Protein AF-A0AA42BNM0-F1 (afdb_monomer)

Radius of gyration: 26.38 Å; Cα contacts (8 Å, |Δi|>4): 377; chains: 1; bounding box: 61×40×76 Å

Nearest PDB structures (foldseek):
  3sf4-assembly2_B  TM=3.085E-01  e=8.370E-02  Homo sapiens
  7rdr-assembly1_A  TM=2.897E-01  e=4.959E-02  unidentified
  5a6c-assembly2_A  TM=2.878E-01  e=1.873E-01  Homo sapiens
  6xns-assembly2_F  TM=2.029E-01  e=8.592E+00  synthetic construct

Solvent-accessible surface area (backbone atoms only — not comparable to full-atom values): 21815 Å² total; per-residue (Å²): 132,88,70,80,86,58,80,53,69,55,82,50,75,44,99,72,77,71,84,63,77,43,44,60,48,45,31,52,67,75,49,71,75,78,87,85,77,96,64,94,81,77,73,78,58,83,70,23,55,68,49,40,70,32,58,88,43,37,55,28,46,51,54,50,49,69,55,49,62,78,77,39,74,81,92,43,92,39,42,65,57,32,51,34,30,52,38,34,52,22,56,76,67,69,34,36,68,59,30,42,51,51,38,58,76,71,42,43,67,58,51,49,60,57,49,70,79,47,94,73,80,52,73,66,55,48,46,51,41,51,52,50,52,48,32,26,53,78,63,72,61,69,52,80,74,50,50,62,56,45,72,71,48,65,85,70,53,93,56,53,79,80,37,54,73,42,34,55,65,68,54,50,54,50,47,52,56,56,52,47,59,69,46,47,84,75,45,57,63,71,57,38,44,53,50,48,46,48,47,34,55,46,48,55,75,38,38,67,54,34,59,76,73,61,42,56,64,61,51,52,51,43,55,61,58,50,57,78,66,74,56,58,62,28,51,55,24,44,44,43,26,44,53,19,48,43,32,31,76,71,60,63,80,74,82,69,88,58,36,43,56,48,25,49,28,44,22,60,58,61,41,52,72,67,55,45,66,77,40,37,68,62,55,32,56,57,46,36,53,62,54,46,47,89,52,52,78,51,100,51,65,59,62,35,48,51,51,33,51,58,68,27,60,92,40,66,73,54,43,50,48,45,46,67,32,34,50,71,54,38,73,85,33,41,70,72,48,47,48,58,32,59,75,68,67,40,39,61,58,52,50,46,44,51,70,71,58,36,50,72,68,59,38,52,52,40,55,75,76,41,88,54,64,68,52,54,50,48,41,76,74,105

Structure (mmCIF, N/CA/C/O backbone):
data_AF-A0AA42BNM0-F1
#
_entry.id   AF-A0AA42BNM0-F1
#
loop_
_atom_site.group_PDB
_atom_site.id
_atom_site.type_symbol
_atom_site.label_atom_id
_atom_site.label_alt_id
_atom_site.label_comp_id
_atom_site.label_asym_id
_atom_site.label_entity_id
_atom_site.label_seq_id
_atom_site.pdbx_PDB_ins_code
_atom_site.Cartn_x
_atom_site.Cartn_y
_atom_site.Cartn_z
_atom_site.occupancy
_atom_site.B_iso_or_equiv
_atom_site.auth_seq_id
_atom_site.auth_comp_id
_atom_site.auth_asym_id
_atom_site.auth_atom_id
_atom_site.pdbx_PDB_model_num
ATOM 1 N N . MET A 1 1 ? -21.802 -18.627 27.853 1.00 31.39 1 MET A N 1
ATOM 2 C CA . MET A 1 1 ? -21.477 -18.937 29.262 1.00 31.39 1 MET A CA 1
ATOM 3 C C . MET A 1 1 ? -20.473 -17.900 29.725 1.00 31.39 1 MET A C 1
ATOM 5 O O . MET A 1 1 ? -19.401 -17.835 29.142 1.00 31.39 1 MET A O 1
ATOM 9 N N . LEU A 1 2 ? -20.858 -17.044 30.674 1.00 35.03 2 LEU A N 1
ATOM 10 C CA . LEU A 1 2 ? -19.985 -16.030 31.271 1.00 35.03 2 LEU A CA 1
ATOM 11 C C . LEU A 1 2 ? -18.896 -16.756 32.067 1.00 35.03 2 LEU A C 1
ATOM 13 O O . LEU A 1 2 ? -19.174 -17.335 33.116 1.00 35.03 2 LEU A O 1
ATOM 17 N N . SER A 1 3 ? -17.683 -16.810 31.520 1.00 43.38 3 SER A N 1
ATOM 18 C CA . SER A 1 3 ? -16.513 -17.293 32.243 1.00 43.38 3 SER A CA 1
ATOM 19 C C . SER A 1 3 ? -16.328 -16.432 33.486 1.00 43.38 3 SER A C 1
ATOM 21 O O . SER A 1 3 ? -16.329 -15.208 33.376 1.00 43.38 3 SER A O 1
ATOM 23 N N . VAL A 1 4 ? -16.166 -17.070 34.645 1.00 46.72 4 VAL A N 1
ATOM 24 C CA . VAL A 1 4 ? -15.766 -16.432 35.906 1.00 46.72 4 VAL A CA 1
ATOM 25 C C . VAL A 1 4 ? -14.684 -15.390 35.609 1.00 46.72 4 VAL A C 1
ATOM 27 O O . VAL A 1 4 ? -13.621 -15.751 35.100 1.00 46.72 4 VAL A O 1
ATOM 30 N N . HIS A 1 5 ? -14.981 -14.110 35.853 1.00 55.94 5 HIS A N 1
ATOM 31 C CA . HIS A 1 5 ? -14.028 -13.022 35.650 1.00 55.94 5 HIS A CA 1
ATOM 32 C C . HIS A 1 5 ? -12.832 -13.263 36.573 1.00 55.94 5 HIS A C 1
ATOM 34 O O . HIS A 1 5 ? -12.937 -13.095 37.785 1.00 55.94 5 HIS A O 1
ATOM 40 N N . LYS A 1 6 ? -11.716 -13.731 36.009 1.00 65.62 6 LYS A N 1
ATOM 41 C CA . LYS A 1 6 ? -10.444 -13.795 36.729 1.00 65.62 6 LYS A CA 1
ATOM 42 C C . LYS A 1 6 ? -9.764 -12.437 36.632 1.00 65.62 6 LYS A C 1
ATOM 44 O O . LYS A 1 6 ? -9.874 -11.766 35.603 1.00 65.62 6 LYS A O 1
ATOM 49 N N . GLU A 1 7 ? -9.086 -12.058 37.704 1.00 79.31 7 GLU A N 1
ATOM 50 C CA . GLU A 1 7 ? -8.266 -10.852 37.738 1.00 79.31 7 GLU A CA 1
ATOM 51 C C . GLU A 1 7 ? -7.120 -10.935 36.715 1.00 79.31 7 GLU A C 1
ATOM 53 O O . GLU A 1 7 ? -6.641 -12.040 36.420 1.00 79.31 7 GLU A O 1
ATOM 58 N N . PRO A 1 8 ? -6.666 -9.792 36.168 1.00 82.31 8 PRO A N 1
ATOM 59 C CA . PRO A 1 8 ? -5.492 -9.756 35.310 1.00 82.31 8 PRO A CA 1
ATOM 60 C C . PRO A 1 8 ? -4.258 -10.323 36.013 1.00 82.31 8 PRO A C 1
ATOM 62 O O . PRO A 1 8 ? -4.039 -10.116 37.206 1.00 82.31 8 PRO A O 1
ATOM 65 N N . ASN A 1 9 ? -3.404 -11.020 35.262 1.00 79.94 9 ASN A N 1
ATOM 66 C CA . ASN A 1 9 ? -2.131 -11.484 35.797 1.00 79.94 9 ASN A CA 1
ATOM 67 C C . ASN A 1 9 ? -1.139 -10.316 35.868 1.00 79.94 9 ASN A C 1
ATOM 69 O O . ASN A 1 9 ? -0.318 -10.126 34.970 1.00 79.94 9 ASN A O 1
ATOM 73 N N . TRP A 1 10 ? -1.196 -9.553 36.959 1.00 77.69 10 TRP A N 1
ATOM 74 C CA . TRP A 1 10 ? -0.382 -8.354 37.181 1.00 77.69 10 TRP A CA 1
ATOM 75 C C . TRP A 1 10 ? 1.128 -8.586 37.083 1.00 77.69 10 TRP A C 1
ATOM 77 O O . TRP A 1 10 ? 1.874 -7.663 36.763 1.00 77.69 10 TRP A O 1
ATOM 87 N N . SER A 1 11 ? 1.588 -9.830 37.265 1.00 74.06 11 SER A N 1
ATOM 88 C CA . SER A 1 11 ? 2.999 -10.176 37.068 1.00 74.06 11 SER A CA 1
ATOM 89 C C . SER A 1 11 ? 3.481 -9.986 35.623 1.00 74.06 11 SER A C 1
ATOM 91 O O . SER A 1 11 ? 4.688 -9.973 35.394 1.00 74.06 11 SER A O 1
ATOM 93 N N . LEU A 1 12 ? 2.583 -9.816 34.648 1.00 71.88 12 LEU A N 1
ATOM 94 C CA . LEU A 1 12 ? 2.928 -9.618 33.238 1.00 71.88 12 LEU A CA 1
ATOM 95 C C . LEU A 1 12 ? 3.247 -8.164 32.862 1.00 71.88 12 LEU A C 1
ATOM 97 O O . LEU A 1 12 ? 3.813 -7.958 31.796 1.00 71.88 12 LEU A O 1
ATOM 101 N N . VAL A 1 13 ? 2.935 -7.182 33.716 1.00 65.56 13 VAL A N 1
ATOM 102 C CA . VAL A 1 13 ? 3.015 -5.751 33.360 1.00 65.56 13 VAL A CA 1
ATOM 103 C C . VAL A 1 13 ? 4.231 -5.080 34.003 1.00 65.56 13 VAL A C 1
ATOM 105 O O . VAL A 1 13 ? 5.101 -4.583 33.299 1.00 65.56 13 VAL A O 1
ATOM 108 N N . THR A 1 14 ? 4.365 -5.117 35.333 1.00 58.22 14 THR A N 1
ATOM 109 C CA . THR A 1 14 ? 5.528 -4.562 36.059 1.00 58.22 14 THR A CA 1
ATOM 110 C C . THR A 1 14 ? 5.802 -5.344 37.355 1.00 58.22 14 THR A C 1
ATOM 112 O O . THR A 1 14 ? 5.062 -6.255 37.727 1.00 58.22 14 THR A O 1
ATOM 115 N N . LYS A 1 15 ? 6.892 -5.016 38.073 1.00 54.84 15 LYS A N 1
ATOM 116 C CA . LYS A 1 15 ? 7.146 -5.525 39.441 1.00 54.84 15 LYS A CA 1
ATOM 117 C C . LYS A 1 15 ? 6.309 -4.815 40.520 1.00 54.84 15 LYS A C 1
ATOM 119 O O . LYS A 1 15 ? 6.260 -5.305 41.644 1.00 54.84 15 LYS A O 1
ATOM 124 N N . GLN A 1 16 ? 5.690 -3.678 40.199 1.00 58.34 16 GLN A N 1
ATOM 125 C CA . GLN A 1 16 ? 4.879 -2.857 41.101 1.00 58.34 16 GLN A CA 1
ATOM 126 C C . GLN A 1 16 ? 3.659 -2.368 40.320 1.00 58.34 16 GLN A C 1
ATOM 128 O O . GLN A 1 16 ? 3.673 -1.287 39.737 1.00 58.34 16 GLN A O 1
ATOM 133 N N . PHE A 1 17 ? 2.635 -3.213 40.233 1.00 62.16 17 PHE A N 1
ATOM 134 C CA . PHE A 1 17 ? 1.362 -2.796 39.665 1.00 62.16 17 PHE A CA 1
ATOM 135 C C . PHE A 1 17 ? 0.708 -1.763 40.593 1.00 62.16 17 PHE A C 1
ATOM 137 O O . PHE A 1 17 ? 0.617 -1.992 41.801 1.00 62.16 17 PHE A O 1
ATOM 144 N N . GLN A 1 18 ? 0.271 -0.645 40.020 1.00 67.94 18 GLN A N 1
ATOM 145 C CA . GLN A 1 18 ? -0.618 0.325 40.654 1.00 67.94 18 GLN A CA 1
ATOM 146 C C . GLN A 1 18 ? -1.892 0.394 39.811 1.00 67.94 18 GLN A C 1
ATOM 148 O O . GLN A 1 18 ? -1.816 0.340 38.581 1.00 67.94 18 GLN A O 1
ATOM 153 N N . GLU A 1 19 ? -3.053 0.458 40.466 1.00 79.44 19 GLU A N 1
ATOM 154 C CA . GLU A 1 19 ? -4.325 0.601 39.757 1.00 79.44 19 GLU A CA 1
ATOM 155 C C . GLU A 1 19 ? -4.336 1.915 38.958 1.00 79.44 19 GLU A C 1
ATOM 157 O O . GLU A 1 19 ? -3.902 2.937 39.491 1.00 79.44 19 GLU A O 1
ATOM 162 N N . PRO A 1 20 ? -4.804 1.919 37.695 1.00 84.25 20 PRO A N 1
ATOM 163 C CA . PRO A 1 20 ? -4.857 3.138 36.901 1.00 84.25 20 PRO A CA 1
ATOM 164 C C . PRO A 1 20 ? -5.767 4.198 37.527 1.00 84.25 20 PRO A C 1
ATOM 166 O O . PRO A 1 20 ? -6.970 3.977 37.667 1.00 84.25 20 PRO A O 1
ATOM 169 N N . GLU A 1 21 ? -5.212 5.369 37.837 1.00 87.19 21 GLU A N 1
ATOM 170 C CA . GLU A 1 21 ? -5.975 6.535 38.309 1.00 87.19 21 GLU A CA 1
ATOM 171 C C . GLU A 1 21 ? -6.270 7.524 37.169 1.00 87.19 21 GLU A C 1
ATOM 173 O O . GLU A 1 21 ? -7.194 8.338 37.252 1.00 87.19 21 GLU A O 1
ATOM 178 N N . THR A 1 22 ? -5.514 7.436 36.070 1.00 87.62 22 THR A N 1
ATOM 179 C CA . THR A 1 22 ? -5.672 8.259 34.869 1.00 87.62 22 THR A CA 1
ATOM 180 C C . THR A 1 22 ? -5.727 7.416 33.594 1.00 87.62 22 THR A C 1
ATOM 182 O O . THR A 1 22 ? -5.334 6.248 33.558 1.00 87.62 22 THR A O 1
ATOM 185 N N . PHE A 1 23 ? -6.169 8.028 32.490 1.00 88.19 23 PHE A N 1
ATOM 186 C CA . PHE A 1 23 ? -6.078 7.390 31.173 1.00 88.19 23 PHE A CA 1
ATOM 187 C C . PHE A 1 23 ? -4.626 7.189 30.711 1.00 88.19 23 PHE A C 1
ATOM 189 O O . PHE A 1 23 ? -4.386 6.282 29.921 1.00 88.19 23 PHE A O 1
ATOM 196 N N . THR A 1 24 ? -3.661 7.969 31.219 1.00 86.94 24 THR A N 1
ATOM 197 C CA . THR A 1 24 ? -2.227 7.723 30.972 1.00 86.94 24 THR A CA 1
ATOM 198 C C . THR A 1 24 ? -1.811 6.377 31.555 1.00 86.94 24 THR A C 1
ATOM 200 O O . THR A 1 24 ? -1.204 5.564 30.863 1.00 86.94 24 THR A O 1
ATOM 203 N N . ASP A 1 25 ? -2.190 6.121 32.809 1.00 83.75 25 ASP A N 1
ATOM 204 C CA . ASP A 1 25 ? -1.841 4.886 33.518 1.00 83.75 25 ASP A CA 1
ATOM 205 C C . ASP A 1 25 ? -2.507 3.680 32.855 1.00 83.75 25 ASP A C 1
ATOM 207 O O . ASP A 1 25 ? -1.899 2.624 32.684 1.00 83.75 25 ASP A O 1
ATOM 211 N N . LEU A 1 26 ? -3.758 3.856 32.417 1.00 87.25 26 LEU A N 1
ATOM 212 C CA . LEU A 1 26 ? -4.479 2.821 31.694 1.00 87.25 26 LEU A CA 1
ATOM 213 C C . LEU A 1 26 ? -3.849 2.541 30.325 1.00 87.25 26 LEU A C 1
ATOM 215 O O . LEU A 1 26 ? -3.725 1.383 29.934 1.00 87.25 26 LEU A O 1
ATOM 219 N N . LEU A 1 27 ? -3.439 3.575 29.592 1.00 86.06 27 LEU A N 1
ATOM 220 C CA . LEU A 1 27 ? -2.769 3.402 28.307 1.00 86.06 27 LEU A CA 1
ATOM 221 C C . LEU A 1 27 ? -1.425 2.681 28.475 1.00 86.06 27 LEU A C 1
ATOM 223 O O . LEU A 1 27 ? -1.156 1.738 27.734 1.00 86.06 27 LEU A O 1
ATOM 227 N N . ALA A 1 28 ? -0.633 3.060 29.482 1.00 81.44 28 ALA A N 1
ATOM 228 C CA . ALA A 1 28 ? 0.627 2.396 29.822 1.00 81.44 28 ALA A CA 1
ATOM 229 C C . ALA A 1 28 ? 0.422 0.921 30.215 1.00 81.44 28 ALA A C 1
ATOM 231 O O . ALA A 1 28 ? 1.232 0.063 29.875 1.00 81.44 28 ALA A O 1
ATOM 232 N N . LEU A 1 29 ? -0.694 0.593 30.875 1.00 81.19 29 LEU A N 1
ATOM 233 C CA . LEU A 1 29 ? -1.078 -0.792 31.163 1.00 81.19 29 LEU A CA 1
ATOM 234 C C . LEU A 1 29 ? -1.388 -1.597 29.885 1.00 81.19 29 LEU A C 1
ATOM 236 O O . LEU A 1 29 ? -1.096 -2.791 29.818 1.00 81.19 29 LEU A O 1
ATOM 240 N N . LEU A 1 30 ? -2.008 -0.965 28.887 1.00 84.75 30 LEU A N 1
ATOM 241 C CA . LEU A 1 30 ? -2.459 -1.604 27.643 1.00 84.75 30 LEU A CA 1
ATOM 242 C C . LEU A 1 30 ? -1.390 -1.647 26.539 1.00 84.75 30 LEU A C 1
ATOM 244 O O . LEU A 1 30 ? -1.580 -2.316 25.514 1.00 84.75 30 LEU A O 1
ATOM 248 N N . ILE A 1 31 ? -0.282 -0.934 26.729 1.00 80.88 31 ILE A N 1
ATOM 249 C CA . ILE A 1 31 ? 0.888 -0.924 25.851 1.00 80.88 31 ILE A CA 1
ATOM 250 C C . ILE A 1 31 ? 2.100 -1.254 26.726 1.00 80.88 31 ILE A C 1
ATOM 252 O O . ILE A 1 31 ? 2.761 -0.343 27.223 1.00 80.88 31 ILE A O 1
ATOM 256 N N . PRO A 1 32 ? 2.394 -2.547 26.955 1.00 67.12 32 PRO A N 1
ATOM 257 C CA . PRO A 1 32 ? 3.564 -2.928 27.730 1.00 67.12 32 PRO A CA 1
ATOM 258 C C . PRO A 1 32 ? 4.822 -2.390 27.035 1.00 67.12 32 PRO A C 1
ATOM 260 O O . PRO A 1 32 ? 5.090 -2.749 25.890 1.00 67.12 32 PRO A O 1
ATOM 263 N N . GLU A 1 33 ? 5.584 -1.514 27.693 1.00 59.72 33 GLU A N 1
ATOM 264 C CA . GLU A 1 33 ? 6.825 -0.988 27.117 1.00 59.72 33 GLU A CA 1
ATOM 265 C C . GLU A 1 33 ? 7.904 -2.079 27.023 1.00 59.72 33 GLU A C 1
ATOM 267 O O . GLU A 1 33 ? 8.096 -2.883 27.944 1.00 59.72 33 GLU A O 1
ATOM 272 N N . GLN A 1 34 ? 8.689 -2.052 25.941 1.00 49.81 34 GLN A N 1
ATOM 273 C CA . GLN A 1 34 ? 10.003 -2.690 25.953 1.00 49.81 34 GLN A CA 1
ATOM 274 C C . GLN A 1 34 ? 10.893 -1.941 26.953 1.00 49.81 34 GLN A C 1
ATOM 276 O O . GLN A 1 34 ? 10.956 -0.711 26.899 1.00 49.81 34 GLN A O 1
ATOM 281 N N . PRO A 1 35 ? 11.616 -2.625 27.856 1.00 44.78 35 PRO A N 1
ATOM 282 C CA . PRO A 1 35 ? 12.485 -1.932 28.796 1.00 44.78 35 PRO A CA 1
ATOM 283 C C . PRO A 1 35 ? 13.626 -1.223 28.043 1.00 44.78 35 PRO A C 1
ATOM 285 O O . PRO A 1 35 ? 14.567 -1.867 27.578 1.00 44.78 35 PRO A O 1
ATOM 288 N N . TYR A 1 36 ? 13.575 0.108 27.949 1.00 35.78 36 TYR A N 1
ATOM 289 C CA . TYR A 1 36 ? 14.690 0.931 27.473 1.00 35.78 36 TYR A CA 1
ATOM 290 C C . TYR A 1 36 ? 15.721 1.125 28.597 1.00 35.78 36 TYR A C 1
ATOM 292 O O . TYR A 1 36 ? 15.431 1.756 29.610 1.00 35.78 36 TYR A O 1
ATOM 300 N N . GLY A 1 37 ? 16.954 0.629 28.419 1.00 41.22 37 GLY A N 1
ATOM 301 C CA . GLY A 1 37 ? 18.087 0.997 29.282 1.00 41.22 37 GLY A CA 1
ATOM 302 C C . GLY A 1 37 ? 19.201 -0.049 29.413 1.00 41.22 37 GLY A C 1
ATOM 303 O O . GLY A 1 37 ? 18.965 -1.253 29.501 1.00 41.22 37 GLY A O 1
ATOM 304 N N . SER A 1 38 ? 20.452 0.416 29.464 1.00 37.50 38 SER A N 1
ATOM 305 C CA . SER A 1 38 ? 21.637 -0.395 29.768 1.00 37.50 38 SER A CA 1
ATOM 306 C C . SER A 1 38 ? 21.885 -0.435 31.282 1.00 37.50 38 SER A C 1
ATOM 308 O O . SER A 1 38 ? 22.465 0.497 31.836 1.00 37.50 38 SER A O 1
ATOM 310 N N . GLY A 1 39 ? 21.467 -1.506 31.964 1.00 41.47 39 GLY A N 1
ATOM 311 C CA . GLY A 1 39 ? 21.700 -1.658 33.403 1.00 41.47 39 GLY A CA 1
ATOM 312 C C . GLY A 1 39 ? 21.239 -2.992 33.996 1.00 41.47 39 GLY A C 1
ATOM 313 O O . GLY A 1 39 ? 20.460 -3.732 33.399 1.00 41.47 39 GLY A O 1
ATOM 314 N N . ALA A 1 40 ? 21.744 -3.301 35.194 1.00 39.34 40 ALA A N 1
ATOM 315 C CA . ALA A 1 40 ? 21.555 -4.557 35.927 1.00 39.34 40 ALA A CA 1
ATOM 316 C C . ALA A 1 40 ? 20.174 -4.715 36.612 1.00 39.34 40 ALA A C 1
ATOM 318 O O . ALA A 1 40 ? 20.031 -5.515 37.530 1.00 39.34 40 ALA A O 1
ATOM 319 N N . GLU A 1 41 ? 19.139 -4.018 36.136 1.00 41.41 41 GLU A N 1
ATOM 320 C CA . GLU A 1 41 ? 17.733 -4.245 36.526 1.00 41.41 41 GLU A CA 1
ATOM 321 C C . GLU A 1 41 ? 17.026 -5.266 35.614 1.00 41.41 41 GLU A C 1
ATOM 323 O O . GLU A 1 41 ? 15.804 -5.419 35.623 1.00 41.41 41 GLU A O 1
ATOM 328 N N . ARG A 1 42 ? 17.816 -6.029 34.848 1.00 41.78 42 ARG A N 1
ATOM 329 C CA . ARG A 1 42 ? 17.369 -7.167 34.042 1.00 41.78 42 ARG A CA 1
ATOM 330 C C . ARG A 1 42 ? 16.791 -8.276 34.923 1.00 41.78 42 ARG A C 1
ATOM 332 O O . ARG A 1 42 ? 17.491 -9.190 35.346 1.00 41.78 42 ARG A O 1
ATOM 339 N N . ALA A 1 43 ? 15.479 -8.250 35.109 1.00 38.91 43 ALA A N 1
ATOM 340 C CA . ALA A 1 43 ? 14.690 -9.453 35.331 1.00 38.91 43 ALA A CA 1
ATOM 341 C C . ALA A 1 43 ? 13.597 -9.523 34.255 1.00 38.91 43 ALA A C 1
ATOM 343 O O . ALA A 1 43 ? 12.460 -9.145 34.499 1.00 38.91 43 ALA A O 1
ATOM 344 N N . ILE A 1 44 ? 14.006 -9.964 33.059 1.00 43.62 44 ILE A N 1
ATOM 345 C CA . ILE A 1 44 ? 13.203 -10.639 32.024 1.00 43.62 44 ILE A CA 1
ATOM 346 C C . ILE A 1 44 ? 11.774 -10.071 31.841 1.00 43.62 44 ILE A C 1
ATOM 348 O O . ILE A 1 44 ? 10.804 -10.625 32.359 1.00 43.62 44 ILE A O 1
ATOM 352 N N . LEU A 1 45 ? 11.645 -8.998 31.053 1.00 48.06 45 LEU A N 1
ATOM 353 C CA . LEU A 1 45 ? 10.360 -8.515 30.508 1.00 48.06 45 LEU A CA 1
ATOM 354 C C . LEU A 1 45 ? 10.176 -8.855 29.017 1.00 48.06 45 LEU A C 1
ATOM 356 O O . LEU A 1 45 ? 9.042 -8.935 28.564 1.00 48.06 45 LEU A O 1
ATOM 360 N N . GLU A 1 46 ? 11.247 -9.184 28.282 1.00 44.78 46 GLU A N 1
ATOM 361 C CA . GLU A 1 46 ? 11.171 -9.637 26.875 1.00 44.78 46 GLU A CA 1
ATOM 362 C C . GLU A 1 46 ? 10.284 -10.887 26.697 1.00 44.78 46 GLU A C 1
ATOM 364 O O . GLU A 1 46 ? 9.612 -11.054 25.685 1.00 44.78 46 GLU A O 1
ATOM 369 N N . TRP A 1 47 ? 10.218 -11.757 27.713 1.00 48.44 47 TRP A N 1
ATOM 370 C CA . TRP A 1 47 ? 9.302 -12.903 27.716 1.00 48.44 47 TRP A CA 1
ATOM 371 C C . TRP A 1 47 ? 7.869 -12.549 28.132 1.00 48.44 47 TRP A C 1
ATOM 373 O O . TRP A 1 47 ? 7.002 -13.393 27.972 1.00 48.44 47 TRP A O 1
ATOM 383 N N . ARG A 1 48 ? 7.584 -11.368 28.696 1.00 60.47 48 ARG A N 1
ATOM 384 C CA . ARG A 1 48 ? 6.259 -11.030 29.253 1.00 60.47 48 ARG A CA 1
ATOM 385 C C . ARG A 1 48 ? 5.350 -10.309 28.266 1.00 60.47 48 ARG A C 1
ATOM 387 O O . ARG A 1 48 ? 4.156 -10.557 28.324 1.00 60.47 48 ARG A O 1
ATOM 394 N N . GLU A 1 49 ? 5.877 -9.538 27.318 1.00 67.38 49 GLU A N 1
ATOM 395 C CA . GLU A 1 49 ? 5.065 -8.910 26.260 1.00 67.38 49 GLU A CA 1
ATOM 396 C C . GLU A 1 49 ? 4.370 -9.970 25.384 1.00 67.38 49 GLU A C 1
ATOM 398 O O . GLU A 1 49 ? 3.149 -9.978 25.233 1.00 67.38 49 GLU A O 1
ATOM 403 N N . THR A 1 50 ? 5.123 -10.966 24.906 1.00 71.94 50 THR A N 1
ATOM 404 C CA . THR A 1 50 ? 4.554 -12.095 24.145 1.00 71.94 50 THR A CA 1
ATOM 405 C C . THR A 1 50 ? 3.545 -12.910 24.957 1.00 71.94 50 THR A C 1
ATOM 407 O O . THR A 1 50 ? 2.609 -13.471 24.395 1.00 71.94 50 THR A O 1
ATOM 410 N N . GLN A 1 51 ? 3.705 -12.972 26.283 1.00 74.44 51 GLN A N 1
ATOM 411 C CA . GLN A 1 51 ? 2.754 -13.637 27.179 1.00 74.44 51 GLN A CA 1
ATOM 412 C C . GLN A 1 51 ? 1.527 -12.768 27.449 1.00 74.44 51 GLN A C 1
ATOM 414 O O . GLN A 1 51 ? 0.431 -13.313 27.531 1.00 74.44 51 GLN A O 1
ATOM 419 N N . PHE A 1 52 ? 1.681 -11.447 27.552 1.00 77.12 52 PHE A N 1
ATOM 420 C CA . PHE A 1 52 ? 0.584 -10.491 27.686 1.00 77.12 52 PHE A CA 1
ATOM 421 C C . PHE A 1 52 ? -0.366 -10.600 26.492 1.00 77.12 52 PHE A C 1
ATOM 423 O O . PHE A 1 52 ? -1.572 -10.735 26.681 1.00 77.12 52 PHE A O 1
ATOM 430 N N . TYR A 1 53 ? 0.189 -10.672 25.277 1.00 78.44 53 TYR A N 1
ATOM 431 C CA . TYR A 1 53 ? -0.578 -10.836 24.040 1.00 78.44 53 TYR A CA 1
ATOM 432 C C . TYR A 1 53 ? -1.123 -12.246 23.802 1.00 78.44 53 TYR A C 1
ATOM 434 O O . TYR A 1 53 ? -1.846 -12.472 22.829 1.00 78.44 53 TYR A O 1
ATOM 442 N N . LYS A 1 54 ? -0.854 -13.213 24.690 1.00 84.44 54 LYS A N 1
ATOM 443 C CA . LYS A 1 54 ? -1.610 -14.466 24.653 1.00 84.44 54 LYS A CA 1
ATOM 444 C C . LYS A 1 54 ? -3.057 -14.173 24.990 1.00 84.44 54 LYS A C 1
ATOM 446 O O . LYS A 1 54 ? -3.345 -13.543 26.006 1.00 84.44 54 LYS A O 1
ATOM 451 N N . LEU A 1 55 ? -3.952 -14.724 24.174 1.00 83.00 55 LEU A N 1
ATOM 452 C CA . LEU A 1 55 ? -5.390 -14.541 24.309 1.00 83.00 55 LEU A CA 1
ATOM 453 C C . LEU A 1 55 ? -5.847 -14.728 25.765 1.00 83.00 55 LEU A C 1
ATOM 455 O O . LEU A 1 55 ? -6.443 -13.827 26.328 1.00 83.00 55 LEU A O 1
ATOM 459 N N . GLU A 1 56 ? -5.469 -15.825 26.421 1.00 83.50 56 GLU A N 1
ATOM 460 C CA . GLU A 1 56 ? -5.835 -16.112 27.819 1.00 83.50 56 GLU A CA 1
ATOM 461 C C . GLU A 1 56 ? -5.503 -14.998 28.830 1.00 83.50 56 GLU A C 1
ATOM 463 O O . GLU A 1 56 ? -6.232 -14.840 29.802 1.00 83.50 56 GLU A O 1
ATOM 468 N N . ASN A 1 57 ? -4.454 -14.203 28.601 1.00 83.56 57 ASN A N 1
ATOM 469 C CA . ASN A 1 57 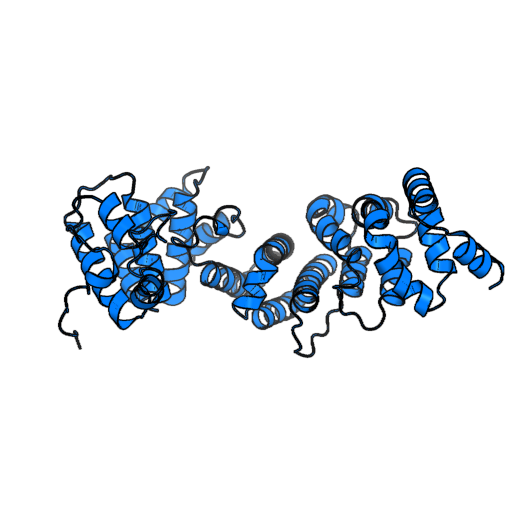? -4.080 -13.089 29.473 1.00 83.56 57 ASN A CA 1
ATOM 470 C C . ASN A 1 57 ? -4.738 -11.786 29.017 1.00 83.56 57 ASN A C 1
ATOM 472 O O . ASN A 1 57 ? -5.334 -11.078 29.833 1.00 83.56 57 ASN A O 1
ATOM 476 N N . LEU A 1 58 ? -4.680 -11.504 27.712 1.00 85.38 58 LEU A N 1
ATOM 477 C CA . LEU A 1 58 ? -5.217 -10.288 27.110 1.00 85.38 58 LEU A CA 1
ATOM 478 C C . LEU A 1 58 ? -6.697 -10.078 27.451 1.00 85.38 58 LEU A C 1
ATOM 480 O O . LEU A 1 58 ? -7.119 -8.964 27.757 1.00 85.38 58 LEU A O 1
ATOM 484 N N . GLN A 1 59 ? -7.477 -11.159 27.455 1.00 85.69 59 GLN A N 1
ATOM 485 C CA . GLN A 1 59 ? -8.897 -11.134 27.799 1.00 85.69 59 GLN A CA 1
ATOM 486 C C . GLN A 1 59 ? -9.158 -10.493 29.168 1.00 85.69 59 GLN A C 1
ATOM 488 O O . GLN A 1 59 ? -10.043 -9.648 29.298 1.00 85.69 59 GLN A O 1
ATOM 493 N N . HIS A 1 60 ? -8.380 -10.866 30.187 1.00 85.25 60 HIS A N 1
ATOM 494 C CA . HIS A 1 60 ? -8.550 -10.351 31.546 1.00 85.25 60 HIS A CA 1
ATOM 495 C C . HIS A 1 60 ? -8.183 -8.868 31.642 1.00 85.25 60 HIS A C 1
ATOM 497 O O . HIS A 1 60 ? -8.932 -8.097 32.243 1.00 85.25 60 HIS A O 1
ATOM 503 N N . PHE A 1 61 ? -7.091 -8.454 30.991 1.00 86.44 61 PHE A N 1
ATOM 504 C CA . PHE A 1 61 ? -6.699 -7.045 30.921 1.00 86.44 61 PHE A CA 1
ATOM 505 C C . PHE A 1 61 ? -7.730 -6.188 30.182 1.00 86.44 61 PHE A C 1
ATOM 507 O O . PHE A 1 61 ? -8.060 -5.104 30.655 1.00 86.44 61 PHE A O 1
ATOM 514 N N . LEU A 1 62 ? -8.292 -6.681 29.074 1.00 88.56 62 LEU A N 1
ATOM 515 C CA . LEU A 1 62 ? -9.339 -5.977 28.331 1.00 88.56 62 LEU A CA 1
ATOM 516 C C . LEU A 1 62 ? -10.610 -5.797 29.160 1.00 88.56 62 LEU A C 1
ATOM 518 O O . LEU A 1 62 ? -11.144 -4.692 29.213 1.00 88.56 62 LEU A O 1
ATOM 522 N N . TYR A 1 63 ? -11.084 -6.851 29.833 1.00 88.69 63 TYR A N 1
ATOM 523 C CA . TYR A 1 63 ? -12.250 -6.733 30.711 1.00 88.69 63 TYR A CA 1
ATOM 524 C C . TYR A 1 63 ? -12.009 -5.720 31.826 1.00 88.69 63 TYR A C 1
ATOM 526 O O . TYR A 1 63 ? -12.860 -4.863 32.056 1.00 88.69 63 TYR A O 1
ATOM 534 N N . TYR A 1 64 ? -10.852 -5.795 32.489 1.00 89.25 64 TYR A N 1
ATOM 535 C CA . TYR A 1 64 ? -10.478 -4.826 33.514 1.00 89.25 64 TYR A CA 1
ATOM 536 C C . TYR A 1 64 ? -10.506 -3.400 32.953 1.00 89.25 64 TYR A C 1
ATOM 538 O O . TYR A 1 64 ? -11.224 -2.555 33.476 1.00 89.25 64 TYR A O 1
ATOM 546 N N . ALA A 1 65 ? -9.828 -3.155 31.831 1.00 89.56 65 ALA A N 1
ATOM 547 C CA . ALA A 1 65 ? -9.756 -1.838 31.210 1.00 89.56 65 ALA A CA 1
ATOM 548 C C . ALA A 1 65 ? -11.136 -1.270 30.834 1.00 89.56 65 ALA A C 1
ATOM 550 O O . ALA A 1 65 ? -11.435 -0.124 31.166 1.00 89.56 65 ALA A O 1
ATOM 551 N N . MET A 1 66 ? -12.012 -2.079 30.226 1.00 90.75 66 MET A N 1
ATOM 552 C CA . MET A 1 66 ? -13.381 -1.670 29.873 1.00 90.75 66 MET A CA 1
ATOM 553 C C . MET A 1 66 ? -14.247 -1.322 31.094 1.00 90.75 66 MET A C 1
ATOM 555 O O . MET A 1 66 ? -15.188 -0.535 30.981 1.00 90.75 66 MET A O 1
ATOM 559 N N . HIS A 1 67 ? -13.962 -1.903 32.261 1.00 89.69 67 HIS A N 1
ATOM 560 C CA . HIS A 1 67 ? -14.597 -1.495 33.512 1.00 89.69 67 HIS A CA 1
ATOM 561 C C . HIS A 1 67 ? -13.976 -0.208 34.062 1.00 89.69 67 HIS A C 1
ATOM 563 O O . HIS A 1 67 ? -14.714 0.693 34.466 1.00 89.69 67 HIS A O 1
ATOM 569 N N . THR A 1 68 ? -12.647 -0.097 34.026 1.00 89.62 68 THR A N 1
ATOM 570 C CA . THR A 1 68 ? -11.894 1.039 34.568 1.00 89.62 68 THR A CA 1
ATOM 571 C C . THR A 1 68 ? -12.210 2.349 33.849 1.00 89.62 68 THR A C 1
ATOM 573 O O . THR A 1 68 ? -12.400 3.362 34.515 1.00 89.62 68 THR A O 1
ATOM 576 N N . ILE A 1 69 ? -12.391 2.362 32.521 1.00 91.50 69 ILE A N 1
ATOM 577 C CA . ILE A 1 69 ? -12.698 3.617 31.797 1.00 91.50 69 ILE A CA 1
ATOM 578 C C . ILE A 1 69 ? -13.948 4.339 32.305 1.00 91.50 69 ILE A C 1
ATOM 580 O O . ILE A 1 69 ? -14.044 5.556 32.191 1.00 91.50 69 ILE A O 1
ATOM 584 N N . ARG A 1 70 ? -14.903 3.605 32.889 1.00 88.12 70 ARG A N 1
ATOM 585 C CA . ARG A 1 70 ? -16.169 4.165 33.380 1.00 88.12 70 ARG A CA 1
ATOM 586 C C . ARG A 1 70 ? -16.004 4.974 34.662 1.00 88.12 70 ARG A C 1
ATOM 588 O O . ARG A 1 70 ? -16.899 5.743 35.000 1.00 88.12 70 ARG A O 1
ATOM 595 N N . VAL A 1 71 ? -14.906 4.760 35.385 1.00 90.12 71 VAL A N 1
ATOM 596 C CA . VAL A 1 71 ? -14.607 5.435 36.654 1.00 90.12 71 VAL A CA 1
ATOM 597 C C . VAL A 1 71 ? -13.486 6.466 36.525 1.00 90.12 71 VAL A C 1
ATOM 599 O O . VAL A 1 71 ? -13.291 7.256 37.446 1.00 90.12 71 VAL A O 1
ATOM 602 N N . LEU A 1 72 ? -12.777 6.495 35.392 1.00 91.06 72 LEU A N 1
ATOM 603 C CA . LEU A 1 72 ? -11.722 7.471 35.134 1.00 91.06 72 LEU A CA 1
ATOM 604 C C . LEU A 1 72 ? -12.286 8.866 34.795 1.00 91.06 72 LEU A C 1
ATOM 606 O O . LEU A 1 72 ? -13.360 8.978 34.193 1.00 91.06 72 LEU A O 1
ATOM 610 N N . PRO A 1 73 ? -11.561 9.953 35.129 1.00 87.25 73 PRO A N 1
ATOM 611 C CA . PRO A 1 73 ? -11.961 11.310 34.766 1.00 87.25 73 PRO A CA 1
ATOM 612 C C . PRO A 1 73 ? -12.020 11.513 33.244 1.00 87.25 73 PRO A C 1
ATOM 614 O O . PRO A 1 73 ? -11.007 11.391 32.555 1.00 87.25 73 PRO A O 1
ATOM 617 N N . ARG A 1 74 ? -13.205 11.865 32.729 1.00 87.44 74 ARG A N 1
ATOM 618 C CA . ARG A 1 74 ? -13.448 12.185 31.309 1.00 87.44 74 ARG A CA 1
ATOM 619 C C . ARG A 1 74 ? -12.686 13.431 30.840 1.00 87.44 74 ARG A C 1
ATOM 621 O O . ARG A 1 74 ? -12.341 14.294 31.646 1.00 87.44 74 ARG A O 1
ATOM 628 N N . PHE A 1 75 ? -12.521 13.558 29.522 1.00 83.44 75 PHE A N 1
ATOM 629 C CA . PHE A 1 75 ? -11.800 14.631 28.820 1.00 83.44 75 PHE A CA 1
ATOM 630 C C . PHE A 1 75 ? -10.296 14.654 29.100 1.00 83.44 75 PHE A C 1
ATOM 632 O O . PHE A 1 75 ? -9.639 15.694 29.008 1.00 83.44 75 PHE A O 1
ATOM 639 N N . HIS A 1 76 ? -9.738 13.496 29.438 1.00 88.00 76 HIS A N 1
ATOM 640 C CA . HIS A 1 76 ? -8.301 13.345 29.584 1.00 88.00 76 HIS A CA 1
ATOM 641 C C . HIS A 1 76 ? -7.641 13.313 28.200 1.00 88.00 76 HIS A C 1
ATOM 643 O O . HIS A 1 76 ? -8.169 12.714 27.266 1.00 88.00 76 HIS A O 1
ATOM 649 N N . ARG A 1 77 ? -6.449 13.903 28.056 1.00 86.94 77 ARG A N 1
ATOM 650 C CA . ARG A 1 77 ? -5.750 13.985 26.756 1.00 86.94 77 ARG A CA 1
ATOM 651 C C . ARG A 1 77 ? -5.516 12.613 26.094 1.00 86.94 77 ARG A C 1
ATOM 653 O O . ARG A 1 77 ? -5.594 12.497 24.880 1.00 86.94 77 ARG A O 1
ATOM 660 N N . ASP A 1 78 ? -5.268 11.590 26.913 1.00 88.75 78 ASP A N 1
ATOM 661 C CA . ASP A 1 78 ? -4.953 10.216 26.489 1.00 88.75 78 ASP A CA 1
ATOM 662 C C . ASP A 1 78 ? -6.190 9.296 26.424 1.00 88.75 78 ASP A C 1
ATOM 664 O O . ASP A 1 78 ? -6.070 8.107 26.138 1.00 88.75 78 ASP A O 1
ATOM 668 N N . GLU A 1 79 ? -7.391 9.829 26.674 1.00 91.38 79 GLU A N 1
ATOM 669 C CA . GLU A 1 79 ? -8.646 9.064 26.656 1.00 91.38 79 GLU A CA 1
ATOM 670 C C . GLU A 1 79 ? -8.889 8.392 25.301 1.00 91.38 79 GLU A C 1
ATOM 672 O O . GLU A 1 79 ? -9.124 7.185 25.230 1.00 91.38 79 GLU A O 1
ATOM 677 N N . MET A 1 80 ? -8.752 9.156 24.214 1.00 90.88 80 MET A N 1
ATOM 678 C CA . MET A 1 80 ? -8.915 8.652 22.851 1.00 90.88 80 MET A CA 1
ATOM 679 C C . MET A 1 80 ? -7.934 7.514 22.552 1.00 90.88 80 MET A C 1
ATOM 681 O O . MET A 1 80 ? -8.331 6.465 22.048 1.00 90.88 80 MET A O 1
ATOM 685 N N . ALA A 1 81 ? -6.660 7.699 22.903 1.00 91.50 81 ALA A N 1
ATOM 686 C CA . ALA A 1 81 ? -5.615 6.706 22.684 1.00 91.50 81 ALA A CA 1
ATOM 687 C C . ALA A 1 81 ? -5.888 5.413 23.465 1.00 91.50 81 ALA A C 1
ATOM 689 O O . ALA A 1 81 ? -5.803 4.326 22.894 1.00 91.50 81 ALA A O 1
ATOM 690 N N . ALA A 1 82 ? -6.292 5.516 24.735 1.00 92.12 82 ALA A N 1
ATOM 691 C CA . ALA A 1 82 ? -6.654 4.360 25.553 1.00 92.12 82 ALA A CA 1
ATOM 692 C C . ALA A 1 82 ? -7.843 3.592 24.961 1.00 92.12 82 ALA A C 1
ATOM 694 O O . ALA A 1 82 ? -7.802 2.363 24.873 1.00 92.12 82 ALA A O 1
ATOM 695 N N . ILE A 1 83 ? -8.879 4.299 24.493 1.00 93.94 83 ILE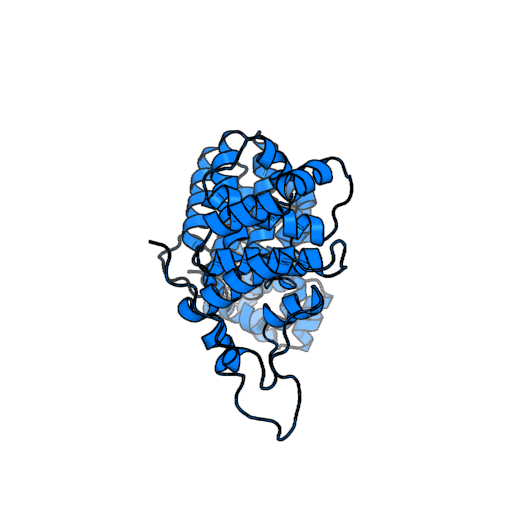 A N 1
ATOM 696 C CA . ILE A 1 83 ? -10.043 3.653 23.879 1.00 93.94 83 ILE A CA 1
ATOM 697 C C . ILE A 1 83 ? -9.676 2.982 22.553 1.00 93.94 83 ILE A C 1
ATOM 699 O O . ILE A 1 83 ? -10.019 1.815 22.350 1.00 93.94 83 ILE A O 1
ATOM 703 N N . MET A 1 84 ? -8.921 3.659 21.683 1.00 94.94 84 MET A N 1
ATOM 704 C CA . MET A 1 84 ? -8.431 3.066 20.433 1.00 94.94 84 MET A CA 1
ATOM 705 C C . MET A 1 84 ? -7.561 1.842 20.695 1.00 94.94 84 MET A C 1
ATOM 707 O O . MET A 1 84 ? -7.733 0.821 20.031 1.00 94.94 84 MET A O 1
ATOM 711 N N . ARG A 1 85 ? -6.699 1.887 21.716 1.00 93.81 85 ARG A N 1
ATOM 712 C CA . ARG A 1 85 ? -5.877 0.741 22.097 1.00 93.81 85 ARG A CA 1
ATOM 713 C C . ARG A 1 85 ? -6.724 -0.449 22.546 1.00 93.81 85 ARG A C 1
ATOM 715 O O . ARG A 1 85 ? -6.466 -1.569 22.112 1.00 93.81 85 ARG A O 1
ATOM 722 N N . MET A 1 86 ? -7.755 -0.233 23.365 1.00 94.56 86 MET A N 1
ATOM 723 C CA . MET A 1 86 ? -8.677 -1.307 23.760 1.00 94.56 86 MET A CA 1
ATOM 724 C C . MET A 1 86 ? -9.423 -1.897 22.559 1.00 94.56 86 MET A C 1
ATOM 726 O O . MET A 1 86 ? -9.537 -3.119 22.456 1.00 94.56 86 MET A O 1
ATOM 730 N N . ILE A 1 87 ? -9.909 -1.059 21.636 1.00 95.31 87 ILE A N 1
ATOM 731 C CA . ILE A 1 87 ? -10.553 -1.528 20.400 1.00 95.31 87 ILE A CA 1
ATOM 732 C C . ILE A 1 87 ? -9.565 -2.360 19.578 1.00 95.31 87 ILE A C 1
ATOM 734 O O . ILE A 1 87 ? -9.905 -3.468 19.158 1.00 95.31 87 ILE A O 1
ATOM 738 N N . ARG A 1 88 ? -8.330 -1.883 19.405 1.00 93.56 88 ARG A N 1
ATOM 739 C CA . ARG A 1 88 ? -7.274 -2.597 18.684 1.00 93.56 88 ARG A CA 1
ATOM 740 C C . ARG A 1 88 ? -6.982 -3.965 19.299 1.00 93.56 88 ARG A C 1
ATOM 742 O O . ARG A 1 88 ? -6.944 -4.959 18.577 1.00 93.56 88 ARG A O 1
ATOM 749 N N . LEU A 1 89 ? -6.850 -4.035 20.621 1.00 92.69 89 LEU A N 1
ATOM 750 C CA . LEU A 1 89 ? -6.670 -5.285 21.360 1.00 92.69 89 LEU A CA 1
ATOM 751 C C . LEU A 1 89 ? -7.861 -6.240 21.195 1.00 92.69 89 LEU A C 1
ATOM 753 O O . LEU A 1 89 ? -7.676 -7.449 21.060 1.00 92.69 89 LEU A O 1
ATOM 757 N N . CYS A 1 90 ? -9.091 -5.719 21.146 1.00 93.62 90 CYS A N 1
ATOM 758 C CA . CYS A 1 90 ? -10.259 -6.541 20.833 1.00 93.62 90 CYS A CA 1
ATOM 759 C C . CYS A 1 90 ? -10.180 -7.118 19.415 1.00 93.62 90 CYS A C 1
ATOM 761 O O . CYS A 1 90 ? -10.504 -8.287 19.224 1.00 93.62 90 CYS A O 1
ATOM 763 N N . GLN A 1 91 ? -9.724 -6.343 18.426 1.00 92.19 91 GLN A N 1
ATOM 764 C CA . GLN A 1 91 ? -9.515 -6.843 17.061 1.00 92.19 91 GLN A CA 1
ATOM 765 C C . GLN A 1 91 ? -8.443 -7.946 17.030 1.00 92.19 91 GLN A C 1
ATOM 767 O O . GLN A 1 91 ? -8.656 -8.980 16.403 1.00 92.19 91 GLN A O 1
ATOM 772 N N . GLU A 1 92 ? -7.326 -7.770 17.748 1.00 88.81 92 GLU A N 1
ATOM 773 C CA . GLU A 1 92 ? -6.271 -8.791 17.895 1.00 88.81 92 GLU A CA 1
ATOM 774 C C . GLU A 1 92 ? -6.804 -10.091 18.524 1.00 88.81 92 GLU A C 1
ATOM 776 O O . GLU A 1 92 ? -6.426 -11.184 18.104 1.00 88.81 92 GLU A O 1
ATOM 781 N N . ALA A 1 93 ? -7.733 -9.981 19.478 1.00 88.75 93 ALA A N 1
ATOM 782 C CA . ALA A 1 93 ? -8.406 -11.115 20.112 1.00 88.75 93 ALA A CA 1
ATOM 783 C C . ALA A 1 93 ? -9.559 -11.722 19.280 1.00 88.75 93 ALA A C 1
ATOM 785 O O . ALA A 1 93 ? -10.133 -12.737 19.683 1.00 88.75 93 ALA A O 1
ATOM 786 N N . GLY A 1 94 ? -9.937 -11.115 18.147 1.00 90.00 94 GLY A N 1
ATOM 787 C CA . GLY A 1 94 ? -11.106 -11.508 17.347 1.00 90.00 94 GLY A CA 1
ATOM 788 C C . GLY A 1 94 ? -12.462 -11.150 17.980 1.00 90.00 94 GLY A C 1
ATOM 789 O O . GLY A 1 94 ? -13.496 -11.705 17.614 1.00 90.00 94 GLY A O 1
ATOM 790 N N . TRP A 1 95 ? -12.475 -10.234 18.945 1.00 93.94 95 TRP A N 1
ATOM 791 C CA . TRP A 1 95 ? -13.619 -9.836 19.769 1.00 93.94 95 TRP A CA 1
ATOM 792 C C . TRP A 1 95 ? -14.369 -8.630 19.198 1.00 93.94 95 TRP A C 1
ATOM 794 O O . TRP A 1 95 ? -14.540 -7.593 19.843 1.00 93.94 95 TRP A O 1
ATOM 804 N N . TYR A 1 96 ? -14.811 -8.755 17.949 1.00 95.44 96 TYR A N 1
ATOM 805 C CA . TYR A 1 96 ? -15.405 -7.640 17.211 1.00 95.44 96 TYR A CA 1
ATOM 806 C C . TYR A 1 96 ? -16.739 -7.146 17.790 1.00 95.44 96 TYR A C 1
ATOM 808 O O . TYR A 1 96 ? -17.015 -5.951 17.733 1.00 95.44 96 TYR A O 1
ATOM 816 N N . GLU A 1 97 ? -17.542 -8.014 18.412 1.00 95.88 97 GLU A N 1
ATOM 817 C CA . GLU A 1 97 ? -18.789 -7.605 19.080 1.00 95.88 97 GLU A CA 1
ATOM 818 C C . GLU A 1 97 ? -18.527 -6.781 20.352 1.00 95.88 97 GLU A C 1
ATOM 820 O O . GLU A 1 97 ? -19.235 -5.812 20.637 1.00 95.88 97 GLU A O 1
ATOM 825 N N . GLN A 1 98 ? -17.483 -7.124 21.109 1.00 94.19 98 GLN A N 1
ATOM 826 C CA . GLN A 1 98 ? -17.049 -6.361 22.279 1.00 94.19 98 GLN A CA 1
ATOM 827 C C . GLN A 1 98 ? -16.456 -5.017 21.855 1.00 94.19 98 GLN A C 1
ATOM 829 O O . GLN A 1 98 ? -16.796 -3.994 22.446 1.00 94.19 98 GLN A O 1
ATOM 834 N N . ALA A 1 99 ? -15.640 -5.007 20.795 1.00 95.50 99 ALA A N 1
ATOM 835 C CA . ALA A 1 99 ? -15.133 -3.778 20.193 1.00 95.50 99 ALA A CA 1
ATOM 836 C C . ALA A 1 99 ? -16.281 -2.860 19.748 1.00 95.50 99 ALA A C 1
ATOM 838 O O . ALA A 1 99 ? -16.261 -1.669 20.038 1.00 95.50 99 ALA A O 1
ATOM 839 N N . TYR A 1 100 ? -17.306 -3.423 19.100 1.00 96.19 100 TYR A N 1
ATOM 840 C CA . TYR A 1 100 ? -18.495 -2.685 18.674 1.00 96.19 100 TYR A CA 1
ATOM 841 C C . TYR A 1 100 ? -19.269 -2.111 19.864 1.00 96.19 100 TYR A C 1
ATOM 843 O O . TYR A 1 100 ? -19.628 -0.937 19.869 1.00 96.19 100 TYR A O 1
ATOM 851 N N . THR A 1 101 ? -19.470 -2.913 20.908 1.00 94.81 101 THR A N 1
ATOM 852 C CA . THR A 1 101 ? -20.156 -2.467 22.127 1.00 94.81 101 THR A CA 1
ATOM 853 C C . THR A 1 101 ? -19.416 -1.313 22.803 1.00 94.81 101 THR A C 1
ATOM 855 O O . THR A 1 101 ? -20.050 -0.339 23.204 1.00 94.81 101 THR A O 1
ATOM 858 N N . LEU A 1 102 ? -18.086 -1.406 22.913 1.00 94.25 102 LEU A N 1
ATOM 859 C CA . LEU A 1 102 ? -17.247 -0.336 23.450 1.00 94.25 102 LEU A CA 1
ATOM 860 C C . LEU A 1 102 ? -17.354 0.927 22.586 1.00 94.25 102 LEU A C 1
ATOM 862 O O . LEU A 1 102 ? -17.569 2.012 23.112 1.00 94.25 102 LEU A O 1
ATOM 866 N N . LEU A 1 103 ? -17.276 0.777 21.263 1.00 94.00 103 LEU A N 1
ATOM 867 C CA . LEU A 1 103 ? -17.390 1.880 20.314 1.00 94.00 103 LEU A CA 1
ATOM 868 C C . LEU A 1 103 ? -18.697 2.667 20.508 1.00 94.00 103 LEU A C 1
ATOM 870 O O . LEU A 1 103 ? -18.675 3.896 20.583 1.00 94.00 103 LEU A O 1
ATOM 874 N N . GLU A 1 104 ? -19.831 1.969 20.600 1.00 93.94 104 GLU A N 1
ATOM 875 C CA . GLU A 1 104 ? -21.141 2.605 20.781 1.00 93.94 104 GLU A CA 1
ATOM 876 C C . GLU A 1 104 ? -21.282 3.252 22.168 1.00 93.94 104 GLU A C 1
ATOM 878 O O . GLU A 1 104 ? -21.785 4.370 22.272 1.00 93.94 104 GLU A O 1
ATOM 883 N N . GLN A 1 105 ? -20.807 2.592 23.233 1.00 92.94 105 GLN A N 1
ATOM 884 C CA . GLN A 1 105 ? -20.849 3.139 24.600 1.00 92.94 105 GLN A CA 1
ATOM 885 C C . GLN A 1 105 ? -20.045 4.433 24.737 1.00 92.94 105 GLN A C 1
ATOM 887 O O . GLN A 1 105 ? -20.466 5.350 25.440 1.00 92.94 105 GLN A O 1
ATOM 892 N N . GLU A 1 106 ? -18.922 4.516 24.032 1.00 92.19 106 GLU A N 1
ATOM 893 C CA . GLU A 1 106 ? -18.035 5.676 24.035 1.00 92.19 106 GLU A CA 1
ATOM 894 C C . GLU A 1 106 ? -18.421 6.731 22.977 1.00 92.19 106 GLU A C 1
ATOM 896 O O . GLU A 1 106 ? -17.720 7.722 22.794 1.00 92.19 106 GLU A O 1
ATOM 901 N N . GLY A 1 107 ? -19.555 6.559 22.284 1.00 91.00 107 GLY A N 1
ATOM 902 C CA . GLY A 1 107 ? -20.121 7.576 21.393 1.00 91.00 107 GLY A CA 1
ATOM 903 C C . GLY A 1 107 ? -19.365 7.782 20.077 1.00 91.00 107 GLY A C 1
ATOM 904 O O . GLY A 1 107 ? -19.561 8.801 19.408 1.00 91.00 107 GLY A O 1
ATOM 905 N N . PHE A 1 108 ? -18.532 6.827 19.657 1.00 90.38 108 PHE A N 1
ATOM 906 C CA . PHE A 1 108 ? -17.698 6.964 18.456 1.00 90.38 108 PHE A CA 1
ATOM 907 C C . PHE A 1 108 ? -18.498 7.071 17.162 1.00 90.38 108 PHE A C 1
ATOM 909 O O . PHE A 1 108 ? -18.091 7.793 16.255 1.00 90.38 108 PHE A O 1
ATOM 916 N N . SER A 1 109 ? -19.658 6.413 17.082 1.00 88.62 109 SER A N 1
ATOM 917 C CA . SER A 1 109 ? -20.573 6.567 15.948 1.00 88.62 109 SER A CA 1
ATOM 918 C C . SER A 1 109 ? -20.957 8.035 15.747 1.00 88.62 109 SER A C 1
ATOM 920 O O . SER A 1 109 ? -20.889 8.548 14.632 1.00 88.62 109 SER A O 1
ATOM 922 N N . LEU A 1 110 ? -21.293 8.746 16.830 1.00 91.25 110 LEU A N 1
ATOM 923 C CA . LEU A 1 110 ? -21.603 10.174 16.773 1.00 91.25 110 LEU A CA 1
ATOM 924 C C . LEU A 1 110 ? -20.354 11.012 16.480 1.00 91.25 110 LEU A C 1
ATOM 926 O O . LEU A 1 110 ? -20.427 11.936 15.672 1.00 91.25 110 LEU A O 1
ATOM 930 N N . PHE A 1 111 ? -19.218 10.684 17.099 1.00 92.38 111 PHE A N 1
ATOM 931 C CA . PHE A 1 111 ? -17.949 11.379 16.874 1.00 92.38 111 PHE A CA 1
ATOM 932 C C . PHE A 1 111 ? -17.537 11.356 15.396 1.00 92.38 111 PHE A C 1
ATOM 934 O O . PHE A 1 111 ? -17.333 12.414 14.804 1.00 92.38 111 PHE A O 1
ATOM 941 N N . VAL A 1 112 ? -17.484 10.172 14.776 1.00 92.31 112 VAL A N 1
ATOM 942 C CA . VAL A 1 112 ? -17.066 10.000 13.374 1.00 92.31 112 VAL A CA 1
ATOM 943 C C . VAL A 1 112 ? -18.048 10.684 12.422 1.00 92.31 112 VAL A C 1
ATOM 945 O O . VAL A 1 112 ? -17.632 11.378 11.497 1.00 92.31 112 VAL A O 1
ATOM 948 N N . ARG A 1 113 ? -19.357 10.566 12.676 1.00 88.88 113 ARG A N 1
ATOM 949 C CA . ARG A 1 113 ? -20.383 11.246 11.868 1.00 88.88 113 ARG A CA 1
ATOM 950 C C . ARG A 1 113 ? -20.280 12.764 11.964 1.00 88.88 113 ARG A C 1
ATOM 952 O O . ARG A 1 113 ? -20.388 13.445 10.953 1.00 88.88 113 ARG A O 1
ATOM 959 N N . THR A 1 114 ? -20.044 13.297 13.161 1.00 90.38 114 THR A N 1
ATOM 960 C CA . THR A 1 114 ? -19.864 14.742 13.362 1.00 90.38 114 THR A CA 1
ATOM 961 C C . THR A 1 114 ? -18.559 15.221 12.728 1.00 90.38 114 THR A C 1
ATOM 963 O O . THR A 1 114 ? -18.507 16.313 12.174 1.00 90.38 114 THR A O 1
ATOM 966 N N . ALA A 1 115 ? -17.509 14.396 12.728 1.00 91.25 115 ALA A N 1
ATOM 967 C CA . ALA A 1 115 ? -16.253 14.731 12.067 1.00 91.25 115 ALA A CA 1
ATOM 968 C C . ALA A 1 115 ? -16.417 14.936 10.550 1.00 91.25 115 ALA A C 1
ATOM 970 O O . ALA A 1 115 ? -15.682 15.736 9.974 1.00 91.25 115 ALA A O 1
ATOM 971 N N . LEU A 1 116 ? -17.398 14.297 9.897 1.00 91.44 116 LEU A N 1
ATOM 972 C CA . LEU A 1 116 ? -17.660 14.500 8.464 1.00 91.44 116 LEU A CA 1
ATOM 973 C C . LEU A 1 116 ? -18.041 15.943 8.111 1.00 91.44 116 LEU A C 1
ATOM 975 O O . LEU A 1 116 ? -17.812 16.357 6.978 1.00 91.44 116 LEU A O 1
ATOM 979 N N . SER A 1 117 ? -18.587 16.724 9.050 1.00 89.81 117 SER A N 1
ATOM 980 C CA . SER A 1 117 ? -18.898 18.138 8.801 1.00 89.81 117 SER A CA 1
ATOM 981 C C . SER A 1 117 ? -17.677 19.059 8.900 1.00 89.81 117 SER A C 1
ATOM 983 O O . SER A 1 117 ? -17.817 20.265 8.716 1.00 89.81 117 SER A O 1
ATOM 985 N N . VAL A 1 118 ? -16.499 18.526 9.243 1.00 89.25 118 VAL A N 1
ATOM 986 C CA . VAL A 1 118 ? -15.261 19.293 9.423 1.00 89.25 118 VAL A CA 1
ATOM 987 C C . VAL A 1 118 ? -14.327 19.084 8.227 1.00 89.25 118 VAL A C 1
ATOM 989 O O . VAL A 1 118 ? -14.056 17.953 7.809 1.00 89.25 118 VAL A O 1
ATOM 992 N N . GLU A 1 119 ? -13.804 20.188 7.687 1.00 84.69 119 GLU A N 1
ATOM 993 C CA . GLU A 1 119 ? -12.951 20.192 6.489 1.00 84.69 119 GLU A CA 1
ATOM 994 C C . GLU A 1 119 ? -11.548 19.613 6.703 1.00 84.69 119 GLU A C 1
ATOM 996 O O . GLU A 1 119 ? -10.966 19.093 5.754 1.00 84.69 119 GLU A O 1
ATOM 1001 N N . GLU A 1 120 ? -11.012 19.638 7.921 1.00 87.12 120 GLU A N 1
ATOM 1002 C CA . GLU A 1 120 ? -9.682 19.102 8.225 1.00 87.12 120 GLU A CA 1
ATOM 1003 C C . GLU A 1 120 ? -9.773 18.002 9.279 1.00 87.12 120 GLU A C 1
ATOM 1005 O O . GLU A 1 120 ? -10.386 18.171 10.340 1.00 87.12 120 GLU A O 1
ATOM 1010 N N . TRP A 1 121 ? -9.181 16.848 8.969 1.00 90.56 121 TRP A N 1
ATOM 1011 C CA . TRP A 1 121 ? -9.069 15.732 9.897 1.00 90.56 121 TRP A CA 1
ATOM 1012 C C . TRP A 1 121 ? -7.643 15.656 10.428 1.00 90.56 121 TRP A C 1
ATOM 1014 O O . TRP A 1 121 ? -6.677 15.796 9.685 1.00 90.56 121 TRP A O 1
ATOM 1024 N N . ASP A 1 122 ? -7.526 15.482 11.741 1.00 90.44 122 ASP A N 1
ATOM 1025 C CA . ASP A 1 122 ? -6.255 15.147 12.367 1.00 90.44 122 ASP A CA 1
ATOM 1026 C C . ASP A 1 122 ? -6.094 13.622 12.409 1.00 90.44 122 ASP A C 1
ATOM 1028 O O . ASP A 1 122 ? -7.041 12.860 12.193 1.00 90.44 122 ASP A O 1
ATOM 1032 N N . VAL A 1 123 ? -4.885 13.177 12.750 1.00 90.31 123 VAL A N 1
ATOM 1033 C CA . VAL A 1 123 ? -4.542 11.752 12.863 1.00 90.31 123 VAL A CA 1
ATOM 1034 C C . VAL A 1 123 ? -5.503 11.004 13.798 1.00 90.31 123 VAL A C 1
ATOM 1036 O O . VAL A 1 123 ? -5.848 9.857 13.539 1.00 90.31 123 VAL A O 1
ATOM 1039 N N . TRP A 1 124 ? -6.004 11.643 14.859 1.00 90.19 124 TRP A N 1
ATOM 1040 C CA . TRP A 1 124 ? -6.923 11.008 15.808 1.00 90.19 124 TRP A CA 1
ATOM 1041 C C . TRP A 1 124 ? -8.308 10.745 15.220 1.00 90.19 124 TRP A C 1
ATOM 1043 O O . TRP A 1 124 ? -8.883 9.685 15.475 1.00 90.19 124 TRP A O 1
ATOM 1053 N N . LYS A 1 125 ? -8.841 11.672 14.415 1.00 91.88 125 LYS A N 1
ATOM 1054 C CA . LYS A 1 125 ? -10.089 11.450 13.669 1.00 91.88 125 LYS A CA 1
ATOM 1055 C C . LYS A 1 125 ? -9.930 10.314 12.665 1.00 91.88 125 LYS A C 1
ATOM 1057 O O . LYS A 1 125 ? -10.822 9.474 12.570 1.00 91.88 125 LYS A O 1
ATOM 1062 N N . GLU A 1 126 ? -8.791 10.243 11.983 1.00 92.75 126 GLU A N 1
ATOM 1063 C CA . GLU A 1 126 ? -8.506 9.172 11.024 1.00 92.75 126 GLU A CA 1
ATOM 1064 C C . GLU A 1 126 ? -8.345 7.802 11.712 1.00 92.75 126 GLU A C 1
ATOM 1066 O O . GLU A 1 126 ? -8.981 6.837 11.287 1.00 92.75 126 GLU A O 1
ATOM 1071 N N . ILE A 1 127 ? -7.610 7.713 12.831 1.00 93.00 127 ILE A N 1
ATOM 1072 C CA . ILE A 1 127 ? -7.503 6.487 13.652 1.00 93.00 127 ILE A CA 1
ATOM 1073 C C . ILE A 1 127 ? -8.887 6.018 14.118 1.00 93.00 127 ILE A C 1
ATOM 1075 O O . ILE A 1 127 ? -9.211 4.828 14.032 1.00 93.00 127 ILE A O 1
ATOM 1079 N N . ALA A 1 128 ? -9.707 6.942 14.626 1.00 93.69 128 ALA A N 1
ATOM 1080 C CA . ALA A 1 128 ? -11.045 6.630 15.114 1.00 93.69 128 ALA A CA 1
ATOM 1081 C C . ALA A 1 128 ? -11.959 6.131 13.992 1.00 93.69 128 ALA A C 1
ATOM 1083 O O . ALA A 1 128 ? -12.656 5.131 14.163 1.00 93.69 128 ALA A O 1
ATOM 1084 N N . ALA A 1 129 ? -11.926 6.789 12.834 1.00 94.75 129 ALA A N 1
ATOM 1085 C CA . ALA A 1 129 ? -12.703 6.394 11.670 1.00 94.75 129 ALA A CA 1
ATOM 1086 C C . ALA A 1 129 ? -12.283 5.026 11.120 1.00 94.75 129 ALA A C 1
ATOM 1088 O O . ALA A 1 129 ? -13.149 4.213 10.802 1.00 94.75 129 ALA A O 1
ATOM 1089 N N . TRP A 1 130 ? -10.985 4.720 11.073 1.00 95.12 130 TRP A N 1
ATOM 1090 C CA . TRP A 1 130 ? -10.522 3.398 10.653 1.00 95.12 130 TRP A CA 1
ATOM 1091 C C . TRP A 1 130 ? -10.986 2.294 11.597 1.00 95.12 130 TRP A C 1
ATOM 1093 O O . TRP A 1 130 ? -11.559 1.300 11.149 1.00 95.12 130 TRP A O 1
ATOM 1103 N N . ASN A 1 131 ? -10.817 2.481 12.908 1.00 95.50 131 ASN A N 1
ATOM 1104 C CA . ASN A 1 131 ? -11.320 1.523 13.892 1.00 95.50 131 ASN A CA 1
ATOM 1105 C C . ASN A 1 131 ? -12.845 1.360 13.808 1.00 95.50 131 ASN A C 1
ATOM 1107 O O . ASN A 1 131 ? -13.350 0.240 13.893 1.00 95.50 131 ASN A O 1
ATOM 1111 N N . TYR A 1 132 ? -13.570 2.454 13.571 1.00 96.12 132 TYR A N 1
ATOM 1112 C CA . TYR A 1 132 ? -15.009 2.447 13.327 1.00 96.12 132 TYR A CA 1
ATOM 1113 C C . TYR A 1 132 ? -15.405 1.611 12.109 1.00 96.12 132 TYR A C 1
ATOM 1115 O O . TYR A 1 132 ? -16.232 0.703 12.235 1.00 96.12 132 TYR A O 1
ATOM 1123 N N . LEU A 1 133 ? -14.785 1.857 10.954 1.00 96.19 133 LEU A N 1
ATOM 1124 C CA . LEU A 1 133 ? -15.063 1.126 9.719 1.00 96.19 133 LEU A CA 1
ATOM 1125 C C . LEU A 1 133 ? -14.742 -0.365 9.862 1.00 96.19 133 LEU A C 1
ATOM 1127 O O . LEU A 1 133 ? -15.577 -1.207 9.532 1.00 96.19 133 LEU A O 1
ATOM 1131 N N . ILE A 1 134 ? -13.576 -0.702 10.422 1.00 96.00 134 ILE A N 1
ATOM 1132 C CA . ILE A 1 134 ? -13.126 -2.090 10.605 1.00 96.00 134 ILE A CA 1
ATOM 1133 C C . ILE A 1 134 ? -14.086 -2.869 11.508 1.00 96.00 134 ILE A C 1
ATOM 1135 O O . ILE A 1 134 ? -14.510 -3.975 11.167 1.00 96.00 134 ILE A O 1
ATOM 1139 N N . VAL A 1 135 ? -14.460 -2.306 12.658 1.00 96.75 135 VAL A N 1
ATOM 1140 C CA . VAL A 1 135 ? -15.345 -2.988 13.613 1.00 96.75 135 VAL A CA 1
ATOM 1141 C C . VAL A 1 135 ? -16.742 -3.181 13.021 1.00 96.75 135 VAL A C 1
ATOM 1143 O O . VAL A 1 135 ? -17.318 -4.268 13.127 1.00 96.75 135 VAL A O 1
ATOM 1146 N N . ARG A 1 136 ? -17.288 -2.168 12.341 1.00 96.31 136 ARG A N 1
ATOM 1147 C CA . ARG A 1 136 ? -18.591 -2.297 11.671 1.00 96.31 136 ARG A CA 1
ATOM 1148 C C . ARG A 1 136 ? -18.545 -3.293 10.520 1.00 96.31 136 ARG A C 1
ATOM 1150 O O . ARG A 1 136 ? -19.483 -4.070 10.368 1.00 96.31 136 ARG A O 1
ATOM 1157 N N . TRP A 1 137 ? -17.453 -3.337 9.761 1.00 95.56 137 TRP A N 1
ATOM 1158 C CA . TRP A 1 137 ? -17.249 -4.325 8.703 1.00 95.56 137 TRP A CA 1
ATOM 1159 C C . TRP A 1 137 ? -17.278 -5.751 9.231 1.00 95.56 137 TRP A C 1
ATOM 1161 O O . TRP A 1 137 ? -18.080 -6.567 8.778 1.00 95.56 137 TRP A O 1
ATOM 1171 N N . LYS A 1 138 ? -16.453 -6.038 10.239 1.00 95.88 138 LYS A N 1
ATOM 1172 C CA . LYS A 1 138 ? -16.314 -7.385 10.807 1.00 95.88 138 LYS A CA 1
ATOM 1173 C C . LYS A 1 138 ? -17.559 -7.880 11.519 1.00 95.88 138 LYS A C 1
ATOM 1175 O O . LYS A 1 138 ? -17.726 -9.084 11.684 1.00 95.88 138 LYS A O 1
ATOM 1180 N N . THR A 1 139 ? -18.431 -6.962 11.912 1.00 95.94 139 THR A N 1
ATOM 1181 C CA . THR A 1 139 ? -19.711 -7.291 12.531 1.00 95.94 139 THR A CA 1
ATOM 1182 C C . THR A 1 139 ? -20.910 -7.199 11.583 1.00 95.94 139 THR A C 1
ATOM 1184 O O . THR A 1 139 ? -22.045 -7.394 12.011 1.00 95.94 139 THR A O 1
ATOM 1187 N N . GLY A 1 140 ? -20.692 -6.920 10.292 1.00 93.62 140 GLY A N 1
ATOM 1188 C CA . GLY A 1 140 ? -21.768 -6.836 9.298 1.00 93.62 140 GLY A CA 1
ATOM 1189 C C . GLY A 1 140 ? -22.719 -5.651 9.500 1.00 93.62 140 GLY A C 1
ATOM 1190 O O . GLY A 1 140 ? -23.882 -5.726 9.115 1.00 93.62 140 GLY A O 1
ATOM 1191 N N . ARG A 1 141 ? -22.243 -4.566 10.122 1.00 94.75 141 ARG A N 1
ATOM 1192 C CA . ARG A 1 141 ? -23.021 -3.359 10.459 1.00 94.75 141 ARG A CA 1
ATOM 1193 C C . ARG A 1 141 ? -22.670 -2.144 9.598 1.00 94.75 141 ARG A C 1
ATOM 1195 O O . ARG A 1 141 ? -23.039 -1.026 9.954 1.00 94.75 141 ARG A O 1
ATOM 1202 N N . LEU A 1 142 ? -21.957 -2.335 8.488 1.00 93.19 142 LEU A N 1
ATOM 1203 C CA . LEU A 1 142 ? -21.725 -1.255 7.528 1.00 93.19 142 LEU A CA 1
ATOM 1204 C C . LEU A 1 142 ? -23.042 -0.804 6.895 1.00 93.19 142 LEU A C 1
ATOM 1206 O O . LEU A 1 142 ? -23.894 -1.613 6.535 1.00 93.19 142 LEU A O 1
ATOM 1210 N N . THR A 1 143 ? -23.173 0.502 6.753 1.00 90.44 143 THR A N 1
ATOM 1211 C CA . THR A 1 143 ? -24.308 1.200 6.156 1.00 90.44 143 THR A CA 1
ATOM 1212 C C . THR A 1 143 ? -23.832 2.061 4.990 1.00 90.44 143 THR A C 1
ATOM 1214 O O . THR A 1 143 ? -22.635 2.291 4.829 1.00 90.44 143 THR A O 1
ATOM 1217 N N . GLU A 1 144 ? -24.757 2.569 4.174 1.00 85.25 144 GLU A N 1
ATOM 1218 C CA . GLU A 1 144 ? -24.402 3.501 3.093 1.00 85.25 144 GLU A CA 1
ATOM 1219 C C . GLU A 1 144 ? -23.775 4.798 3.624 1.00 85.25 144 GLU A C 1
ATOM 1221 O O . GLU A 1 144 ? -22.896 5.358 2.981 1.00 85.25 144 GLU A O 1
ATOM 1226 N N . GLU A 1 145 ? -24.149 5.246 4.827 1.00 86.50 145 GLU A N 1
ATOM 1227 C CA . GLU A 1 145 ? -23.543 6.421 5.471 1.00 86.50 145 GLU A CA 1
ATOM 1228 C C . GLU A 1 145 ? -22.050 6.212 5.776 1.00 86.50 145 GLU A C 1
ATOM 1230 O O . GLU A 1 145 ? -21.268 7.162 5.747 1.00 86.50 145 GLU A O 1
ATOM 1235 N N . ASP A 1 146 ? -21.634 4.964 6.010 1.00 93.31 146 ASP A N 1
ATOM 1236 C CA . ASP A 1 146 ? -20.237 4.622 6.290 1.00 93.31 146 ASP A CA 1
ATOM 1237 C C . ASP A 1 146 ? -19.350 4.768 5.042 1.00 93.31 146 ASP A C 1
ATOM 1239 O O . ASP A 1 146 ? -18.136 4.936 5.164 1.00 93.31 146 ASP A O 1
ATOM 1243 N N . HIS A 1 147 ? -19.946 4.795 3.843 1.00 92.31 147 HIS A N 1
ATOM 1244 C CA . HIS A 1 147 ? -19.227 5.071 2.602 1.00 92.31 147 HIS A CA 1
ATOM 1245 C C . HIS A 1 147 ? -18.589 6.464 2.621 1.00 92.31 147 HIS A C 1
ATOM 1247 O O . HIS A 1 147 ? -17.429 6.601 2.255 1.00 92.31 147 HIS A O 1
ATOM 1253 N N . ALA A 1 148 ? -19.290 7.488 3.124 1.00 92.88 148 ALA A N 1
ATOM 1254 C CA . ALA A 1 148 ? -18.744 8.845 3.213 1.00 92.88 148 ALA A CA 1
ATOM 1255 C C . ALA A 1 148 ? -17.537 8.930 4.164 1.00 92.88 148 ALA A C 1
ATOM 1257 O O . ALA A 1 148 ? -16.601 9.690 3.920 1.00 92.88 148 ALA A O 1
ATOM 1258 N N . VAL A 1 149 ? -17.537 8.122 5.231 1.00 94.19 149 VAL A N 1
ATOM 1259 C CA . VAL A 1 149 ? -16.386 7.986 6.134 1.00 94.19 149 VAL A CA 1
ATOM 1260 C C . VAL A 1 149 ? -15.222 7.329 5.403 1.00 94.19 149 VAL A C 1
ATOM 1262 O O . VAL A 1 149 ? -14.108 7.838 5.468 1.00 94.19 149 VAL A O 1
ATOM 1265 N N . TRP A 1 150 ? -15.468 6.241 4.671 1.00 93.81 150 TRP A N 1
ATOM 1266 C CA . TRP A 1 150 ? -14.426 5.580 3.888 1.00 93.81 150 TRP A CA 1
ATOM 1267 C C . TRP A 1 150 ? -13.835 6.486 2.806 1.00 93.81 150 TRP A C 1
ATOM 1269 O O . TRP A 1 150 ? -12.617 6.595 2.723 1.00 93.81 150 TRP A O 1
ATOM 1279 N N . GLU A 1 151 ? -14.668 7.193 2.038 1.00 92.00 151 GLU A N 1
ATOM 1280 C CA . GLU A 1 151 ? -14.225 8.176 1.038 1.00 92.00 151 GLU A CA 1
ATOM 1281 C C . GLU A 1 151 ? -13.271 9.217 1.632 1.00 92.00 151 GLU A C 1
ATOM 1283 O O . GLU A 1 151 ? -12.352 9.683 0.956 1.00 92.00 151 GLU A O 1
ATOM 1288 N N . ARG A 1 152 ? -13.473 9.561 2.909 1.00 91.25 152 ARG A N 1
ATOM 1289 C CA . ARG A 1 152 ? -12.663 10.539 3.627 1.00 91.25 152 ARG A CA 1
ATOM 1290 C C . ARG A 1 152 ? -11.292 10.014 4.044 1.00 91.25 152 ARG A C 1
ATOM 1292 O O . ARG A 1 152 ? -10.346 10.795 4.037 1.00 91.25 152 ARG A O 1
ATOM 1299 N N . VAL A 1 153 ? -11.194 8.740 4.430 1.00 91.12 153 VAL A N 1
ATOM 1300 C CA . VAL A 1 153 ? -9.975 8.167 5.037 1.00 91.12 153 VAL A CA 1
ATOM 1301 C C . VAL A 1 153 ? -9.213 7.198 4.141 1.00 91.12 153 VAL A C 1
ATOM 1303 O O . VAL A 1 153 ? -8.070 6.861 4.454 1.00 91.12 153 VAL A O 1
ATOM 1306 N N . LYS A 1 154 ? -9.808 6.734 3.035 1.00 90.69 154 LYS A N 1
ATOM 1307 C CA . LYS A 1 154 ? -9.139 5.815 2.108 1.00 90.69 154 LYS A CA 1
ATOM 1308 C C . LYS A 1 154 ? -7.847 6.441 1.579 1.00 90.69 154 LYS A C 1
ATOM 1310 O O . LYS A 1 154 ? -7.836 7.589 1.140 1.00 90.69 154 LYS A O 1
ATOM 1315 N N . PHE A 1 155 ? -6.768 5.662 1.600 1.00 87.00 155 PHE A N 1
ATOM 1316 C CA . PHE A 1 155 ? -5.439 6.042 1.110 1.00 87.00 155 PHE A CA 1
ATOM 1317 C C . PHE A 1 155 ? -4.699 7.148 1.915 1.00 87.00 155 PHE A C 1
ATOM 1319 O O . PHE A 1 155 ? -3.621 7.567 1.491 1.00 87.00 155 PHE A O 1
ATOM 1326 N N . CYS A 1 156 ? -5.201 7.600 3.079 1.00 69.25 156 CYS A N 1
ATOM 1327 C CA . CYS A 1 156 ? -4.526 8.574 3.967 1.00 69.25 156 CYS A CA 1
ATOM 1328 C C . CYS A 1 156 ? -3.728 7.892 5.094 1.00 69.25 156 CYS A C 1
ATOM 1330 O O . CYS A 1 156 ? -4.299 7.555 6.129 1.00 69.25 156 CYS A O 1
ATOM 1332 N N . GLU A 1 157 ? -2.421 7.637 4.903 1.00 68.75 157 GLU A N 1
ATOM 1333 C CA . GLU A 1 157 ? -1.771 6.567 5.693 1.00 68.75 157 GLU A CA 1
ATOM 1334 C C . GLU A 1 157 ? -0.335 6.794 6.186 1.00 68.75 157 GLU A C 1
ATOM 1336 O O . GLU A 1 157 ? 0.254 5.910 6.810 1.00 68.75 157 GLU A O 1
ATOM 1341 N N . SER A 1 158 ? 0.243 7.982 6.000 1.00 70.00 158 SER A N 1
ATOM 1342 C CA . SER A 1 158 ? 1.628 8.245 6.443 1.00 70.00 158 SER A CA 1
ATOM 1343 C C . SER A 1 158 ? 1.844 8.081 7.962 1.00 70.00 158 SER A C 1
ATOM 1345 O O . SER A 1 158 ? 2.981 7.946 8.423 1.00 70.00 158 SER A O 1
ATOM 1347 N N . TRP A 1 159 ? 0.763 8.068 8.747 1.00 82.12 159 TRP A N 1
ATOM 1348 C CA . TRP A 1 159 ? 0.764 7.895 10.198 1.00 82.12 159 TRP A CA 1
ATOM 1349 C C . TRP A 1 159 ? 0.450 6.460 10.652 1.00 82.12 159 TRP A C 1
ATOM 1351 O O . TRP A 1 159 ? 0.823 6.104 11.768 1.00 82.12 159 TRP A O 1
ATOM 1361 N N . ALA A 1 160 ? -0.181 5.612 9.832 1.00 81.88 160 ALA A N 1
ATOM 1362 C CA . ALA A 1 160 ? -0.667 4.295 10.270 1.00 81.88 160 ALA A CA 1
ATOM 1363 C C . ALA A 1 160 ? 0.476 3.335 10.648 1.00 81.88 160 ALA A C 1
ATOM 1365 O O . ALA A 1 160 ? 0.341 2.525 11.567 1.00 81.88 160 ALA A O 1
ATOM 1366 N N . LEU A 1 161 ? 1.646 3.490 10.020 1.00 78.25 161 LEU A N 1
ATOM 1367 C CA . LEU A 1 161 ? 2.881 2.806 10.424 1.00 78.25 161 LEU A CA 1
ATOM 1368 C C . LEU A 1 161 ? 3.380 3.234 11.812 1.00 78.25 161 LEU A C 1
ATOM 1370 O O . LEU A 1 161 ? 3.921 2.415 12.548 1.00 78.25 161 LEU A O 1
ATOM 1374 N N . LYS A 1 162 ? 3.179 4.501 12.186 1.00 85.44 162 LYS A N 1
ATOM 1375 C CA . LYS A 1 162 ? 3.631 5.066 13.469 1.00 85.44 162 LYS A CA 1
ATOM 1376 C C . LYS A 1 162 ? 2.674 4.788 14.631 1.00 85.44 162 LYS A C 1
ATOM 1378 O O . LYS A 1 162 ? 3.061 5.028 15.765 1.00 85.44 162 LYS A O 1
ATOM 1383 N N . HIS A 1 163 ? 1.460 4.318 14.338 1.00 88.81 163 HIS A N 1
ATOM 1384 C CA . HIS A 1 163 ? 0.381 4.096 15.307 1.00 88.81 163 HIS A CA 1
ATOM 1385 C C . HIS A 1 163 ? -0.202 2.674 15.215 1.00 88.81 163 HIS A C 1
ATOM 1387 O O . HIS A 1 163 ? -1.411 2.467 15.365 1.00 88.81 163 HIS A O 1
ATOM 1393 N N . ALA A 1 164 ? 0.641 1.677 14.933 1.00 87.00 164 ALA A N 1
ATOM 1394 C CA . ALA A 1 164 ? 0.235 0.278 14.753 1.00 87.00 164 ALA A CA 1
ATOM 1395 C C . ALA A 1 164 ? -0.412 -0.341 16.015 1.00 87.00 164 ALA A C 1
ATOM 1397 O O . ALA A 1 164 ? -1.195 -1.294 15.936 1.00 87.00 164 ALA A O 1
ATOM 1398 N N . GLU A 1 165 ? -0.113 0.222 17.185 1.00 88.50 165 GLU A N 1
ATOM 1399 C CA . GLU A 1 165 ? -0.710 -0.111 18.476 1.00 88.50 165 GLU A CA 1
ATOM 1400 C C . GLU A 1 165 ? -2.160 0.374 18.620 1.00 88.50 165 GLU A C 1
ATOM 1402 O O . GLU A 1 165 ? -2.901 -0.155 19.452 1.00 88.50 165 GLU A O 1
ATOM 1407 N N . LEU A 1 166 ? -2.588 1.333 17.791 1.00 92.81 166 LEU A N 1
ATOM 1408 C CA . LEU A 1 166 ? -3.922 1.941 17.829 1.00 92.81 166 LEU A CA 1
ATOM 1409 C C . LEU A 1 166 ? -4.800 1.553 16.639 1.00 92.81 166 LEU A C 1
ATOM 1411 O O . LEU A 1 166 ? -6.023 1.564 16.759 1.00 92.81 166 LEU A O 1
ATOM 1415 N N . VAL A 1 167 ? -4.208 1.208 15.494 1.00 91.75 167 VAL A N 1
ATOM 1416 C CA . VAL A 1 167 ? -4.948 0.802 14.295 1.00 91.75 167 VAL A CA 1
ATOM 1417 C C . VAL A 1 167 ? -4.335 -0.441 13.660 1.00 91.75 167 VAL A C 1
ATOM 1419 O O . VAL A 1 167 ? -3.122 -0.635 13.638 1.00 91.75 167 VAL A O 1
ATOM 1422 N N . SER A 1 168 ? -5.186 -1.323 13.142 1.00 91.38 168 SER A N 1
ATOM 1423 C CA . SER A 1 168 ? -4.730 -2.540 12.481 1.00 91.38 168 SER A CA 1
ATOM 1424 C C . SER A 1 168 ? -4.441 -2.300 11.006 1.00 91.38 168 SER A C 1
ATOM 1426 O O . SER A 1 168 ? -5.366 -2.279 10.202 1.00 91.38 168 SER A O 1
ATOM 1428 N N . GLN A 1 169 ? -3.167 -2.225 10.624 1.00 89.75 169 GLN A N 1
ATOM 1429 C CA . GLN A 1 169 ? -2.777 -2.151 9.207 1.00 89.75 169 GLN A CA 1
ATOM 1430 C C . GLN A 1 169 ? -3.304 -3.343 8.404 1.00 89.75 169 GLN A C 1
ATOM 1432 O O . GLN A 1 169 ? -3.780 -3.184 7.285 1.00 89.75 169 GLN A O 1
ATOM 1437 N N . ARG A 1 170 ? -3.272 -4.545 8.996 1.00 92.00 170 ARG A N 1
ATOM 1438 C CA . ARG A 1 170 ? -3.823 -5.750 8.371 1.00 92.00 170 ARG A CA 1
ATOM 1439 C C . ARG A 1 170 ? -5.304 -5.580 8.044 1.00 92.00 170 ARG A C 1
ATOM 1441 O O . ARG A 1 170 ? -5.714 -5.890 6.931 1.00 92.00 170 ARG A O 1
ATOM 1448 N N . GLU A 1 171 ? -6.103 -5.122 9.006 1.00 93.69 171 GLU A N 1
ATOM 1449 C CA . GLU A 1 171 ? -7.541 -4.958 8.786 1.00 93.69 171 GLU A CA 1
ATOM 1450 C C . GLU A 1 171 ? -7.865 -3.737 7.920 1.00 93.69 171 GLU A C 1
ATOM 1452 O O . GLU A 1 171 ? -8.829 -3.798 7.166 1.00 93.69 171 GLU A O 1
ATOM 1457 N N . MET A 1 172 ? -7.052 -2.673 7.959 1.00 93.19 172 MET A N 1
ATOM 1458 C CA . MET A 1 172 ? -7.146 -1.546 7.023 1.00 93.19 172 MET A CA 1
ATOM 1459 C C . MET A 1 172 ? -6.922 -2.011 5.583 1.00 93.19 172 MET A C 1
ATOM 1461 O O . MET A 1 172 ? -7.772 -1.774 4.732 1.00 93.19 172 MET A O 1
ATOM 1465 N N . LEU A 1 173 ? -5.823 -2.727 5.314 1.00 92.06 173 LEU A N 1
ATOM 1466 C CA . LEU A 1 173 ? -5.516 -3.283 3.991 1.00 92.06 173 LEU A CA 1
ATOM 1467 C C . LEU A 1 173 ? -6.628 -4.213 3.507 1.00 92.06 173 LEU A C 1
ATOM 1469 O O . LEU A 1 173 ? -7.102 -4.070 2.380 1.00 92.06 173 LEU A O 1
ATOM 1473 N N . ALA A 1 174 ? -7.079 -5.127 4.372 1.00 93.31 174 ALA A N 1
ATOM 1474 C CA . ALA A 1 174 ? -8.181 -6.023 4.054 1.00 93.31 174 ALA A CA 1
ATOM 1475 C C . ALA A 1 174 ? -9.451 -5.232 3.714 1.00 93.31 174 ALA A C 1
ATOM 1477 O O . ALA A 1 174 ? -10.035 -5.434 2.652 1.00 93.31 174 ALA A O 1
ATOM 1478 N N . PHE A 1 175 ? -9.860 -4.309 4.589 1.00 94.62 175 PHE A N 1
ATOM 1479 C CA . PHE A 1 175 ? -11.045 -3.486 4.381 1.00 94.62 175 PHE A CA 1
ATOM 1480 C C . PHE A 1 175 ? -10.944 -2.712 3.068 1.00 94.62 175 PHE A C 1
ATOM 1482 O O . PHE A 1 175 ? -11.861 -2.792 2.262 1.00 94.62 175 PHE A O 1
ATOM 1489 N N . THR A 1 176 ? -9.829 -2.025 2.809 1.00 93.38 176 THR A N 1
ATOM 1490 C CA . THR A 1 176 ? -9.631 -1.244 1.584 1.00 93.38 176 THR A CA 1
ATOM 1491 C C . THR A 1 176 ? -9.747 -2.115 0.336 1.00 93.38 176 THR A C 1
ATOM 1493 O O . THR A 1 176 ? -10.502 -1.760 -0.566 1.00 93.38 176 THR A O 1
ATOM 1496 N N . LEU A 1 177 ? -9.075 -3.271 0.290 1.00 91.69 177 LEU A N 1
ATOM 1497 C CA . LEU A 1 177 ? -9.150 -4.183 -0.856 1.00 91.69 177 LEU A CA 1
ATOM 1498 C C . LEU A 1 177 ? -10.578 -4.712 -1.067 1.00 91.69 177 LEU A C 1
ATOM 1500 O O . LEU A 1 177 ? -11.128 -4.589 -2.161 1.00 91.69 177 LEU A O 1
ATOM 1504 N N . PHE A 1 178 ? -11.214 -5.253 -0.023 1.00 91.44 178 PHE A N 1
ATOM 1505 C CA . PHE A 1 178 ? -12.549 -5.853 -0.137 1.00 91.44 178 PHE A CA 1
ATOM 1506 C C . PHE A 1 178 ? -13.656 -4.824 -0.380 1.00 91.44 178 PHE A C 1
ATOM 1508 O O . PHE A 1 178 ? -14.572 -5.074 -1.166 1.00 91.44 178 PHE A O 1
ATOM 1515 N N . TYR A 1 179 ? -13.594 -3.671 0.279 1.00 92.06 179 TYR A N 1
ATOM 1516 C CA . TYR A 1 179 ? -14.591 -2.619 0.117 1.00 92.06 179 TYR A CA 1
ATOM 1517 C C . TYR A 1 179 ? -14.477 -1.977 -1.270 1.00 92.06 179 TYR A C 1
ATOM 1519 O O . TYR A 1 179 ? -15.490 -1.778 -1.941 1.00 92.06 179 TYR A O 1
ATOM 1527 N N . MET A 1 180 ? -13.254 -1.780 -1.778 1.00 91.62 180 MET A N 1
ATOM 1528 C CA . MET A 1 180 ? -13.046 -1.338 -3.158 1.00 91.62 180 MET A CA 1
ATOM 1529 C C . MET A 1 180 ? -13.627 -2.338 -4.173 1.00 91.62 180 MET A C 1
ATOM 1531 O O . MET A 1 180 ? -14.309 -1.915 -5.107 1.00 91.62 180 MET A O 1
ATOM 1535 N N . CYS A 1 181 ? -13.443 -3.654 -3.973 1.00 89.31 181 CYS A N 1
ATOM 1536 C CA . CYS A 1 181 ? -14.079 -4.689 -4.805 1.00 89.31 181 CYS A CA 1
ATOM 1537 C C . CYS A 1 181 ? -15.606 -4.536 -4.873 1.00 89.31 181 CYS A C 1
ATOM 1539 O O . CYS A 1 181 ? -16.190 -4.666 -5.950 1.00 89.31 181 CYS A O 1
ATOM 1541 N N . ASP A 1 182 ? -16.276 -4.303 -3.740 1.00 88.19 182 ASP A N 1
ATOM 1542 C CA . ASP A 1 182 ? -17.740 -4.208 -3.730 1.00 88.19 182 ASP A CA 1
ATOM 1543 C C . ASP A 1 182 ? -18.238 -2.932 -4.418 1.00 88.19 182 ASP A C 1
ATOM 1545 O O . ASP A 1 182 ? -19.250 -2.964 -5.129 1.00 88.19 182 ASP A O 1
ATOM 1549 N N . HIS A 1 183 ? -17.509 -1.828 -4.257 1.00 88.69 183 HIS A N 1
ATOM 1550 C CA . HIS A 1 183 ? -17.937 -0.521 -4.740 1.00 88.69 183 HIS A CA 1
ATOM 1551 C C . HIS A 1 183 ? -17.573 -0.241 -6.198 1.00 88.69 183 HIS A C 1
ATOM 1553 O O . HIS A 1 183 ? -18.350 0.428 -6.881 1.00 88.69 183 HIS A O 1
ATOM 1559 N N . ILE A 1 184 ? -16.471 -0.792 -6.721 1.00 90.50 184 ILE A N 1
ATOM 1560 C CA . ILE A 1 184 ? -15.984 -0.472 -8.074 1.00 90.50 184 ILE A CA 1
ATOM 1561 C C . ILE A 1 184 ? -17.040 -0.696 -9.168 1.00 90.50 184 ILE A C 1
ATOM 1563 O O . ILE A 1 184 ? -17.142 0.091 -10.103 1.00 90.50 184 ILE A O 1
ATOM 1567 N N . LYS A 1 185 ? -17.907 -1.706 -9.012 1.00 89.06 185 LYS A N 1
ATOM 1568 C CA . LYS A 1 185 ? -18.992 -2.023 -9.961 1.00 89.06 185 LYS A CA 1
ATOM 1569 C C . LYS A 1 185 ? -20.078 -0.944 -10.059 1.00 89.06 185 LYS A C 1
ATOM 1571 O O . LYS A 1 185 ? -20.871 -0.961 -10.997 1.00 89.06 185 LYS A O 1
ATOM 1576 N N . ARG A 1 186 ? -20.176 -0.070 -9.052 1.00 89.12 186 ARG A N 1
ATOM 1577 C CA . ARG A 1 186 ? -21.164 1.018 -8.960 1.00 89.12 186 ARG A CA 1
ATOM 1578 C C . ARG A 1 186 ? -20.546 2.384 -9.256 1.00 89.12 186 ARG A C 1
ATOM 1580 O O . ARG A 1 186 ? -21.285 3.357 -9.372 1.00 89.12 186 ARG A O 1
ATOM 1587 N N . MET A 1 187 ? -19.221 2.460 -9.361 1.00 90.88 187 MET A N 1
ATOM 1588 C CA . MET A 1 187 ? -18.510 3.711 -9.581 1.00 90.88 187 MET A CA 1
ATOM 1589 C C . MET A 1 187 ? -18.521 4.108 -11.061 1.00 90.88 187 MET A C 1
ATOM 1591 O O . MET A 1 187 ? -18.409 3.249 -11.943 1.00 90.88 187 MET A O 1
ATOM 1595 N N . PRO A 1 188 ? -18.595 5.414 -11.367 1.00 92.88 188 PRO A N 1
ATOM 1596 C CA . PRO A 1 188 ? -18.247 5.914 -12.686 1.00 92.88 188 PRO A CA 1
ATOM 1597 C C . PRO A 1 188 ? -16.817 5.506 -13.049 1.00 92.88 188 PRO A C 1
ATOM 1599 O O . PRO A 1 188 ? -15.912 5.566 -12.219 1.00 92.88 188 PRO A O 1
ATOM 1602 N N . ARG A 1 189 ? -16.589 5.153 -14.316 1.00 93.25 189 ARG A N 1
ATOM 1603 C CA . ARG A 1 189 ? -15.289 4.656 -14.793 1.00 93.25 189 ARG A CA 1
ATOM 1604 C C . ARG A 1 189 ? -14.104 5.554 -14.408 1.00 93.25 189 ARG A C 1
ATOM 1606 O O . ARG A 1 189 ? -13.093 5.044 -13.951 1.00 93.25 189 ARG A O 1
ATOM 1613 N N . GLN A 1 190 ? -14.233 6.870 -14.567 1.00 92.31 190 GLN A N 1
ATOM 1614 C CA . GLN A 1 190 ? -13.157 7.820 -14.246 1.00 92.31 190 GLN A CA 1
ATOM 1615 C C . GLN A 1 190 ? -12.811 7.834 -12.751 1.00 92.31 190 GLN A C 1
ATOM 1617 O O . GLN A 1 190 ? -11.650 7.972 -12.375 1.00 92.31 190 GLN A O 1
ATOM 1622 N N . GLU A 1 191 ? -13.819 7.682 -11.894 1.00 93.69 191 GLU A N 1
ATOM 1623 C CA . GLU A 1 191 ? -13.634 7.589 -10.448 1.00 93.69 191 GLU A CA 1
ATOM 1624 C C . GLU A 1 191 ? -12.997 6.254 -10.062 1.00 93.69 191 GLU A C 1
ATOM 1626 O O . GLU A 1 191 ? -12.021 6.248 -9.315 1.00 93.69 191 GLU A O 1
ATOM 1631 N N . ALA A 1 192 ? -13.456 5.150 -10.658 1.00 94.69 192 ALA A N 1
ATOM 1632 C CA . ALA A 1 192 ? -12.831 3.843 -10.492 1.00 94.69 192 ALA A CA 1
ATOM 1633 C C . ALA A 1 192 ? -11.352 3.858 -10.920 1.00 94.69 192 ALA A C 1
ATOM 1635 O O . ALA A 1 192 ? -10.500 3.379 -10.182 1.00 94.69 192 ALA A O 1
ATOM 1636 N N . GLU A 1 193 ? -11.023 4.451 -12.071 1.00 95.81 193 GLU A N 1
ATOM 1637 C CA . GLU A 1 193 ? -9.644 4.584 -12.562 1.00 95.81 193 GLU A CA 1
ATOM 1638 C C . GLU A 1 193 ? -8.766 5.406 -11.605 1.00 95.81 193 GLU A C 1
ATOM 1640 O O . GLU A 1 193 ? -7.655 4.985 -11.270 1.00 95.81 193 GLU A O 1
ATOM 1645 N N . ARG A 1 194 ? -9.273 6.544 -11.112 1.00 95.00 194 ARG A N 1
ATOM 1646 C CA . ARG A 1 194 ? -8.577 7.391 -10.130 1.00 95.00 194 ARG A CA 1
ATOM 1647 C C . ARG A 1 194 ? -8.304 6.637 -8.830 1.00 95.00 194 ARG A C 1
ATOM 1649 O O . ARG A 1 194 ? -7.187 6.681 -8.315 1.00 95.00 194 ARG A O 1
ATOM 1656 N N . ASP A 1 195 ? -9.318 5.972 -8.294 1.00 95.19 195 ASP A N 1
ATOM 1657 C CA . ASP A 1 195 ? -9.225 5.278 -7.015 1.00 95.19 195 ASP A CA 1
ATOM 1658 C C . ASP A 1 195 ? -8.369 4.019 -7.123 1.00 95.19 195 ASP A C 1
ATOM 1660 O O . ASP A 1 195 ? -7.598 3.728 -6.215 1.00 95.19 195 ASP A O 1
ATOM 1664 N N . MET A 1 196 ? -8.411 3.323 -8.260 1.00 96.06 196 MET A N 1
ATOM 1665 C CA . MET A 1 196 ? -7.479 2.241 -8.546 1.00 96.06 196 MET A CA 1
ATOM 1666 C C . MET A 1 196 ? -6.039 2.750 -8.596 1.00 96.06 196 MET A C 1
ATOM 1668 O O . MET A 1 196 ? -5.173 2.145 -7.975 1.00 96.06 196 MET A O 1
ATOM 1672 N N . MET A 1 197 ? -5.748 3.874 -9.255 1.00 96.56 197 MET A N 1
ATOM 1673 C CA . MET A 1 197 ? -4.383 4.419 -9.233 1.00 96.56 197 MET A CA 1
ATOM 1674 C C . MET A 1 197 ? -3.903 4.735 -7.813 1.00 96.56 197 MET A C 1
ATOM 1676 O O . MET A 1 197 ? -2.777 4.385 -7.462 1.00 96.56 197 MET A O 1
ATOM 1680 N N . ARG A 1 198 ? -4.768 5.312 -6.971 1.00 95.50 198 ARG A N 1
ATOM 1681 C CA . ARG A 1 198 ? -4.462 5.528 -5.548 1.00 95.50 198 ARG A CA 1
ATOM 1682 C C . ARG A 1 198 ? -4.292 4.220 -4.780 1.00 95.50 198 ARG A C 1
ATOM 1684 O O . ARG A 1 198 ? -3.406 4.132 -3.940 1.00 95.50 198 ARG A O 1
ATOM 1691 N N . LEU A 1 199 ? -5.079 3.193 -5.100 1.00 95.50 199 LEU A N 1
ATOM 1692 C CA . LEU A 1 199 ? -4.915 1.855 -4.540 1.00 95.50 199 LEU A CA 1
ATOM 1693 C C . LEU A 1 199 ? -3.554 1.256 -4.909 1.00 95.50 199 LEU A C 1
ATOM 1695 O O . LEU A 1 199 ? -2.920 0.678 -4.039 1.00 95.50 199 LEU A O 1
ATOM 1699 N N . ALA A 1 200 ? -3.070 1.422 -6.143 1.00 96.25 200 ALA A N 1
ATOM 1700 C CA . ALA A 1 200 ? -1.734 0.947 -6.514 1.00 96.25 200 ALA A CA 1
ATOM 1701 C C . ALA A 1 200 ? -0.641 1.658 -5.711 1.00 96.25 200 ALA A C 1
ATOM 1703 O O . ALA A 1 200 ? 0.263 1.001 -5.205 1.00 96.25 200 ALA A O 1
ATOM 1704 N N . GLU A 1 201 ? -0.726 2.979 -5.550 1.00 94.88 201 GLU A N 1
ATOM 1705 C CA . GLU A 1 201 ? 0.221 3.744 -4.731 1.00 94.88 201 GLU A CA 1
ATOM 1706 C C . GLU A 1 201 ? 0.184 3.321 -3.255 1.00 94.88 201 GLU A C 1
ATOM 1708 O O . GLU A 1 201 ? 1.223 3.108 -2.619 1.00 94.88 201 GLU A O 1
ATOM 1713 N N . PHE A 1 202 ? -1.022 3.139 -2.728 1.00 92.94 202 PHE A N 1
ATOM 1714 C CA . PHE A 1 202 ? -1.257 2.648 -1.383 1.00 92.94 202 PHE A CA 1
ATOM 1715 C C . PHE A 1 202 ? -0.669 1.242 -1.193 1.00 92.94 202 PHE A C 1
ATOM 1717 O O . PHE A 1 202 ? 0.191 1.041 -0.339 1.00 92.94 202 PHE A O 1
ATOM 1724 N N . CYS A 1 203 ? -1.025 0.286 -2.049 1.00 93.81 203 CYS A N 1
ATOM 1725 C CA . CYS A 1 203 ? -0.482 -1.067 -2.020 1.00 93.81 203 CYS A CA 1
ATOM 1726 C C . CYS A 1 203 ? 1.041 -1.083 -2.211 1.00 93.81 203 CYS A C 1
ATOM 1728 O O . CYS A 1 203 ? 1.720 -1.873 -1.565 1.00 93.81 203 CYS A O 1
ATOM 1730 N N . ASN A 1 204 ? 1.594 -0.183 -3.031 1.00 93.88 204 ASN A N 1
ATOM 1731 C CA . ASN A 1 204 ? 3.036 -0.024 -3.203 1.00 93.88 204 ASN A CA 1
ATOM 1732 C C . ASN A 1 204 ? 3.740 0.423 -1.911 1.00 93.88 204 ASN A C 1
ATOM 1734 O O . ASN A 1 204 ? 4.863 0.005 -1.634 1.00 93.88 204 ASN A O 1
ATOM 1738 N N . THR A 1 205 ? 3.084 1.269 -1.116 1.00 91.00 205 THR A N 1
ATOM 1739 C CA . THR A 1 205 ? 3.582 1.708 0.196 1.00 91.00 205 THR A CA 1
ATOM 1740 C C . THR A 1 205 ? 3.589 0.563 1.211 1.00 91.00 205 THR A C 1
ATOM 1742 O O . THR A 1 205 ? 4.507 0.487 2.021 1.00 91.00 205 THR A O 1
ATOM 1745 N N . TYR A 1 206 ? 2.634 -0.362 1.101 1.00 90.50 206 TYR A N 1
ATOM 1746 C CA . TYR A 1 206 ? 2.442 -1.506 2.000 1.00 90.50 206 TYR A CA 1
ATOM 1747 C C . TYR A 1 206 ? 2.862 -2.852 1.392 1.00 90.50 206 TYR A C 1
ATOM 1749 O O . TYR A 1 206 ? 2.293 -3.904 1.689 1.00 90.50 206 TYR A O 1
ATOM 1757 N N . ILE A 1 207 ? 3.852 -2.838 0.498 1.00 91.44 207 ILE A N 1
ATOM 1758 C CA . ILE A 1 207 ? 4.298 -4.034 -0.229 1.00 91.44 207 ILE A CA 1
ATOM 1759 C C . ILE A 1 207 ? 4.720 -5.166 0.719 1.00 91.44 207 ILE A C 1
ATOM 1761 O O . ILE A 1 207 ? 4.397 -6.331 0.474 1.00 91.44 207 ILE A O 1
ATOM 1765 N N . ALA A 1 208 ? 5.411 -4.836 1.815 1.00 90.06 208 ALA A N 1
ATOM 1766 C CA . ALA A 1 208 ? 5.856 -5.819 2.799 1.00 90.06 208 ALA A CA 1
ATOM 1767 C C . ALA A 1 208 ? 4.680 -6.418 3.581 1.00 90.06 208 ALA A C 1
ATOM 1769 O O . ALA A 1 208 ? 4.646 -7.622 3.841 1.00 90.06 208 ALA A O 1
ATOM 1770 N N . GLU A 1 209 ? 3.694 -5.598 3.925 1.00 90.94 209 GLU A N 1
ATOM 1771 C CA . GLU A 1 209 ? 2.494 -5.977 4.659 1.00 90.94 209 GLU A CA 1
ATOM 1772 C C . GLU A 1 209 ? 1.552 -6.825 3.803 1.00 90.94 209 GLU A C 1
ATOM 1774 O O . GLU A 1 209 ? 1.006 -7.807 4.302 1.00 90.94 209 GLU A O 1
ATOM 1779 N N . ILE A 1 210 ? 1.410 -6.524 2.507 1.00 92.25 210 ILE A N 1
ATOM 1780 C CA . ILE A 1 210 ? 0.651 -7.363 1.564 1.00 92.25 210 ILE A CA 1
ATOM 1781 C C . ILE A 1 210 ? 1.205 -8.788 1.559 1.00 92.25 210 ILE A C 1
ATOM 1783 O O . ILE A 1 210 ? 0.434 -9.748 1.644 1.00 92.25 210 ILE A O 1
ATOM 1787 N N . TYR A 1 211 ? 2.532 -8.932 1.500 1.00 90.56 211 TYR A N 1
ATOM 1788 C CA . TYR A 1 211 ? 3.180 -10.238 1.584 1.00 90.56 211 TYR A CA 1
ATOM 1789 C C . TYR A 1 211 ? 2.987 -10.880 2.964 1.00 90.56 211 TYR A C 1
ATOM 1791 O O . TYR A 1 211 ? 2.486 -11.999 3.064 1.00 90.56 211 TYR A O 1
ATOM 1799 N N . THR A 1 212 ? 3.327 -10.154 4.031 1.00 91.00 212 THR A N 1
ATOM 1800 C CA . THR A 1 212 ? 3.322 -10.660 5.415 1.00 91.00 212 THR A CA 1
ATOM 1801 C C . THR A 1 212 ? 1.935 -11.111 5.869 1.00 91.00 212 THR A C 1
ATOM 1803 O O . THR A 1 212 ? 1.805 -12.114 6.570 1.00 91.00 212 THR A O 1
ATOM 1806 N N . TYR A 1 213 ? 0.885 -10.396 5.464 1.00 91.31 213 TYR A N 1
ATOM 1807 C CA . TYR A 1 213 ? -0.497 -10.717 5.815 1.00 91.31 213 TYR A CA 1
ATOM 1808 C C . TYR A 1 213 ? -1.189 -11.652 4.816 1.00 91.31 213 TYR A C 1
ATOM 1810 O O . TYR A 1 213 ? -2.314 -12.079 5.082 1.00 91.31 213 TYR A O 1
ATOM 1818 N N . GLY A 1 214 ? -0.529 -12.005 3.709 1.00 91.19 214 GLY A N 1
ATOM 1819 C CA . GLY A 1 214 ? -1.046 -12.949 2.721 1.00 91.19 214 GLY A CA 1
ATOM 1820 C C . GLY A 1 214 ? -2.120 -12.383 1.787 1.00 91.19 214 GLY A C 1
ATOM 1821 O O . GLY A 1 214 ? -2.879 -13.162 1.221 1.00 91.19 214 GLY A O 1
ATOM 1822 N N . PHE A 1 215 ? -2.176 -11.063 1.583 1.00 92.88 215 PHE A N 1
ATOM 1823 C CA . PHE A 1 215 ? -3.185 -10.407 0.734 1.00 92.88 215 PHE A CA 1
ATOM 1824 C C . PHE A 1 215 ? -2.865 -10.427 -0.766 1.00 92.88 215 PHE A C 1
ATOM 1826 O O . PHE A 1 215 ? -3.617 -9.866 -1.559 1.00 92.88 215 PHE A O 1
ATOM 1833 N N . PHE A 1 216 ? -1.769 -11.065 -1.186 1.00 92.19 216 PHE A N 1
ATOM 1834 C CA . PHE A 1 216 ? -1.379 -11.117 -2.598 1.00 92.19 216 PHE A CA 1
ATOM 1835 C C . PHE A 1 216 ? -2.491 -11.683 -3.499 1.00 92.19 216 PHE A C 1
ATOM 1837 O O . PHE A 1 216 ? -2.844 -11.068 -4.501 1.00 92.19 216 PHE A O 1
ATOM 1844 N N . VAL A 1 217 ? -3.068 -12.833 -3.127 1.00 90.31 217 VAL A N 1
ATOM 1845 C CA . VAL A 1 217 ? -4.118 -13.499 -3.921 1.00 90.31 217 VAL A CA 1
ATOM 1846 C C . VAL A 1 217 ? -5.401 -12.672 -3.947 1.00 90.31 217 VAL A C 1
ATOM 1848 O O . VAL A 1 217 ? -6.029 -12.560 -4.997 1.00 90.31 217 VAL A O 1
ATOM 1851 N N . ASP A 1 218 ? -5.768 -12.058 -2.821 1.00 91.75 218 ASP A N 1
ATOM 1852 C CA . ASP A 1 218 ? -6.940 -11.182 -2.742 1.00 91.75 218 ASP A CA 1
ATOM 1853 C C . ASP A 1 218 ? -6.766 -9.949 -3.639 1.00 91.75 218 ASP A C 1
ATOM 1855 O O . ASP A 1 218 ? -7.676 -9.580 -4.386 1.00 91.75 218 ASP A O 1
ATOM 1859 N N . TYR A 1 219 ? -5.573 -9.348 -3.625 1.00 94.00 219 TYR A N 1
ATOM 1860 C CA . TYR A 1 219 ? -5.255 -8.205 -4.471 1.00 94.00 219 TYR A CA 1
ATOM 1861 C C . TYR A 1 219 ? -5.228 -8.591 -5.957 1.00 94.00 219 TYR A C 1
ATOM 1863 O O . TYR A 1 219 ? -5.841 -7.915 -6.781 1.00 94.00 219 TYR A O 1
ATOM 1871 N N . GLU A 1 220 ? -4.616 -9.720 -6.318 1.00 92.75 220 GLU A N 1
ATOM 1872 C CA . GLU A 1 220 ? -4.652 -10.226 -7.692 1.00 92.75 220 GLU A CA 1
ATOM 1873 C C . GLU A 1 220 ? -6.091 -10.496 -8.168 1.00 92.75 220 GLU A C 1
ATOM 1875 O O . GLU A 1 220 ? -6.455 -10.134 -9.294 1.00 92.75 220 GLU A O 1
ATOM 1880 N N . ALA A 1 221 ? -6.924 -11.107 -7.322 1.00 92.12 221 ALA A N 1
ATOM 1881 C CA . ALA A 1 221 ? -8.325 -11.372 -7.630 1.00 92.12 221 ALA A CA 1
ATOM 1882 C C . ALA A 1 221 ? -9.111 -10.074 -7.861 1.00 92.12 221 ALA A C 1
ATOM 1884 O O . ALA A 1 221 ? -9.896 -10.004 -8.810 1.00 92.12 221 ALA A O 1
ATOM 1885 N N . PHE A 1 222 ? -8.858 -9.032 -7.062 1.00 93.31 222 PHE A N 1
ATOM 1886 C CA . PHE A 1 222 ? -9.424 -7.703 -7.290 1.00 93.31 222 PHE A CA 1
ATOM 1887 C C . PHE A 1 222 ? -9.030 -7.142 -8.659 1.00 93.31 222 PHE A C 1
ATOM 1889 O O . PHE A 1 222 ? -9.902 -6.699 -9.401 1.00 93.31 222 PHE A O 1
ATOM 1896 N N . VAL A 1 223 ? -7.746 -7.186 -9.027 1.00 94.12 223 VAL A N 1
ATOM 1897 C CA . VAL A 1 223 ? -7.276 -6.646 -10.316 1.00 94.12 223 VAL A CA 1
ATOM 1898 C C . VAL A 1 223 ? -7.940 -7.370 -11.489 1.00 94.12 223 VAL A C 1
ATOM 1900 O O . VAL A 1 223 ? -8.424 -6.725 -12.421 1.00 94.12 223 VAL A O 1
ATOM 1903 N N . LYS A 1 224 ? -8.035 -8.705 -11.419 1.00 92.56 224 LYS A N 1
ATOM 1904 C CA . LYS A 1 224 ? -8.744 -9.521 -12.421 1.00 92.56 224 LYS A CA 1
ATOM 1905 C C . LYS A 1 224 ? -10.227 -9.154 -12.497 1.00 92.56 224 LYS A C 1
ATOM 1907 O O . LYS A 1 224 ? -10.766 -9.007 -13.590 1.00 92.56 224 LYS A O 1
ATOM 1912 N N . TYR A 1 225 ? -10.876 -8.961 -11.350 1.00 92.31 225 TYR A N 1
ATOM 1913 C CA . TYR A 1 225 ? -12.273 -8.540 -11.282 1.00 92.31 225 TYR A CA 1
ATOM 1914 C C . TYR A 1 225 ? -12.493 -7.142 -11.881 1.00 92.31 225 TYR A C 1
ATOM 1916 O O . TYR A 1 225 ? -13.411 -6.944 -12.677 1.00 92.31 225 TYR A O 1
ATOM 1924 N N . ALA A 1 226 ? -11.628 -6.185 -11.544 1.00 92.44 226 ALA A N 1
ATOM 1925 C CA . ALA A 1 226 ? -11.689 -4.808 -12.020 1.00 92.44 226 ALA A CA 1
ATOM 1926 C C . ALA A 1 226 ? -11.534 -4.704 -13.547 1.00 92.44 226 ALA A C 1
ATOM 1928 O O . ALA A 1 226 ? -12.180 -3.868 -14.181 1.00 92.44 226 ALA A O 1
ATOM 1929 N N . ALA A 1 227 ? -10.743 -5.592 -14.158 1.00 91.94 227 ALA A N 1
ATOM 1930 C CA . ALA A 1 227 ? -10.546 -5.633 -15.607 1.00 91.94 227 ALA A CA 1
ATOM 1931 C C . ALA A 1 227 ? -11.854 -5.831 -16.403 1.00 91.94 227 ALA A C 1
ATOM 1933 O O . ALA A 1 227 ? -11.954 -5.392 -17.549 1.00 91.94 227 ALA A O 1
ATOM 1934 N N . HIS A 1 228 ? -12.898 -6.415 -15.802 1.00 91.94 228 HIS A N 1
ATOM 1935 C CA . HIS A 1 228 ? -14.208 -6.567 -16.448 1.00 91.94 228 HIS A CA 1
ATOM 1936 C C . HIS A 1 228 ? -14.961 -5.242 -16.658 1.00 91.94 228 HIS A C 1
ATOM 1938 O O . HIS A 1 228 ? -15.909 -5.201 -17.444 1.00 91.94 228 HIS A O 1
ATOM 1944 N N . TYR A 1 229 ? -14.537 -4.155 -16.007 1.00 90.12 229 TYR A N 1
ATOM 1945 C CA . TYR A 1 229 ? -15.212 -2.852 -16.039 1.00 90.12 229 TYR A CA 1
ATOM 1946 C C . TYR A 1 229 ? -14.591 -1.853 -17.027 1.00 90.12 229 TYR A C 1
ATOM 1948 O O . TYR A 1 229 ? -14.805 -0.650 -16.904 1.00 90.12 229 TYR A O 1
ATOM 1956 N N . GLN A 1 230 ? -13.847 -2.341 -18.029 1.00 89.12 230 GLN A N 1
ATOM 1957 C CA . GLN A 1 230 ? -13.220 -1.521 -19.082 1.00 89.12 230 GLN A CA 1
ATOM 1958 C C . GLN A 1 230 ? -12.317 -0.402 -18.539 1.00 89.12 230 GLN A C 1
ATOM 1960 O O . GLN A 1 230 ? -12.221 0.673 -19.132 1.00 89.12 230 GLN A O 1
ATOM 1965 N N . ILE A 1 231 ? -11.670 -0.652 -17.404 1.00 95.00 231 ILE A N 1
ATOM 1966 C CA . ILE A 1 231 ? -10.671 0.237 -16.814 1.00 95.00 231 ILE A CA 1
ATOM 1967 C C . ILE A 1 231 ? -9.512 0.425 -17.802 1.00 95.00 231 ILE A C 1
ATOM 1969 O O . ILE A 1 231 ? -9.117 -0.515 -18.491 1.00 95.00 231 ILE A O 1
ATOM 1973 N N . HIS A 1 232 ? -8.982 1.646 -17.891 1.00 95.75 232 HIS A N 1
ATOM 1974 C CA . HIS A 1 232 ? -7.850 1.967 -18.756 1.00 95.75 232 HIS A CA 1
ATOM 1975 C C . HIS A 1 232 ? -6.646 1.044 -18.501 1.00 95.75 232 HIS A C 1
ATOM 1977 O O . HIS A 1 232 ? -6.245 0.832 -17.356 1.00 95.75 232 HIS A O 1
ATOM 1983 N N . GLU A 1 233 ? -6.013 0.552 -19.570 1.00 96.44 233 GLU A N 1
ATOM 1984 C CA . GLU A 1 233 ? -4.976 -0.483 -19.465 1.00 96.44 233 GLU A CA 1
ATOM 1985 C C . GLU A 1 233 ? -3.776 -0.039 -18.618 1.00 96.44 233 GLU A C 1
ATOM 1987 O O . GLU A 1 233 ? -3.298 -0.802 -17.788 1.00 96.44 233 GLU A O 1
ATOM 1992 N N . ALA A 1 234 ? -3.347 1.224 -18.725 1.00 97.19 234 ALA A N 1
ATOM 1993 C CA . ALA A 1 234 ? -2.260 1.753 -17.892 1.00 97.19 234 ALA A CA 1
ATOM 1994 C C . ALA A 1 234 ? -2.562 1.692 -16.380 1.00 97.19 234 ALA A C 1
ATOM 1996 O O . ALA A 1 234 ? -1.644 1.528 -15.577 1.00 97.19 234 ALA A O 1
ATOM 1997 N N . VAL A 1 235 ? -3.836 1.788 -15.979 1.00 97.94 235 VAL A N 1
ATOM 1998 C CA . VAL A 1 235 ? -4.249 1.663 -14.573 1.00 97.94 235 VAL A CA 1
ATOM 1999 C C . VAL A 1 235 ? -4.140 0.211 -14.120 1.00 97.94 235 VAL A C 1
ATOM 2001 O O . VAL A 1 235 ? -3.581 -0.055 -13.057 1.00 97.94 235 VAL A O 1
ATOM 2004 N N . LEU A 1 236 ? -4.634 -0.730 -14.931 1.00 97.19 236 LEU A N 1
ATOM 2005 C CA . LEU A 1 236 ? -4.548 -2.164 -14.640 1.00 97.19 236 LEU A CA 1
ATOM 2006 C C . LEU A 1 236 ? -3.089 -2.636 -14.597 1.00 97.19 236 LEU A C 1
ATOM 2008 O O . LEU A 1 236 ? -2.691 -3.281 -13.629 1.00 97.19 236 LEU A O 1
ATOM 2012 N N . ALA A 1 237 ? -2.283 -2.248 -15.586 1.00 97.19 237 ALA A N 1
ATOM 2013 C CA . ALA A 1 237 ? -0.857 -2.550 -15.651 1.00 97.19 237 ALA A CA 1
ATOM 2014 C C . ALA A 1 237 ? -0.097 -1.981 -14.443 1.00 97.19 237 ALA A C 1
ATOM 2016 O O . ALA A 1 237 ? 0.786 -2.641 -13.906 1.00 97.19 237 ALA A O 1
ATOM 2017 N N . SER A 1 238 ? -0.499 -0.812 -13.927 1.00 98.25 238 SER A N 1
ATOM 2018 C CA . SER A 1 238 ? 0.085 -0.249 -12.701 1.00 98.25 238 SER A CA 1
ATOM 2019 C C . SER A 1 238 ? -0.198 -1.120 -11.468 1.00 98.25 238 SER A C 1
ATOM 2021 O O . SER A 1 238 ? 0.691 -1.293 -10.639 1.00 98.25 238 SER A O 1
ATOM 2023 N N . GLN A 1 239 ? -1.389 -1.727 -11.349 1.00 97.31 239 GLN A N 1
ATOM 2024 C CA . GLN A 1 239 ? -1.664 -2.700 -10.275 1.00 97.31 239 GLN A CA 1
ATOM 2025 C C . GLN A 1 239 ? -0.806 -3.960 -10.424 1.00 97.31 239 GLN A C 1
ATOM 2027 O O . GLN A 1 239 ? -0.239 -4.461 -9.453 1.00 97.31 239 GLN A O 1
ATOM 2032 N N . ARG A 1 240 ? -0.715 -4.485 -11.652 1.00 96.06 240 ARG A N 1
ATOM 2033 C CA . ARG A 1 240 ? 0.050 -5.701 -11.951 1.00 96.06 240 ARG A CA 1
ATOM 2034 C C . ARG A 1 240 ? 1.546 -5.492 -11.740 1.00 96.06 240 ARG A C 1
ATOM 2036 O O . ARG A 1 240 ? 2.196 -6.389 -11.220 1.00 96.06 240 ARG A O 1
ATOM 2043 N N . ALA A 1 241 ? 2.067 -4.299 -12.023 1.00 96.06 241 ALA A N 1
ATOM 2044 C CA . ALA A 1 241 ? 3.435 -3.917 -11.690 1.00 96.06 241 ALA A CA 1
ATOM 2045 C C . ALA A 1 241 ? 3.680 -3.948 -10.171 1.00 96.06 241 ALA A C 1
ATOM 2047 O O . ALA A 1 241 ? 4.691 -4.488 -9.729 1.00 96.06 241 ALA A O 1
ATOM 2048 N N . VAL A 1 242 ? 2.746 -3.452 -9.349 1.00 95.88 242 VAL A N 1
ATOM 2049 C CA . VAL A 1 242 ? 2.860 -3.561 -7.881 1.00 95.88 242 VAL A CA 1
ATOM 2050 C C . VAL A 1 242 ? 2.848 -5.025 -7.437 1.00 95.88 242 VAL A C 1
ATOM 2052 O O . VAL A 1 242 ? 3.704 -5.420 -6.651 1.00 95.88 242 VAL A O 1
ATOM 2055 N N . LEU A 1 243 ? 1.938 -5.851 -7.965 1.00 94.00 243 LEU A N 1
ATOM 2056 C CA . LEU A 1 243 ? 1.908 -7.292 -7.680 1.00 94.00 243 LEU A CA 1
ATOM 2057 C C . LEU A 1 243 ? 3.223 -7.980 -8.080 1.00 94.00 243 LEU A C 1
ATOM 2059 O O . LEU A 1 243 ? 3.808 -8.691 -7.266 1.00 94.00 243 LEU A O 1
ATOM 2063 N N . ALA A 1 244 ? 3.732 -7.723 -9.285 1.00 92.44 244 ALA A N 1
ATOM 2064 C CA . ALA A 1 244 ? 5.014 -8.255 -9.740 1.00 92.44 244 ALA A CA 1
ATOM 2065 C C . ALA A 1 244 ? 6.165 -7.835 -8.810 1.00 92.44 244 ALA A C 1
ATOM 2067 O O . ALA A 1 244 ? 7.010 -8.656 -8.466 1.00 92.44 244 ALA A O 1
ATOM 2068 N N . GLN A 1 245 ? 6.150 -6.597 -8.307 1.00 92.69 245 GLN A N 1
ATOM 2069 C CA . GLN A 1 245 ? 7.141 -6.127 -7.341 1.00 92.69 245 GLN A CA 1
ATOM 2070 C C . GLN A 1 245 ? 7.076 -6.882 -6.001 1.00 92.69 245 GLN A C 1
ATOM 2072 O O . GLN A 1 245 ? 8.121 -7.172 -5.417 1.00 92.69 245 GLN A O 1
ATOM 2077 N N . VAL A 1 246 ? 5.881 -7.240 -5.508 1.00 91.69 246 VAL A N 1
ATOM 2078 C CA . VAL A 1 246 ? 5.745 -8.102 -4.314 1.00 91.69 246 VAL A CA 1
ATOM 2079 C C . VAL A 1 246 ? 6.412 -9.459 -4.562 1.00 91.69 246 VAL A C 1
ATOM 2081 O O . VAL A 1 246 ? 7.152 -9.956 -3.709 1.00 91.69 246 VAL A O 1
ATOM 2084 N N . CYS A 1 247 ? 6.182 -10.053 -5.735 1.00 88.56 247 CYS A N 1
ATOM 2085 C CA . CYS A 1 247 ? 6.774 -11.334 -6.114 1.00 88.56 247 CYS A CA 1
ATOM 2086 C C . CYS A 1 247 ? 8.300 -11.275 -6.201 1.00 88.56 247 CYS A C 1
ATOM 2088 O O . CYS A 1 247 ? 8.978 -12.158 -5.671 1.00 88.56 247 CYS A O 1
ATOM 2090 N N . ASP A 1 248 ? 8.828 -10.227 -6.827 1.00 88.88 248 ASP A N 1
ATOM 2091 C CA . ASP A 1 248 ? 10.259 -9.995 -6.989 1.00 88.88 248 ASP A CA 1
ATOM 2092 C C . ASP A 1 248 ? 10.971 -9.920 -5.630 1.00 88.88 248 ASP A C 1
ATOM 2094 O O . ASP A 1 248 ? 11.933 -10.655 -5.373 1.00 88.88 248 ASP A O 1
ATOM 2098 N N . LEU A 1 249 ? 10.438 -9.096 -4.721 1.00 88.31 249 LEU A N 1
ATOM 2099 C CA . LEU A 1 249 ? 11.042 -8.818 -3.417 1.00 88.31 249 LEU A CA 1
ATOM 2100 C C . LEU A 1 249 ? 10.958 -9.988 -2.434 1.00 88.31 249 LEU A C 1
ATOM 2102 O O . LEU A 1 249 ? 11.911 -10.220 -1.688 1.00 88.31 249 LEU A O 1
ATOM 2106 N N . PHE A 1 250 ? 9.845 -10.723 -2.416 1.00 87.12 250 PHE A N 1
ATOM 2107 C CA . PHE A 1 250 ? 9.593 -11.731 -1.377 1.00 87.12 250 PHE A CA 1
ATOM 2108 C C . PHE A 1 250 ? 9.548 -13.170 -1.887 1.00 87.12 250 PHE A C 1
ATOM 2110 O O . PHE A 1 250 ? 9.442 -14.101 -1.092 1.00 87.12 250 PHE A O 1
ATOM 2117 N N . GLY A 1 251 ? 9.687 -13.376 -3.196 1.00 74.44 251 GLY A N 1
ATOM 2118 C CA . GLY A 1 251 ? 9.759 -14.701 -3.798 1.00 74.44 251 GLY A CA 1
ATOM 2119 C C . GLY A 1 251 ? 8.472 -15.500 -3.697 1.00 74.44 251 GLY A C 1
ATOM 2120 O O . GLY A 1 251 ? 8.498 -16.670 -3.328 1.00 74.44 251 GLY A O 1
ATOM 2121 N N . TYR A 1 252 ? 7.352 -14.862 -4.022 1.00 67.50 252 TYR A N 1
ATOM 2122 C CA . TYR A 1 252 ? 6.050 -15.516 -4.041 1.00 67.50 252 TYR A CA 1
ATOM 2123 C C . TYR A 1 252 ? 5.999 -16.574 -5.165 1.00 67.50 252 TYR A C 1
ATOM 2125 O O . TYR A 1 252 ? 5.775 -16.242 -6.320 1.00 67.50 252 TYR A O 1
ATOM 2133 N N . ASP A 1 253 ? 6.206 -17.854 -4.840 1.00 58.47 253 ASP A N 1
ATOM 2134 C CA . ASP A 1 253 ? 6.328 -18.973 -5.803 1.00 58.47 253 ASP A CA 1
ATOM 2135 C C . ASP A 1 253 ? 5.008 -19.400 -6.488 1.00 58.47 253 ASP A C 1
ATOM 2137 O O . ASP A 1 253 ? 4.955 -20.396 -7.215 1.00 58.47 253 ASP A O 1
ATOM 2141 N N . ALA A 1 254 ? 3.905 -18.682 -6.273 1.00 50.91 254 ALA A N 1
ATOM 2142 C CA . ALA A 1 254 ? 2.582 -19.108 -6.719 1.00 50.91 254 ALA A CA 1
ATOM 2143 C C . ALA A 1 254 ? 2.307 -18.785 -8.197 1.00 50.91 254 ALA A C 1
ATOM 2145 O O . ALA A 1 254 ? 1.382 -18.037 -8.481 1.00 50.91 254 ALA A O 1
ATOM 2146 N N . GLY A 1 255 ? 3.094 -19.324 -9.137 1.00 54.69 255 GLY A N 1
ATOM 2147 C CA . GLY A 1 255 ? 2.769 -19.345 -10.575 1.00 54.69 255 GLY A CA 1
ATOM 2148 C C . GLY A 1 255 ? 2.238 -18.027 -11.162 1.00 54.69 255 GLY A C 1
ATOM 2149 O O . GLY A 1 255 ? 1.399 -18.060 -12.065 1.00 54.69 255 GLY A O 1
ATOM 2150 N N . HIS A 1 256 ? 2.657 -16.882 -10.612 1.00 61.78 256 HIS A N 1
ATOM 2151 C CA . HIS A 1 256 ? 2.086 -15.589 -10.962 1.00 61.78 256 HIS A CA 1
ATOM 2152 C C . HIS A 1 256 ? 2.457 -15.257 -12.405 1.00 61.78 256 HIS A C 1
ATOM 2154 O O . HIS A 1 256 ? 3.547 -15.571 -12.880 1.00 61.78 256 HIS A O 1
ATOM 2160 N N . SER A 1 257 ? 1.523 -14.644 -13.128 1.00 65.12 257 SER A N 1
ATOM 2161 C CA . SER A 1 257 ? 1.694 -14.377 -14.561 1.00 65.12 257 SER A CA 1
ATOM 2162 C C . SER A 1 257 ? 2.361 -13.032 -14.856 1.00 65.12 257 SER A C 1
ATOM 2164 O O . SER A 1 257 ? 2.648 -12.757 -16.016 1.00 65.12 257 SER A O 1
ATOM 2166 N N . TYR A 1 258 ? 2.580 -12.198 -13.836 1.00 78.88 258 TYR A N 1
ATOM 2167 C CA . TYR A 1 258 ? 3.065 -10.831 -14.022 1.00 78.88 258 TYR A CA 1
ATOM 2168 C C . TYR A 1 258 ? 4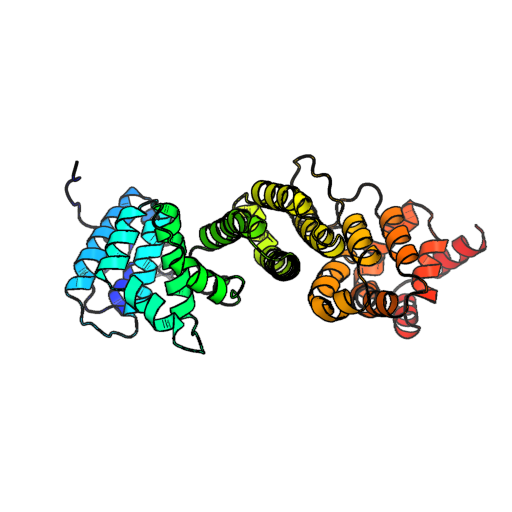.586 -10.753 -13.923 1.00 78.88 258 TYR A C 1
ATOM 2170 O O . TYR A 1 258 ? 5.191 -11.301 -13.001 1.00 78.88 258 TYR A O 1
ATOM 2178 N N . ASP A 1 259 ? 5.167 -10.043 -14.882 1.00 87.25 259 ASP A N 1
ATOM 2179 C CA . ASP A 1 259 ? 6.593 -9.783 -15.054 1.00 87.25 259 ASP A CA 1
ATOM 2180 C C . ASP A 1 259 ? 6.811 -8.280 -14.908 1.00 87.25 259 ASP A C 1
ATOM 2182 O O . ASP A 1 259 ? 6.261 -7.511 -15.693 1.00 87.25 259 ASP A O 1
ATOM 2186 N N . PHE A 1 260 ? 7.584 -7.840 -13.912 1.00 92.38 260 PHE A N 1
ATOM 2187 C CA . PHE A 1 260 ? 7.625 -6.418 -13.562 1.00 92.38 260 PHE A CA 1
ATOM 2188 C C . PHE A 1 260 ? 8.008 -5.514 -14.744 1.00 92.38 260 PHE A C 1
ATOM 2190 O O . PHE A 1 260 ? 7.385 -4.475 -14.963 1.00 92.38 260 PHE A O 1
ATOM 2197 N N . ILE A 1 261 ? 9.010 -5.905 -15.539 1.00 92.31 261 ILE A N 1
ATOM 2198 C CA . ILE A 1 261 ? 9.481 -5.086 -16.666 1.00 92.31 261 ILE A CA 1
ATOM 2199 C C . ILE A 1 261 ? 8.444 -5.080 -17.790 1.00 92.31 261 ILE A C 1
ATOM 2201 O O . ILE A 1 261 ? 8.219 -4.033 -18.396 1.00 92.31 261 ILE A O 1
ATOM 2205 N N . SER A 1 262 ? 7.801 -6.220 -18.055 1.00 91.44 262 SER A N 1
ATOM 2206 C CA . SER A 1 262 ? 6.710 -6.313 -19.026 1.00 91.44 262 SER A CA 1
ATOM 2207 C C . SER A 1 262 ? 5.520 -5.449 -18.618 1.00 91.44 262 SER A C 1
ATOM 2209 O O . SER A 1 262 ? 5.036 -4.674 -19.437 1.00 91.44 262 SER A O 1
ATOM 2211 N N . GLU A 1 263 ? 5.095 -5.506 -17.353 1.00 94.62 263 GLU A N 1
ATOM 2212 C CA . GLU A 1 263 ? 3.983 -4.690 -16.851 1.00 94.62 263 GLU A CA 1
ATOM 2213 C C . GLU A 1 263 ? 4.306 -3.195 -16.934 1.00 94.62 263 GLU A C 1
ATOM 2215 O O . GLU A 1 263 ? 3.467 -2.395 -17.343 1.00 94.62 263 GLU A O 1
ATOM 2220 N N . MET A 1 264 ? 5.548 -2.797 -16.641 1.00 96.00 264 MET A N 1
ATOM 2221 C CA . MET A 1 264 ? 5.984 -1.416 -16.872 1.00 96.00 264 MET A CA 1
ATOM 2222 C C . MET A 1 264 ? 6.018 -1.050 -18.360 1.00 96.00 264 MET A C 1
ATOM 2224 O O . MET A 1 264 ? 5.728 0.095 -18.713 1.00 96.00 264 MET A O 1
ATOM 2228 N N . GLY A 1 265 ? 6.324 -2.004 -19.242 1.00 95.38 265 GLY A N 1
ATOM 2229 C CA . GLY A 1 265 ? 6.152 -1.871 -20.688 1.00 95.38 265 GLY A CA 1
ATOM 2230 C C . GLY A 1 265 ? 4.705 -1.570 -21.078 1.00 95.38 265 GLY A C 1
ATOM 2231 O O . GLY A 1 265 ? 4.466 -0.654 -21.869 1.00 95.38 265 GLY A O 1
ATOM 2232 N N . ASP A 1 266 ? 3.744 -2.269 -20.477 1.00 95.50 266 ASP A N 1
ATOM 2233 C CA . ASP A 1 266 ? 2.312 -2.071 -20.718 1.00 95.50 266 ASP A CA 1
ATOM 2234 C C . ASP A 1 266 ? 1.822 -0.725 -20.171 1.00 95.50 266 ASP A C 1
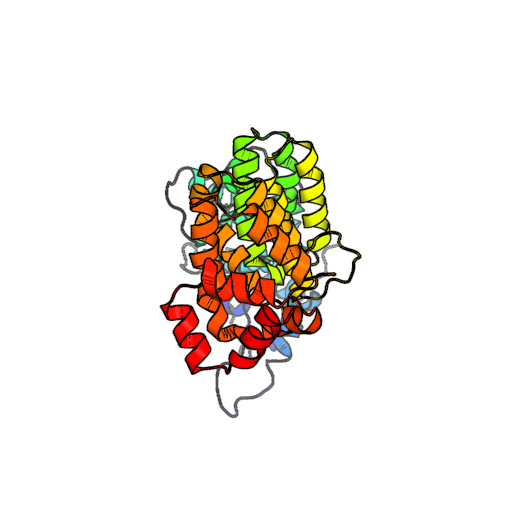ATOM 2236 O O . ASP A 1 266 ? 1.146 0.013 -20.896 1.00 95.50 266 ASP A O 1
ATOM 2240 N N . VAL A 1 267 ? 2.238 -0.340 -18.953 1.00 97.25 267 VAL A N 1
ATOM 2241 C CA . VAL A 1 267 ? 1.988 1.004 -18.394 1.00 97.25 267 VAL A CA 1
ATOM 2242 C C . VAL A 1 267 ? 2.473 2.062 -19.375 1.00 97.25 267 VAL A C 1
ATOM 2244 O O . VAL A 1 267 ? 1.706 2.932 -19.788 1.00 97.25 267 VAL A O 1
ATOM 2247 N N . MET A 1 268 ? 3.739 1.976 -19.788 1.00 97.06 268 MET A N 1
ATOM 2248 C CA . MET A 1 268 ? 4.340 2.978 -20.658 1.00 97.06 268 MET A CA 1
ATOM 2249 C C . MET A 1 268 ? 3.762 2.951 -22.066 1.00 97.06 268 MET A C 1
ATOM 2251 O O . MET A 1 268 ? 3.729 3.998 -22.698 1.00 97.06 268 MET A O 1
ATOM 2255 N N . THR A 1 269 ? 3.282 1.820 -22.578 1.00 95.88 269 THR A N 1
ATOM 2256 C CA . THR A 1 269 ? 2.659 1.740 -23.907 1.00 95.88 269 THR A CA 1
ATOM 2257 C C . THR A 1 269 ? 1.272 2.368 -23.897 1.00 95.88 269 THR A C 1
ATOM 2259 O O . THR A 1 269 ? 0.997 3.240 -24.725 1.00 95.88 269 THR A O 1
ATOM 2262 N N . ALA A 1 270 ? 0.433 1.982 -22.933 1.00 95.31 270 ALA A N 1
ATOM 2263 C CA . ALA A 1 270 ? -0.947 2.438 -22.828 1.00 95.31 270 ALA A CA 1
ATOM 2264 C C . ALA A 1 270 ? -1.070 3.889 -22.345 1.00 95.31 270 ALA A C 1
ATOM 2266 O O . ALA A 1 270 ? -2.030 4.566 -22.702 1.00 95.31 270 ALA A O 1
ATOM 2267 N N . ALA A 1 271 ? -0.128 4.379 -21.536 1.00 95.50 271 ALA A N 1
ATOM 2268 C CA . ALA A 1 271 ? -0.205 5.723 -20.988 1.00 95.50 271 ALA A CA 1
ATOM 2269 C C . ALA A 1 271 ? -0.026 6.807 -22.063 1.00 95.50 271 ALA A C 1
ATOM 2271 O O . ALA A 1 271 ? 0.933 6.804 -22.849 1.00 95.50 271 ALA A O 1
ATOM 2272 N N . ASP A 1 272 ? -0.937 7.776 -22.049 1.00 95.06 272 ASP A N 1
ATOM 2273 C CA . ASP A 1 272 ? -0.812 9.017 -22.798 1.00 95.06 272 ASP A CA 1
ATOM 2274 C C . ASP A 1 272 ? -0.093 10.099 -21.970 1.00 95.06 272 ASP A C 1
ATOM 2276 O O . ASP A 1 272 ? 0.384 9.874 -20.853 1.00 95.06 272 ASP A O 1
ATOM 2280 N N . PHE A 1 273 ? 0.026 11.293 -22.547 1.00 94.88 273 PHE A N 1
ATOM 2281 C CA . PHE A 1 273 ? 0.663 12.420 -21.875 1.00 94.88 273 PHE A CA 1
ATOM 2282 C C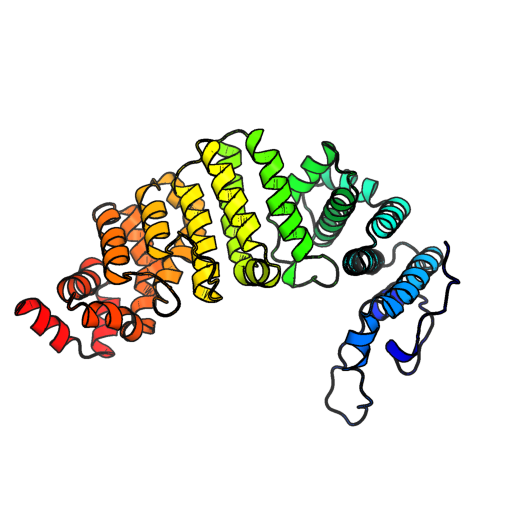 . PHE A 1 273 ? -0.077 1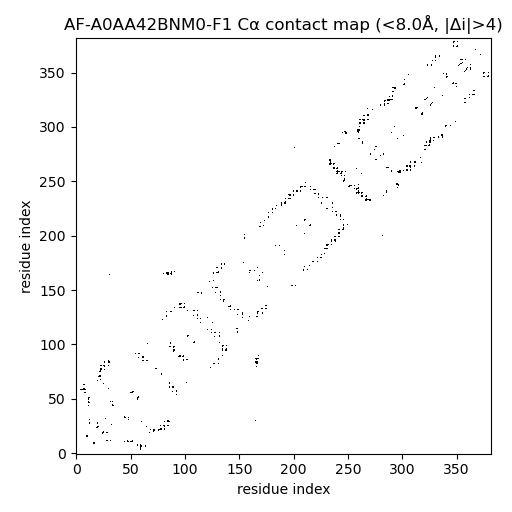2.841 -20.598 1.00 94.88 273 PHE A C 1
ATOM 2284 O O . PHE A 1 273 ? 0.569 13.155 -19.601 1.00 94.88 273 PHE A O 1
ATOM 2291 N N . HIS A 1 274 ? -1.413 12.845 -20.612 1.00 94.94 274 HIS A N 1
ATOM 2292 C CA . HIS A 1 274 ? -2.211 13.308 -19.481 1.00 94.94 274 HIS A CA 1
ATOM 2293 C C . HIS A 1 274 ? -2.090 12.354 -18.290 1.00 94.94 274 HIS A C 1
ATOM 2295 O O . HIS A 1 274 ? -1.827 12.799 -17.173 1.00 94.94 274 HIS A O 1
ATOM 2301 N N . PHE A 1 275 ? -2.168 11.047 -18.548 1.00 96.06 275 PHE A N 1
ATOM 2302 C CA . PHE A 1 275 ? -1.971 10.007 -17.546 1.00 96.06 275 PHE A CA 1
ATOM 2303 C C . PHE A 1 275 ? -0.604 10.133 -16.864 1.00 96.06 275 PHE A C 1
ATOM 2305 O O . PHE A 1 275 ? -0.518 10.162 -15.635 1.00 96.06 275 PHE A O 1
ATOM 2312 N N . LEU A 1 276 ? 0.474 10.261 -17.649 1.00 95.44 276 LEU A N 1
ATOM 2313 C CA . LEU A 1 276 ? 1.825 10.386 -17.094 1.00 95.44 276 LEU A CA 1
ATOM 2314 C C . LEU A 1 276 ? 2.057 11.718 -16.384 1.00 95.44 276 LEU A C 1
ATOM 2316 O O . LEU A 1 276 ? 2.863 11.757 -15.463 1.00 95.44 276 LEU A O 1
ATOM 2320 N N . GLN A 1 277 ? 1.371 12.798 -16.765 1.00 94.25 277 GLN A N 1
ATOM 2321 C CA . GLN A 1 277 ? 1.417 14.036 -15.988 1.00 94.25 277 GLN A CA 1
ATOM 2322 C C . GLN A 1 277 ? 0.723 13.884 -14.635 1.00 94.25 277 GLN A C 1
ATOM 2324 O O . GLN A 1 277 ? 1.263 14.336 -13.628 1.00 94.25 277 GLN A O 1
ATOM 2329 N N . GLN A 1 278 ? -0.444 13.240 -14.603 1.00 95.31 278 GLN A N 1
ATOM 2330 C CA . GLN A 1 278 ? -1.226 13.068 -13.382 1.00 95.31 278 GLN A CA 1
ATOM 2331 C C . GLN A 1 278 ? -0.563 12.102 -12.389 1.00 95.31 278 GLN A C 1
ATOM 2333 O O . GLN A 1 278 ? -0.625 12.327 -11.184 1.00 95.31 278 GLN A O 1
ATOM 2338 N N . HIS A 1 279 ? 0.086 11.046 -12.885 1.00 95.94 279 HIS A N 1
ATOM 2339 C CA . HIS A 1 279 ? 0.655 9.969 -12.065 1.00 95.94 279 HIS A CA 1
ATOM 2340 C C . HIS A 1 279 ? 2.186 9.880 -12.153 1.00 95.94 279 HIS A C 1
ATOM 2342 O O . HIS A 1 279 ? 2.766 8.827 -11.884 1.00 95.94 279 HIS A O 1
ATOM 2348 N N . ARG A 1 280 ? 2.847 10.986 -12.525 1.00 95.25 280 ARG A N 1
ATOM 2349 C CA . ARG A 1 280 ? 4.291 11.053 -12.809 1.00 95.25 280 ARG A CA 1
ATOM 2350 C C . ARG A 1 280 ? 5.147 10.444 -11.709 1.00 95.25 280 ARG A C 1
ATOM 2352 O O . ARG A 1 280 ? 6.027 9.643 -11.998 1.00 95.25 280 ARG A O 1
ATOM 2359 N N . GLU A 1 281 ? 4.904 10.849 -10.467 1.00 94.69 281 GLU A N 1
ATOM 2360 C CA . GLU A 1 281 ? 5.734 10.458 -9.328 1.00 94.69 281 GLU A CA 1
ATOM 2361 C C . GLU A 1 281 ? 5.609 8.966 -9.033 1.00 94.69 281 GLU A C 1
ATOM 2363 O O . GLU A 1 281 ? 6.620 8.285 -8.878 1.00 94.69 281 GLU A O 1
ATOM 2368 N N . PHE A 1 282 ? 4.382 8.443 -9.034 1.00 96.12 282 PHE A N 1
ATOM 2369 C CA . PHE A 1 282 ? 4.135 7.029 -8.781 1.00 96.12 282 PHE A CA 1
ATOM 2370 C C . PHE A 1 282 ? 4.679 6.136 -9.905 1.00 96.12 282 PHE A C 1
ATOM 2372 O O . PHE A 1 282 ? 5.430 5.198 -9.637 1.00 96.12 282 PHE A O 1
ATOM 2379 N N . VAL A 1 283 ? 4.386 6.459 -11.172 1.00 97.12 283 VAL A N 1
ATOM 2380 C CA . VAL A 1 283 ? 4.944 5.721 -12.320 1.00 97.12 283 VAL A CA 1
ATOM 2381 C C . VAL A 1 283 ? 6.470 5.826 -12.333 1.00 97.12 283 VAL A C 1
ATOM 2383 O O . VAL A 1 283 ? 7.156 4.838 -12.578 1.00 97.12 283 VAL A O 1
ATOM 2386 N N . GLY A 1 284 ? 7.013 7.000 -12.011 1.00 95.81 284 GLY A N 1
ATOM 2387 C CA . GLY A 1 284 ? 8.445 7.215 -11.849 1.00 95.81 284 GLY A CA 1
ATOM 2388 C C . GLY A 1 284 ? 9.057 6.318 -10.773 1.00 95.81 284 GLY A C 1
ATOM 2389 O O . GLY A 1 284 ? 10.057 5.657 -11.035 1.00 95.81 284 GLY A O 1
ATOM 2390 N N . LYS A 1 285 ? 8.424 6.209 -9.597 1.00 94.75 285 LYS A N 1
ATOM 2391 C CA . LYS A 1 285 ? 8.848 5.305 -8.515 1.00 94.75 285 LYS A CA 1
ATOM 2392 C C . LYS A 1 285 ? 8.901 3.846 -8.978 1.00 94.75 285 LYS A C 1
ATOM 2394 O O . LYS A 1 285 ? 9.875 3.155 -8.680 1.00 94.75 285 LYS A O 1
ATOM 2399 N N . LEU A 1 286 ? 7.893 3.390 -9.726 1.00 95.44 286 LEU A N 1
ATOM 2400 C CA . LEU A 1 286 ? 7.890 2.046 -10.312 1.00 95.44 286 LEU A CA 1
ATOM 2401 C C . LEU A 1 286 ? 9.022 1.880 -11.340 1.00 95.44 286 LEU A C 1
ATOM 2403 O O . LEU A 1 286 ? 9.762 0.902 -11.288 1.00 95.44 286 LEU A O 1
ATOM 2407 N N . LEU A 1 287 ? 9.230 2.850 -12.235 1.00 94.94 287 LEU A N 1
ATOM 2408 C CA . LEU A 1 287 ? 10.321 2.807 -13.216 1.00 94.94 287 LEU A CA 1
ATOM 2409 C C . LEU A 1 287 ? 11.703 2.742 -12.554 1.00 94.94 287 LEU A C 1
ATOM 2411 O O . LEU A 1 287 ? 12.556 1.977 -13.006 1.00 94.94 287 LEU A O 1
ATOM 2415 N N . SER A 1 288 ? 11.923 3.483 -11.467 1.00 92.75 288 SER A N 1
ATOM 2416 C CA . SER A 1 288 ? 13.183 3.438 -10.717 1.00 92.75 288 SER A CA 1
ATOM 2417 C C . SER A 1 288 ? 13.502 2.037 -10.185 1.00 92.75 288 SER A C 1
ATOM 2419 O O . SER A 1 288 ? 14.676 1.692 -10.050 1.00 92.75 288 SER A O 1
ATOM 2421 N N . TYR A 1 289 ? 12.489 1.199 -9.925 1.00 91.31 289 TYR A N 1
ATOM 2422 C CA . TYR A 1 289 ? 12.696 -0.177 -9.466 1.00 91.31 289 TYR A CA 1
ATOM 2423 C C . TYR A 1 289 ? 13.407 -1.055 -10.509 1.00 91.31 289 TYR A C 1
ATOM 2425 O O . TYR A 1 289 ? 14.174 -1.943 -10.139 1.00 91.31 289 TYR A O 1
ATOM 2433 N N . ILE A 1 290 ? 13.253 -0.760 -11.808 1.00 88.56 290 ILE A N 1
ATOM 2434 C CA . ILE A 1 290 ? 13.895 -1.510 -12.906 1.00 88.56 290 ILE A CA 1
ATOM 2435 C C . ILE A 1 290 ? 15.422 -1.529 -12.759 1.00 88.56 290 ILE A C 1
ATOM 2437 O O . ILE A 1 290 ? 16.079 -2.488 -13.163 1.00 88.56 290 ILE A O 1
ATOM 2441 N N . MET A 1 291 ? 16.002 -0.496 -12.146 1.00 84.94 291 MET A N 1
ATOM 2442 C CA . MET A 1 291 ? 17.447 -0.405 -11.946 1.00 84.94 291 MET A CA 1
ATOM 2443 C C . MET A 1 291 ? 18.007 -1.481 -11.012 1.00 84.94 291 MET A C 1
ATOM 2445 O O . MET A 1 291 ? 19.199 -1.781 -11.073 1.00 84.94 291 MET A O 1
ATOM 2449 N N . PHE A 1 292 ? 17.148 -2.133 -10.231 1.00 82.75 292 PHE A N 1
ATOM 2450 C CA . PHE A 1 292 ? 17.489 -3.246 -9.355 1.00 82.75 292 PHE A CA 1
ATOM 2451 C C . PHE A 1 292 ? 17.185 -4.598 -10.022 1.00 82.75 292 PHE A C 1
ATOM 2453 O O . PHE A 1 292 ? 16.578 -5.467 -9.404 1.00 82.75 292 PHE A O 1
ATOM 2460 N N . LEU A 1 293 ? 17.628 -4.807 -11.274 1.00 77.94 293 LEU A N 1
ATOM 2461 C CA . LEU A 1 293 ? 17.359 -6.034 -12.056 1.00 77.94 293 LEU A CA 1
ATOM 2462 C C . LEU A 1 293 ? 17.697 -7.345 -11.326 1.00 77.94 293 LEU A C 1
ATOM 2464 O O . LEU A 1 293 ? 17.099 -8.374 -11.621 1.00 77.94 293 LEU A O 1
ATOM 2468 N N . GLU A 1 294 ? 18.652 -7.325 -10.393 1.00 76.50 294 GLU A N 1
ATOM 2469 C CA . GLU A 1 294 ? 18.987 -8.500 -9.577 1.00 76.50 294 GLU A CA 1
ATOM 2470 C C . GLU A 1 294 ? 17.845 -8.929 -8.643 1.00 76.50 294 GLU A C 1
ATOM 2472 O O . GLU A 1 294 ? 17.717 -10.118 -8.360 1.00 76.50 294 GLU A O 1
ATOM 2477 N N . ALA A 1 295 ? 17.013 -7.986 -8.190 1.00 77.75 295 ALA A N 1
ATOM 2478 C CA . ALA A 1 295 ? 15.814 -8.267 -7.405 1.00 77.75 295 ALA A CA 1
ATOM 2479 C C . ALA A 1 295 ? 14.626 -8.690 -8.286 1.00 77.75 295 ALA A C 1
ATOM 2481 O O . ALA A 1 295 ? 13.737 -9.389 -7.813 1.00 77.75 295 ALA A O 1
ATOM 2482 N N . VAL A 1 296 ? 14.631 -8.299 -9.562 1.00 79.12 296 VAL A N 1
ATOM 2483 C CA . VAL A 1 296 ? 13.534 -8.517 -10.509 1.00 79.12 296 VAL A CA 1
ATOM 2484 C C . VAL A 1 296 ? 13.585 -9.942 -11.078 1.00 79.12 296 VAL A C 1
ATOM 2486 O O . VAL A 1 296 ? 14.582 -10.350 -11.679 1.00 79.12 296 VAL A O 1
ATOM 2489 N N . ARG A 1 297 ? 12.520 -10.730 -10.908 1.00 71.62 297 ARG A N 1
ATOM 2490 C CA . ARG A 1 297 ? 12.442 -12.153 -11.277 1.00 71.62 297 ARG A CA 1
ATOM 2491 C C . ARG A 1 297 ? 11.693 -12.337 -12.593 1.00 71.62 297 ARG A C 1
ATOM 2493 O O . ARG A 1 297 ? 10.546 -12.767 -12.626 1.00 71.62 297 ARG A O 1
ATOM 2500 N N . VAL A 1 298 ? 12.377 -12.054 -13.696 1.00 69.56 298 VAL A N 1
ATOM 2501 C CA . VAL A 1 298 ? 11.788 -12.099 -15.044 1.00 69.56 298 VAL A CA 1
ATOM 2502 C C . VAL A 1 298 ? 12.438 -13.170 -15.929 1.00 69.56 298 VAL A C 1
ATOM 2504 O O . VAL A 1 298 ? 13.646 -13.400 -15.804 1.00 69.56 298 VAL A O 1
ATOM 2507 N N . PRO A 1 299 ? 11.697 -13.838 -16.842 1.00 64.81 299 PRO A N 1
ATOM 2508 C CA . PRO A 1 299 ? 12.252 -14.895 -17.692 1.00 64.81 299 PRO A CA 1
ATOM 2509 C C . PRO A 1 299 ? 13.340 -14.398 -18.656 1.00 64.81 299 PRO A C 1
ATOM 2511 O O . PRO A 1 299 ? 14.262 -15.145 -18.986 1.00 64.81 299 PRO A O 1
ATOM 2514 N N . SER A 1 300 ? 13.242 -13.145 -19.125 1.00 79.62 300 SER A N 1
ATOM 2515 C CA . SER A 1 300 ? 14.231 -12.524 -20.016 1.00 79.62 300 SER A CA 1
ATOM 2516 C C . SER A 1 300 ? 14.360 -11.015 -19.775 1.00 79.62 300 SER A C 1
ATOM 2518 O O . SER A 1 300 ? 13.800 -10.209 -20.518 1.00 79.62 300 SER A O 1
ATOM 2520 N N . HIS A 1 301 ? 15.155 -10.623 -18.765 1.00 82.25 301 HIS A N 1
ATOM 2521 C CA . HIS A 1 301 ? 15.388 -9.212 -18.397 1.00 82.25 301 HIS A CA 1
ATOM 2522 C C . HIS A 1 301 ? 15.681 -8.321 -19.602 1.00 82.25 301 HIS A C 1
ATOM 2524 O O . HIS A 1 301 ? 15.144 -7.225 -19.727 1.00 82.25 301 HIS A O 1
ATOM 2530 N N . VAL A 1 302 ? 16.540 -8.806 -20.500 1.00 86.25 302 VAL A N 1
ATOM 2531 C CA . VAL A 1 302 ? 17.053 -8.008 -21.613 1.00 86.25 302 VAL A CA 1
ATOM 2532 C C . VAL A 1 302 ? 15.980 -7.744 -22.667 1.00 86.25 302 VAL A C 1
ATOM 2534 O O . VAL A 1 302 ? 15.833 -6.601 -23.087 1.00 86.25 302 VAL A O 1
ATOM 2537 N N . LEU A 1 303 ? 15.207 -8.760 -23.065 1.00 88.06 303 LEU A N 1
ATOM 2538 C CA . LEU A 1 303 ? 14.182 -8.599 -24.102 1.00 88.06 303 LEU A CA 1
ATOM 2539 C C . LEU A 1 303 ? 13.029 -7.713 -23.618 1.00 88.06 303 LEU A C 1
ATOM 2541 O O . LEU A 1 303 ? 12.598 -6.823 -24.351 1.00 88.06 303 LEU A O 1
ATOM 2545 N N . CYS A 1 304 ? 12.568 -7.908 -22.377 1.00 88.12 304 CYS A N 1
ATOM 2546 C CA . CYS A 1 304 ? 11.516 -7.074 -21.795 1.00 88.12 304 CYS A CA 1
ATOM 2547 C C . CYS A 1 304 ? 11.966 -5.608 -21.705 1.00 88.12 304 CYS A C 1
ATOM 2549 O O . CYS A 1 304 ? 11.231 -4.702 -22.097 1.00 88.12 304 CYS A O 1
ATOM 2551 N N . PHE A 1 305 ? 13.204 -5.367 -21.258 1.00 90.88 305 PHE A N 1
ATOM 2552 C CA . PHE A 1 305 ? 13.734 -4.011 -21.140 1.00 90.88 305 PHE A CA 1
ATOM 2553 C C . PHE A 1 305 ? 13.924 -3.335 -22.504 1.00 90.88 305 PHE A C 1
ATOM 2555 O O . PHE A 1 305 ? 13.575 -2.170 -22.675 1.00 90.88 305 PHE A O 1
ATOM 2562 N N . GLU A 1 306 ? 14.429 -4.057 -23.504 1.00 92.19 306 GLU A N 1
ATOM 2563 C CA . GLU A 1 306 ? 14.535 -3.542 -24.873 1.00 92.19 306 GLU A CA 1
ATOM 2564 C C . GLU A 1 306 ? 13.168 -3.181 -25.461 1.00 92.19 306 GLU A C 1
ATOM 2566 O O . GLU A 1 306 ? 13.046 -2.133 -26.096 1.00 92.19 306 GLU A O 1
ATOM 2571 N N . SER A 1 307 ? 12.143 -4.005 -25.215 1.00 91.81 307 SER A N 1
ATOM 2572 C CA . SER A 1 307 ? 10.765 -3.724 -25.632 1.00 91.81 307 SER A CA 1
ATOM 2573 C C . SER A 1 307 ? 10.233 -2.437 -24.994 1.00 91.81 307 SER A C 1
ATOM 2575 O O . SER A 1 307 ? 9.723 -1.565 -25.699 1.00 91.81 307 SER A O 1
ATOM 2577 N N . LEU A 1 308 ? 10.441 -2.262 -23.682 1.00 94.06 308 LEU A N 1
ATOM 2578 C CA . LEU A 1 308 ? 10.092 -1.032 -22.964 1.00 94.06 308 LEU A CA 1
ATOM 2579 C C . LEU A 1 308 ? 10.767 0.199 -23.594 1.00 94.06 308 LEU A C 1
ATOM 2581 O O . LEU A 1 308 ? 10.099 1.195 -23.888 1.00 94.06 308 LEU A O 1
ATOM 2585 N N . LEU A 1 309 ? 12.081 0.135 -23.843 1.00 94.25 309 LEU A N 1
ATOM 2586 C CA . LEU A 1 309 ? 12.812 1.242 -24.468 1.00 94.25 309 LEU A CA 1
ATOM 2587 C C . LEU A 1 309 ? 12.305 1.530 -25.884 1.00 94.25 309 LEU A C 1
ATOM 2589 O O . LEU A 1 309 ? 12.146 2.695 -26.250 1.00 94.25 309 LEU A O 1
ATOM 2593 N N . ALA A 1 310 ? 12.043 0.492 -26.679 1.00 92.69 310 ALA A N 1
ATOM 2594 C CA . ALA A 1 310 ? 11.531 0.633 -28.037 1.00 92.69 310 ALA A CA 1
ATOM 2595 C C . ALA A 1 310 ? 10.147 1.301 -28.060 1.00 92.69 310 ALA A C 1
ATOM 2597 O O . ALA A 1 310 ? 9.939 2.214 -28.856 1.00 92.69 310 ALA A O 1
ATOM 2598 N N . GLY A 1 311 ? 9.241 0.914 -27.154 1.00 91.31 311 GLY A N 1
ATOM 2599 C CA . GLY A 1 311 ? 7.907 1.513 -27.025 1.00 91.31 311 GLY A CA 1
ATOM 2600 C C . GLY A 1 311 ? 7.919 2.981 -26.581 1.00 91.31 311 GLY A C 1
ATOM 2601 O O . GLY A 1 311 ? 6.991 3.731 -26.883 1.00 91.31 311 GLY A O 1
ATOM 2602 N N . CYS A 1 312 ? 8.982 3.419 -25.900 1.00 94.75 312 CYS A N 1
ATOM 2603 C CA . CYS A 1 312 ? 9.138 4.809 -25.465 1.00 94.75 312 CYS A CA 1
ATOM 2604 C C . CYS A 1 312 ? 9.909 5.682 -26.467 1.00 94.75 312 CYS A C 1
ATOM 2606 O O . CYS A 1 312 ? 9.768 6.906 -26.447 1.00 94.75 312 CYS A O 1
ATOM 2608 N N . LYS A 1 313 ? 10.734 5.079 -27.329 1.00 94.00 313 LYS A N 1
ATOM 2609 C CA . LYS A 1 313 ? 11.629 5.805 -28.234 1.00 94.00 313 LYS A CA 1
ATOM 2610 C C . LYS A 1 313 ? 10.847 6.665 -29.233 1.00 94.00 313 LYS A C 1
ATOM 2612 O O . LYS A 1 313 ? 9.910 6.211 -29.880 1.00 94.00 313 LYS A O 1
ATOM 2617 N N . GLY A 1 314 ? 11.263 7.919 -29.388 1.00 92.19 314 GLY A N 1
ATOM 2618 C CA . GLY A 1 314 ? 10.625 8.915 -30.251 1.00 92.19 314 GLY A CA 1
ATOM 2619 C C . GLY A 1 314 ? 9.441 9.646 -29.609 1.00 92.19 314 GLY A C 1
ATOM 2620 O O . GLY A 1 314 ? 8.974 10.643 -30.162 1.00 92.19 314 GLY A O 1
ATOM 2621 N N . LEU A 1 315 ? 8.981 9.221 -28.427 1.00 94.38 315 LEU A N 1
ATOM 2622 C CA . LEU A 1 315 ? 7.908 9.873 -27.676 1.00 94.38 315 LEU A CA 1
ATOM 2623 C C . LEU A 1 315 ? 8.501 10.712 -26.542 1.00 94.38 315 LEU A C 1
ATOM 2625 O O . LEU A 1 315 ? 8.673 10.232 -25.425 1.00 94.38 315 LEU A O 1
ATOM 2629 N N . ARG A 1 316 ? 8.784 11.991 -26.830 1.00 93.38 316 ARG A N 1
ATOM 2630 C CA . ARG A 1 316 ? 9.543 12.910 -25.951 1.00 93.38 316 ARG A CA 1
ATOM 2631 C C . ARG A 1 316 ? 9.180 12.829 -24.463 1.00 93.38 316 ARG A C 1
ATOM 2633 O O . ARG A 1 316 ? 10.073 12.778 -23.631 1.00 93.38 316 ARG A O 1
ATOM 2640 N N . PHE A 1 317 ? 7.891 12.799 -24.127 1.00 92.56 317 PHE A N 1
ATOM 2641 C CA . PHE A 1 317 ? 7.430 12.778 -22.735 1.00 92.56 317 PHE A CA 1
ATOM 2642 C C . PHE A 1 317 ? 7.693 11.440 -22.019 1.00 92.56 317 PHE A C 1
ATOM 2644 O O . PHE A 1 317 ? 8.007 11.436 -20.832 1.00 92.56 317 PHE A O 1
ATOM 2651 N N . LYS A 1 318 ? 7.625 10.305 -22.731 1.00 95.88 318 LYS A N 1
ATOM 2652 C CA . LYS A 1 318 ? 7.994 8.984 -22.190 1.00 95.88 318 LYS A CA 1
ATOM 2653 C C . LYS A 1 318 ? 9.506 8.866 -22.048 1.00 95.88 318 LYS A C 1
ATOM 2655 O O . LYS A 1 318 ? 9.997 8.346 -21.049 1.00 95.88 318 LYS A O 1
ATOM 2660 N N . GLU A 1 319 ? 10.246 9.397 -23.022 1.00 95.12 319 GLU A N 1
ATOM 2661 C CA . GLU A 1 319 ? 11.705 9.429 -22.953 1.00 95.12 319 GLU A CA 1
ATOM 2662 C C . GLU A 1 319 ? 12.213 10.272 -21.787 1.00 95.12 319 GLU A C 1
ATOM 2664 O O . GLU A 1 319 ? 13.132 9.850 -21.087 1.00 95.12 319 GLU A O 1
ATOM 2669 N N . GLU A 1 320 ? 11.613 11.442 -21.562 1.00 93.56 320 GLU A N 1
ATOM 2670 C CA . GLU A 1 320 ? 11.931 12.304 -20.425 1.00 93.56 320 GLU A CA 1
ATOM 2671 C C . GLU A 1 320 ? 11.734 11.560 -19.099 1.00 93.56 320 GLU A C 1
ATOM 2673 O O . GLU A 1 320 ? 12.606 11.617 -18.232 1.00 93.56 320 GLU A O 1
ATOM 2678 N N . LEU A 1 321 ? 10.641 10.803 -18.966 1.00 94.12 321 LEU A N 1
ATOM 2679 C CA . LEU A 1 321 ? 10.360 10.031 -17.759 1.00 94.12 321 LEU A CA 1
ATOM 2680 C C . LEU A 1 321 ? 11.423 8.950 -17.512 1.00 94.12 321 LEU A C 1
ATOM 2682 O O . LEU A 1 321 ? 11.978 8.868 -16.417 1.00 94.12 321 LEU A O 1
ATOM 2686 N N . LEU A 1 322 ? 11.790 8.172 -18.536 1.00 94.19 322 LEU A N 1
ATOM 2687 C CA . LEU A 1 322 ? 12.865 7.179 -18.412 1.00 94.19 322 LEU A CA 1
ATOM 2688 C C . LEU A 1 322 ? 14.212 7.833 -18.054 1.00 94.19 322 LEU A C 1
ATOM 2690 O O . LEU A 1 322 ? 14.937 7.332 -17.193 1.00 94.19 322 LEU A O 1
ATOM 2694 N N . ARG A 1 323 ? 14.537 8.983 -18.660 1.00 92.88 323 ARG A N 1
ATOM 2695 C CA . ARG A 1 323 ? 15.751 9.768 -18.352 1.00 92.88 323 ARG A CA 1
ATOM 2696 C C . ARG A 1 323 ? 15.790 10.291 -16.920 1.00 92.88 323 ARG A C 1
ATOM 2698 O O . ARG A 1 323 ? 16.882 10.481 -16.396 1.00 92.88 323 ARG A O 1
ATOM 2705 N N . GLN A 1 324 ? 14.638 10.525 -16.302 1.00 92.88 324 GLN A N 1
ATOM 2706 C CA . GLN A 1 324 ? 14.539 11.064 -14.945 1.00 92.88 324 GLN A CA 1
ATOM 2707 C C . GLN A 1 324 ? 14.461 10.000 -13.856 1.00 92.88 324 GLN A C 1
ATOM 2709 O O . GLN A 1 324 ? 14.907 10.263 -12.746 1.00 92.88 324 GLN A O 1
ATOM 2714 N N . TYR A 1 325 ? 13.902 8.826 -14.147 1.00 93.00 325 TYR A N 1
ATOM 2715 C CA . TYR A 1 325 ? 13.645 7.819 -13.113 1.00 93.00 325 TYR A CA 1
ATOM 2716 C C . TYR A 1 325 ? 14.492 6.553 -13.266 1.00 93.00 325 TYR A C 1
ATOM 2718 O O . TYR A 1 325 ? 14.857 5.944 -12.268 1.00 93.00 325 TYR A O 1
ATOM 2726 N N . VAL A 1 326 ? 14.890 6.182 -14.485 1.00 91.06 326 VAL A N 1
ATOM 2727 C CA . VAL A 1 326 ? 15.691 4.969 -14.724 1.00 91.06 326 VAL A CA 1
ATOM 2728 C C . VAL A 1 326 ? 17.179 5.319 -14.751 1.00 91.06 326 VAL A C 1
ATOM 2730 O O . VAL A 1 326 ? 17.960 4.916 -13.891 1.00 91.06 326 VAL A O 1
ATOM 2733 N N . PHE A 1 327 ? 17.592 6.137 -15.716 1.00 90.56 327 PHE A N 1
ATOM 2734 C CA . PHE A 1 327 ? 19.014 6.341 -16.008 1.00 90.56 327 PHE A CA 1
ATOM 2735 C C . PHE A 1 327 ? 19.846 7.098 -14.955 1.00 90.56 327 PHE A C 1
ATOM 2737 O O . PHE A 1 327 ? 21.053 6.844 -14.909 1.00 90.56 327 PHE A O 1
ATOM 2744 N N . PRO A 1 328 ? 19.296 7.953 -14.065 1.00 87.44 328 PRO A N 1
ATOM 2745 C CA . PRO A 1 328 ? 20.110 8.604 -13.038 1.00 87.44 328 PRO A CA 1
ATOM 2746 C C . PRO A 1 328 ? 20.795 7.622 -12.089 1.00 87.44 328 PRO A C 1
ATOM 2748 O O . PRO A 1 328 ? 21.915 7.889 -11.663 1.00 87.44 328 PRO A O 1
ATOM 2751 N N . TYR A 1 329 ? 20.191 6.460 -11.833 1.00 81.81 329 TYR A N 1
ATOM 2752 C CA . TYR A 1 329 ? 20.730 5.435 -10.931 1.00 81.81 329 TYR A CA 1
ATOM 2753 C C . TYR A 1 329 ? 21.615 4.398 -11.638 1.00 81.81 329 TYR A C 1
ATOM 2755 O O . TYR A 1 329 ? 22.198 3.527 -10.989 1.00 81.81 329 TYR A O 1
ATOM 2763 N N . LEU A 1 330 ? 21.765 4.489 -12.967 1.00 85.31 330 LEU A N 1
ATOM 2764 C CA . LEU A 1 330 ? 22.543 3.521 -13.745 1.00 85.31 330 LEU A CA 1
ATOM 2765 C C . LEU A 1 330 ? 23.993 3.430 -13.281 1.00 85.31 330 LEU A C 1
ATOM 2767 O O . LEU A 1 330 ? 24.535 2.336 -13.239 1.00 85.31 330 LEU A O 1
ATOM 2771 N N . HIS A 1 331 ? 24.609 4.543 -12.893 1.00 83.06 331 HIS A N 1
ATOM 2772 C CA . HIS A 1 331 ? 26.006 4.553 -12.467 1.00 83.06 331 HIS A CA 1
ATOM 2773 C C . HIS A 1 331 ? 26.273 3.755 -11.182 1.00 83.06 331 HIS A C 1
ATOM 2775 O O . HIS A 1 331 ? 27.341 3.163 -11.058 1.00 83.06 331 HIS A O 1
ATOM 2781 N N . GLU A 1 332 ? 25.312 3.692 -10.259 1.00 82.50 332 GLU A N 1
ATOM 2782 C CA . GLU A 1 332 ? 25.448 2.936 -9.005 1.00 82.50 332 GLU A CA 1
ATOM 2783 C C . GLU A 1 332 ? 25.236 1.434 -9.229 1.00 82.50 332 GLU A C 1
ATOM 2785 O O . GLU A 1 332 ? 25.886 0.607 -8.593 1.00 82.50 332 GLU A O 1
ATOM 2790 N N . SER A 1 333 ? 24.364 1.084 -10.180 1.00 83.50 333 SER A N 1
ATOM 2791 C CA . SER A 1 333 ? 23.959 -0.300 -10.468 1.00 83.50 333 SER A CA 1
ATOM 2792 C C . SER A 1 333 ? 24.523 -0.841 -11.789 1.00 83.50 333 SER A C 1
ATOM 2794 O O . SER A 1 333 ? 24.068 -1.866 -12.288 1.00 83.50 333 SER A O 1
ATOM 2796 N N . PHE A 1 334 ? 25.514 -0.178 -12.394 1.00 85.44 334 PHE A N 1
ATOM 2797 C CA . PHE A 1 334 ? 25.914 -0.459 -13.779 1.00 85.44 334 PHE A CA 1
ATOM 2798 C C . PHE A 1 334 ? 26.400 -1.894 -13.979 1.00 85.44 334 PHE A C 1
ATOM 2800 O O . PHE A 1 334 ? 26.002 -2.559 -14.931 1.00 85.44 334 PHE A O 1
ATOM 2807 N N . ILE A 1 335 ? 27.248 -2.395 -13.074 1.00 83.12 335 ILE A N 1
ATOM 2808 C CA . ILE A 1 335 ? 27.804 -3.751 -13.185 1.00 83.12 335 ILE A CA 1
ATOM 2809 C C . ILE A 1 335 ? 26.694 -4.801 -13.102 1.00 83.12 335 ILE A C 1
ATOM 2811 O O . ILE A 1 335 ? 26.650 -5.706 -13.938 1.00 83.12 335 ILE A O 1
ATOM 2815 N N . SER A 1 336 ? 25.829 -4.707 -12.088 1.00 83.50 336 SER A N 1
ATOM 2816 C CA . SER A 1 336 ? 24.734 -5.658 -11.874 1.00 83.50 336 SER A CA 1
ATOM 2817 C C . SER A 1 336 ? 23.749 -5.611 -13.039 1.00 83.50 336 SER A C 1
ATOM 2819 O O . SER A 1 336 ? 23.419 -6.652 -13.607 1.00 83.50 336 SER A O 1
ATOM 2821 N N . PHE A 1 337 ? 23.387 -4.407 -13.481 1.00 85.56 337 PHE A N 1
ATOM 2822 C CA . PHE A 1 337 ? 22.509 -4.172 -14.619 1.00 85.56 337 PHE A CA 1
ATOM 2823 C C . PHE A 1 337 ? 23.087 -4.728 -15.935 1.00 85.56 337 PHE A C 1
ATOM 2825 O O . PHE A 1 337 ? 22.476 -5.574 -16.592 1.00 85.56 337 PHE A O 1
ATOM 2832 N N . CYS A 1 338 ? 24.303 -4.325 -16.319 1.00 85.94 338 CYS A N 1
ATOM 2833 C CA . CYS A 1 338 ? 24.904 -4.712 -17.598 1.00 85.94 338 CYS A CA 1
ATOM 2834 C C . CYS A 1 338 ? 25.278 -6.192 -17.681 1.00 85.94 338 CYS A C 1
ATOM 2836 O O . CYS A 1 338 ? 25.356 -6.732 -18.788 1.00 85.94 338 CYS A O 1
ATOM 2838 N N . ARG A 1 339 ? 25.480 -6.884 -16.551 1.00 86.62 339 ARG A N 1
ATOM 2839 C CA . ARG A 1 339 ? 25.804 -8.319 -16.537 1.00 86.62 339 ARG A CA 1
ATOM 2840 C C . ARG A 1 339 ? 24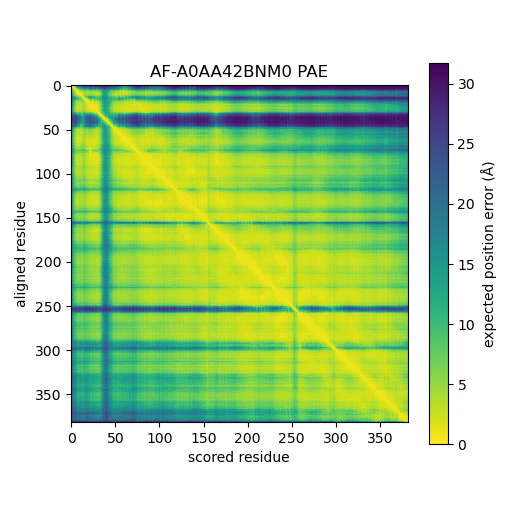.790 -9.149 -17.337 1.00 86.62 339 ARG A C 1
ATOM 2842 O O . ARG A 1 339 ? 25.201 -10.075 -18.037 1.00 86.62 339 ARG A O 1
ATOM 2849 N N . TYR A 1 340 ? 23.500 -8.814 -17.279 1.00 86.06 340 TYR A N 1
ATOM 2850 C CA . TYR A 1 340 ? 22.440 -9.513 -18.020 1.00 86.06 340 TYR A CA 1
ATOM 2851 C C . TYR A 1 340 ? 22.572 -9.341 -19.542 1.00 86.06 340 TYR A C 1
ATOM 2853 O O . TYR A 1 340 ? 22.490 -10.316 -20.297 1.00 86.06 340 TYR A O 1
ATOM 2861 N N . PHE A 1 341 ? 22.866 -8.120 -19.991 1.00 88.19 341 PHE A N 1
ATOM 2862 C CA . PHE A 1 341 ? 23.085 -7.795 -21.403 1.00 88.19 341 PHE A CA 1
ATOM 2863 C C . PHE A 1 341 ? 24.358 -8.450 -21.942 1.00 88.19 341 PHE A C 1
ATOM 2865 O O . PHE A 1 341 ? 24.344 -9.025 -23.030 1.00 88.19 341 PHE A O 1
ATOM 2872 N N . LEU A 1 342 ? 25.439 -8.437 -21.156 1.00 86.62 342 LEU A N 1
ATOM 2873 C CA . LEU A 1 342 ? 26.710 -9.067 -21.516 1.00 86.62 342 LEU A CA 1
ATOM 2874 C C . LEU A 1 342 ? 26.580 -10.588 -21.650 1.00 86.62 342 LEU A C 1
ATOM 2876 O O . LEU A 1 342 ? 27.062 -11.153 -22.631 1.00 86.62 342 LEU A O 1
ATOM 2880 N N . ARG A 1 343 ? 25.888 -11.256 -20.713 1.00 86.06 343 ARG A N 1
ATOM 2881 C CA . ARG A 1 343 ? 25.591 -12.701 -20.802 1.00 86.06 343 ARG A CA 1
ATOM 2882 C C . ARG A 1 343 ? 24.817 -13.050 -22.073 1.00 86.06 343 ARG A C 1
ATOM 2884 O O . ARG A 1 343 ? 25.079 -14.084 -22.680 1.00 86.06 343 ARG A O 1
ATOM 2891 N N . SER A 1 344 ? 23.921 -12.161 -22.489 1.00 85.25 344 SER A N 1
ATOM 2892 C CA . SER A 1 344 ? 23.095 -12.319 -23.690 1.00 85.25 344 SER A CA 1
ATOM 2893 C C . SER A 1 344 ? 23.770 -11.797 -24.969 1.00 85.25 344 SER A C 1
ATOM 2895 O O . SER A 1 344 ? 23.150 -11.817 -26.029 1.00 85.25 344 SER A O 1
ATOM 2897 N N . LYS A 1 345 ? 25.026 -11.323 -24.890 1.00 88.50 345 LYS A N 1
ATOM 2898 C CA . LYS A 1 345 ? 25.789 -10.706 -25.995 1.00 88.50 345 LYS A CA 1
ATOM 2899 C C . LYS A 1 345 ? 25.062 -9.532 -26.675 1.00 88.50 345 LYS A C 1
ATOM 2901 O O . LYS A 1 345 ? 25.227 -9.293 -27.866 1.00 88.50 345 LYS A O 1
ATOM 2906 N N . ARG A 1 346 ? 24.256 -8.778 -25.923 1.00 88.88 346 ARG A N 1
ATOM 2907 C CA . ARG A 1 346 ? 23.461 -7.638 -26.421 1.00 88.88 346 ARG A CA 1
ATOM 2908 C C . ARG A 1 346 ? 24.261 -6.335 -26.348 1.00 88.88 346 ARG A C 1
ATOM 2910 O O . ARG A 1 346 ? 23.878 -5.394 -25.660 1.00 88.88 346 ARG A O 1
ATOM 2917 N N . TYR A 1 347 ? 25.411 -6.300 -27.026 1.00 87.56 347 TYR A N 1
ATOM 2918 C CA . TYR A 1 347 ? 26.335 -5.154 -26.995 1.00 87.56 347 TYR A CA 1
ATOM 2919 C C . TYR A 1 347 ? 25.735 -3.891 -27.628 1.00 87.56 347 TYR A C 1
ATOM 2921 O O . TYR A 1 347 ? 25.934 -2.797 -27.106 1.00 87.56 347 TYR A O 1
ATOM 2929 N N . GLU A 1 348 ? 24.942 -4.047 -28.692 1.00 88.38 348 GLU A N 1
ATOM 2930 C CA . GLU A 1 348 ? 24.193 -2.952 -29.323 1.00 88.38 348 GLU A CA 1
ATOM 2931 C C . GLU A 1 348 ? 23.256 -2.254 -28.339 1.00 88.38 348 GLU A C 1
ATOM 2933 O O . GLU A 1 348 ? 23.220 -1.028 -28.276 1.00 88.38 348 GLU A O 1
ATOM 2938 N N . SER A 1 349 ? 22.549 -3.021 -27.515 1.00 90.44 349 SER A N 1
ATOM 2939 C CA . SER A 1 349 ? 21.616 -2.480 -26.530 1.00 90.44 349 SER A CA 1
ATOM 2940 C C . SER A 1 349 ? 22.342 -1.695 -25.443 1.00 90.44 349 SER A C 1
ATOM 2942 O O . SER A 1 349 ? 21.891 -0.614 -25.073 1.00 90.44 349 SER A O 1
ATOM 2944 N N . ILE A 1 350 ? 23.505 -2.180 -24.987 1.00 89.31 350 ILE A N 1
ATOM 2945 C CA . ILE A 1 350 ? 24.356 -1.434 -24.047 1.00 89.31 350 ILE A CA 1
ATOM 2946 C C . ILE A 1 350 ? 24.826 -0.124 -24.688 1.00 89.31 350 ILE A C 1
ATOM 2948 O O . ILE A 1 350 ? 24.719 0.934 -24.070 1.00 89.31 350 ILE A O 1
ATOM 2952 N N . HIS A 1 351 ? 25.295 -0.170 -25.937 1.00 89.44 351 HIS A N 1
ATOM 2953 C CA . HIS A 1 351 ? 25.708 1.025 -26.669 1.00 89.44 351 HIS A CA 1
ATOM 2954 C C . HIS A 1 351 ? 24.547 2.024 -26.819 1.00 89.44 351 HIS A C 1
ATOM 2956 O O . HIS A 1 351 ? 24.694 3.207 -26.518 1.00 89.44 351 HIS A O 1
ATOM 2962 N N . HIS A 1 352 ? 23.359 1.558 -27.196 1.00 90.69 352 HIS A N 1
ATOM 2963 C CA . HIS A 1 352 ? 22.183 2.411 -27.323 1.00 90.69 352 HIS A CA 1
ATOM 2964 C C . HIS A 1 352 ? 21.775 3.041 -25.982 1.00 90.69 352 HIS A C 1
ATOM 2966 O O . HIS A 1 352 ? 21.474 4.229 -25.940 1.00 90.69 352 HIS A O 1
ATOM 2972 N N . ILE A 1 353 ? 21.828 2.297 -24.873 1.00 91.69 353 ILE A N 1
ATOM 2973 C CA . ILE A 1 353 ? 21.610 2.843 -23.523 1.00 91.69 353 ILE A CA 1
ATOM 2974 C C . ILE A 1 353 ? 22.598 3.980 -23.229 1.00 91.69 353 ILE A C 1
ATOM 2976 O O . ILE A 1 353 ? 22.180 5.089 -22.901 1.00 91.69 353 ILE A O 1
ATOM 2980 N N . LEU A 1 354 ? 23.895 3.743 -23.423 1.00 90.38 354 LEU A N 1
ATOM 2981 C CA . LEU A 1 354 ? 24.941 4.709 -23.079 1.00 90.38 354 LEU A CA 1
ATOM 2982 C C . LEU A 1 354 ? 24.923 5.985 -23.931 1.00 90.38 354 LEU A C 1
ATOM 2984 O O . LEU A 1 354 ? 25.277 7.049 -23.430 1.00 90.38 354 LEU A O 1
ATOM 2988 N N . PHE A 1 355 ? 24.553 5.892 -25.210 1.00 90.50 355 PHE A N 1
ATOM 2989 C CA . PHE A 1 355 ? 24.671 7.017 -26.146 1.00 90.50 355 PHE A CA 1
ATOM 2990 C C . PHE A 1 355 ? 23.347 7.699 -26.487 1.00 90.50 355 PHE A C 1
ATOM 2992 O O . PHE A 1 355 ? 23.354 8.866 -26.871 1.00 90.50 355 PHE A O 1
ATOM 2999 N N . TYR A 1 356 ? 22.218 6.998 -26.373 1.00 92.06 356 TYR A N 1
ATOM 3000 C CA . TYR A 1 356 ? 20.905 7.591 -26.627 1.00 92.06 356 TYR A CA 1
ATOM 3001 C C . TYR A 1 356 ? 20.210 8.018 -25.337 1.00 92.06 356 TYR A C 1
ATOM 3003 O O . TYR A 1 356 ? 19.612 9.096 -25.280 1.00 92.06 356 TYR A O 1
ATOM 3011 N N . TRP A 1 357 ? 20.254 7.159 -24.318 1.00 92.00 357 TRP A N 1
ATOM 3012 C CA . TRP A 1 357 ? 19.438 7.312 -23.119 1.00 92.00 357 TRP A CA 1
ATOM 3013 C C . TRP A 1 357 ? 20.154 8.044 -21.988 1.00 92.00 357 TRP A C 1
ATOM 3015 O O . TRP A 1 357 ? 19.538 8.876 -21.321 1.00 92.00 357 TRP A O 1
ATOM 3025 N N . CYS A 1 358 ? 21.443 7.776 -21.792 1.00 90.44 358 CYS A N 1
ATOM 3026 C CA . CYS A 1 358 ? 22.255 8.506 -20.828 1.00 90.44 358 CYS A CA 1
ATOM 3027 C C . CYS A 1 358 ? 22.622 9.906 -21.333 1.00 90.44 358 CYS A C 1
ATOM 3029 O O . CYS A 1 358 ? 22.789 10.140 -22.531 1.00 90.44 358 CYS A O 1
ATOM 3031 N N . THR A 1 359 ? 22.786 10.844 -20.402 1.00 90.06 359 THR A N 1
ATOM 3032 C CA . THR A 1 359 ? 23.422 12.134 -20.693 1.00 90.06 359 THR A CA 1
ATOM 3033 C C . THR A 1 359 ? 24.933 11.963 -20.855 1.00 90.06 359 THR A C 1
ATOM 3035 O O . THR A 1 359 ? 25.518 11.000 -20.352 1.00 90.06 359 THR A O 1
ATOM 3038 N N . ASP A 1 360 ? 25.594 12.925 -21.507 1.00 89.06 360 ASP A N 1
ATOM 3039 C CA . ASP A 1 360 ? 27.059 12.919 -21.624 1.00 89.06 360 ASP A CA 1
ATOM 3040 C C . ASP A 1 360 ? 27.743 12.879 -20.249 1.00 89.06 360 ASP A C 1
ATOM 3042 O O . ASP A 1 360 ? 28.721 12.160 -20.071 1.00 89.06 360 ASP A O 1
ATOM 3046 N N . GLU A 1 361 ? 27.197 13.584 -19.255 1.00 88.75 361 GLU A N 1
ATOM 3047 C CA . GLU A 1 361 ? 27.699 13.567 -17.877 1.00 88.75 361 GLU A CA 1
ATOM 3048 C C . GLU A 1 361 ? 27.587 12.174 -17.240 1.00 88.75 361 GLU A C 1
ATOM 3050 O O . GLU A 1 361 ? 28.550 11.676 -16.655 1.00 88.75 361 GLU A O 1
ATOM 3055 N N . GLN A 1 362 ? 26.437 11.508 -17.397 1.00 89.62 362 GLN A N 1
ATOM 3056 C CA . GLN A 1 362 ? 26.232 10.144 -16.900 1.00 89.62 362 GLN A CA 1
ATOM 3057 C C . GLN A 1 362 ? 27.198 9.156 -17.568 1.00 89.62 362 GLN A C 1
ATOM 3059 O O . GLN A 1 362 ? 27.786 8.320 -16.879 1.00 89.62 362 GLN A O 1
ATOM 3064 N N . ARG A 1 363 ? 27.407 9.270 -18.888 1.00 89.12 363 ARG A N 1
ATOM 3065 C CA . ARG A 1 363 ? 28.359 8.427 -19.628 1.00 89.12 363 ARG A CA 1
ATOM 3066 C C . ARG A 1 363 ? 29.798 8.673 -19.177 1.00 89.12 363 ARG A C 1
ATOM 3068 O O . ARG A 1 363 ? 30.496 7.713 -18.872 1.00 89.12 363 ARG A O 1
ATOM 3075 N N . LEU A 1 364 ? 30.232 9.930 -19.082 1.00 87.69 364 LEU A N 1
ATOM 3076 C CA . LEU A 1 364 ? 31.587 10.276 -18.631 1.00 87.69 364 LEU A CA 1
ATOM 3077 C C . LEU A 1 364 ? 31.858 9.762 -17.212 1.00 87.69 364 LEU A C 1
ATOM 3079 O O . LEU A 1 364 ? 32.944 9.259 -16.927 1.00 87.69 364 LEU A O 1
ATOM 3083 N N . ARG A 1 365 ? 30.858 9.832 -16.326 1.00 86.88 365 ARG A N 1
ATOM 3084 C CA . ARG A 1 365 ? 30.953 9.261 -14.979 1.00 86.88 365 ARG A CA 1
ATOM 3085 C C . ARG A 1 365 ? 31.140 7.742 -15.017 1.00 86.88 365 ARG A C 1
ATOM 3087 O O . ARG A 1 365 ? 31.993 7.226 -14.301 1.00 86.88 365 ARG A O 1
ATOM 3094 N N . LEU A 1 366 ? 30.388 7.039 -15.867 1.00 87.50 366 LEU A N 1
ATOM 3095 C CA . LEU A 1 366 ? 30.544 5.596 -16.078 1.00 87.50 366 LEU A CA 1
ATOM 3096 C C . LEU A 1 366 ? 31.927 5.239 -16.640 1.00 87.50 366 LEU A C 1
ATOM 3098 O O . LEU A 1 366 ? 32.539 4.296 -16.153 1.00 87.50 366 LEU A O 1
ATOM 3102 N N . GLU A 1 367 ? 32.446 5.999 -17.604 1.00 86.81 367 GLU A N 1
ATOM 3103 C CA . GLU A 1 367 ? 33.785 5.796 -18.185 1.00 86.81 367 GLU A CA 1
ATOM 3104 C C . GLU A 1 367 ? 34.913 6.054 -17.176 1.00 86.81 367 GLU A C 1
ATOM 3106 O O . GLU A 1 367 ? 35.942 5.380 -17.208 1.00 86.81 367 GLU A O 1
ATOM 3111 N N . GLY A 1 368 ? 34.711 6.985 -16.239 1.00 84.00 368 GLY A N 1
ATOM 3112 C CA . GLY A 1 368 ? 35.632 7.206 -15.123 1.00 84.00 368 GLY A CA 1
ATOM 3113 C C . GLY A 1 368 ? 35.633 6.074 -14.087 1.00 84.00 368 GLY A C 1
ATOM 3114 O O . GLY A 1 368 ? 36.631 5.883 -13.394 1.00 84.00 368 GLY A O 1
ATOM 3115 N N . MET A 1 369 ? 34.534 5.319 -13.975 1.00 84.00 369 MET A N 1
ATOM 3116 C CA . MET A 1 369 ? 34.376 4.223 -13.008 1.00 84.00 369 MET A CA 1
ATOM 3117 C C . MET A 1 369 ? 34.663 2.838 -13.607 1.00 84.00 369 MET A C 1
ATOM 3119 O O . MET A 1 369 ? 35.098 1.937 -12.889 1.00 84.00 369 MET A O 1
ATOM 3123 N N . TYR A 1 370 ? 34.429 2.653 -14.908 1.00 81.06 370 TYR A N 1
ATOM 3124 C CA . TYR A 1 370 ? 34.460 1.357 -15.581 1.00 81.06 370 TYR A CA 1
ATOM 3125 C C . TYR A 1 370 ? 35.178 1.436 -16.934 1.00 81.06 370 TYR A C 1
ATOM 3127 O O . TYR A 1 370 ? 34.971 2.356 -17.719 1.00 81.06 370 TYR A O 1
ATOM 3135 N N . ASN A 1 371 ? 35.977 0.415 -17.262 1.00 81.50 371 ASN A N 1
ATOM 3136 C CA . ASN A 1 371 ? 36.607 0.316 -18.580 1.00 81.50 371 ASN A CA 1
ATOM 3137 C C . ASN A 1 371 ? 35.605 -0.197 -19.631 1.00 81.50 371 ASN A C 1
ATOM 3139 O O . ASN A 1 371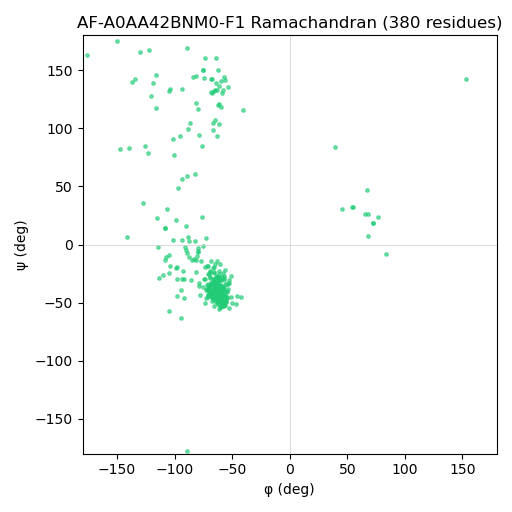 ? 35.446 -1.406 -19.814 1.00 81.50 371 ASN A O 1
ATOM 3143 N N . LEU A 1 372 ? 34.949 0.728 -20.335 1.00 83.44 372 LEU A N 1
ATOM 3144 C CA . LEU A 1 372 ? 33.940 0.414 -21.355 1.00 83.44 372 LEU A CA 1
ATOM 3145 C C . LEU A 1 372 ? 34.526 0.009 -22.720 1.00 83.44 372 LEU A C 1
ATOM 3147 O O . LEU A 1 372 ? 33.783 -0.451 -23.587 1.00 83.44 372 LEU A O 1
ATOM 3151 N N . SER A 1 373 ? 35.851 0.092 -22.903 1.00 83.19 373 SER A N 1
ATOM 3152 C CA . SER A 1 373 ? 36.531 -0.167 -24.186 1.00 83.19 373 SER A CA 1
ATOM 3153 C C . SER A 1 373 ? 36.185 -1.536 -24.778 1.00 83.19 373 SER A C 1
ATOM 3155 O O . SER A 1 373 ? 35.921 -1.648 -25.971 1.00 83.19 373 SER A O 1
ATOM 3157 N N . ALA A 1 374 ? 36.107 -2.571 -23.935 1.00 76.88 374 ALA A N 1
ATOM 3158 C CA . ALA A 1 374 ? 35.771 -3.927 -24.368 1.00 76.88 374 ALA A CA 1
ATOM 3159 C C . ALA A 1 374 ? 34.320 -4.056 -24.869 1.00 76.88 374 ALA A C 1
ATOM 3161 O O . ALA A 1 374 ? 34.043 -4.855 -25.760 1.00 76.88 374 ALA A O 1
ATOM 3162 N N . VAL A 1 375 ? 33.385 -3.277 -24.312 1.00 79.00 375 VAL A N 1
ATOM 3163 C CA . VAL A 1 375 ? 31.989 -3.249 -24.775 1.00 79.00 375 VAL A CA 1
ATOM 3164 C C . VAL A 1 375 ? 31.908 -2.561 -26.135 1.00 79.00 375 VAL A C 1
ATOM 3166 O O . VAL A 1 375 ? 31.235 -3.065 -27.032 1.00 79.00 375 VAL A O 1
ATOM 3169 N N . TYR A 1 376 ? 32.625 -1.449 -26.302 1.00 84.38 376 TYR A N 1
ATOM 3170 C CA . TYR A 1 376 ? 32.670 -0.702 -27.559 1.00 84.38 376 TYR A CA 1
ATOM 3171 C C . TYR A 1 376 ? 33.314 -1.512 -28.687 1.00 84.38 376 TYR A C 1
ATOM 3173 O O . TYR A 1 376 ? 32.757 -1.582 -29.779 1.00 84.38 376 TYR A O 1
ATOM 3181 N N . GLU A 1 377 ? 34.432 -2.186 -28.416 1.00 83.50 377 GLU A N 1
ATOM 3182 C CA . GLU A 1 377 ? 35.094 -3.066 -29.384 1.00 83.50 377 GLU A CA 1
ATOM 3183 C C . GLU A 1 377 ? 34.160 -4.197 -29.837 1.00 83.50 377 GLU A C 1
ATOM 3185 O O . GLU A 1 377 ? 33.978 -4.414 -31.033 1.00 83.50 377 GLU A O 1
ATOM 3190 N N . LYS A 1 378 ? 33.493 -4.871 -28.889 1.00 81.31 378 LYS A N 1
ATOM 3191 C CA . LYS A 1 378 ? 32.527 -5.936 -29.198 1.00 81.31 378 LYS A CA 1
ATOM 3192 C C . LYS A 1 378 ? 31.306 -5.443 -29.965 1.00 81.31 378 LYS A C 1
ATOM 3194 O O . LYS A 1 378 ? 30.790 -6.173 -30.793 1.00 81.31 378 LYS A O 1
ATOM 3199 N N . TYR A 1 379 ? 30.848 -4.221 -29.721 1.00 81.44 379 TYR A N 1
ATOM 3200 C CA . TYR A 1 379 ? 29.774 -3.635 -30.516 1.00 81.44 379 TYR A CA 1
ATOM 3201 C C . TYR A 1 379 ? 30.205 -3.378 -31.970 1.00 81.44 379 TYR A C 1
ATOM 3203 O O . TYR A 1 379 ? 29.469 -3.709 -32.894 1.00 81.44 379 TYR A O 1
ATOM 3211 N N . VAL A 1 380 ? 31.403 -2.822 -32.184 1.00 78.62 380 VAL A N 1
ATOM 3212 C CA . VAL A 1 380 ? 31.917 -2.490 -33.527 1.00 78.62 380 VAL A CA 1
ATOM 3213 C C . VAL A 1 380 ? 32.235 -3.741 -34.350 1.00 78.62 380 VAL A C 1
ATOM 3215 O O . VAL A 1 380 ? 32.036 -3.745 -35.564 1.00 78.62 380 VAL A O 1
ATOM 3218 N N . CYS A 1 381 ? 32.732 -4.800 -33.710 1.00 77.50 381 CYS A N 1
ATOM 3219 C CA . CYS A 1 381 ? 33.111 -6.037 -34.393 1.00 77.50 381 CYS A CA 1
ATOM 3220 C C . CYS A 1 381 ? 31.938 -6.982 -34.710 1.00 77.50 381 CYS A C 1
ATOM 3222 O O . CYS A 1 381 ? 32.153 -7.939 -35.459 1.00 77.50 381 CYS A O 1
ATOM 3224 N N . GLY A 1 382 ? 30.737 -6.720 -34.177 1.00 58.09 382 GLY A N 1
ATOM 3225 C CA . GLY A 1 382 ? 29.625 -7.684 -34.162 1.00 58.09 382 GLY A CA 1
ATOM 3226 C C . GLY A 1 382 ? 29.906 -8.897 -33.277 1.00 58.09 382 GLY A C 1
ATOM 3227 O O . GLY A 1 382 ? 29.170 -9.897 -33.440 1.00 58.09 382 GLY A O 1
#

Sequence (382 aa):
MLSVHKEPNWSLVTKQFQEPETFTDLLALLIPEQPYGSGAERAILEWRETQFYKLENLQHFLYYAMHTIRVLPRFHRDEMAAIMRMIRLCQEAGWYEQAYTLLEQEGFSLFVRTALSVEEWDVWKEIAAWNYLIVRWKTGRLTEEDHAVWERVKFCESWALKHAELVSQREMLAFTLFYMCDHIKRMPRQEAERDMMRLAEFCNTYIAEIYTYGFFVDYEAFVKYAAHYQIHEAVLASQRAVLAQVCDLFGYDAGHSYDFISEMGDVMTAADFHFLQQHREFVGKLLSYIMFLEAVRVPSHVLCFESLLAGCKGLRFKEELLRQYVFPYLHESFISFCRYFLRSKRYESIHHILFYWCTDEQRLRLEGMYNLSAVYEKYVCG

Organism: NCBI:txid2961894

InterPro domains:
  IPR025046 Domain of unknown fun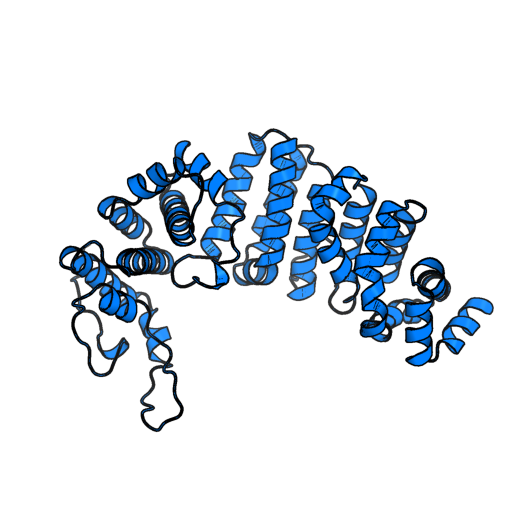ction DUF3960 [PF13142] (1-89)
  IPR025087 Domain of unknown function DUF3965 [PF13112] (91-379)

Foldseek 3Di:
DPDDQDAAPVVLADPDDDPDQALVSLLSSLDRDDDDDDDDPDDDNVVRVVVCLPLVRVVNSLVSSLVVLVVHDPPGPNNLVSLLLSLLSCVSNVNLVVSVVSCVVVPLVVVLLVCLVPPDDDPSNLLSLQSVLLSCVSVVNDDPSNVSSCVVNPLPPPCCVVPCSRHPPLSSLVCNLVVLLVCLVVDDLVVNLVSLLSVLVSCLVCLVVCVVSVVLVSLVVSLVSNVVVVHQQLSSLSSLLSSQLSCLQPVPVPPDPGFNLLSLLRNLLRDDPVNCVVCVVSNLQSLLVLLPVVSGDHPQNVVSNVSSCVSQPPPVSSLVSCLPRHLVCCLVSVVVVCVSCVVVLVLVVVVCCLPPRYDPVSNVSNVVVDVCVVSVVSVVVD

pLDDT: mean 85.97, std 12.96, range [31.39, 98.25]

Secondary structure (DSSP, 8-state):
-----PPP-GGGT-SS-----SHHHHHHHHSPPP----SS-----HHHHHHHTSHHHHHHHHHHHHHHTTTSPSS-TTHHHHHHHHHHHHHHTT-HHHHHHHHHHTTHHHHHHHHTT-S---HHHHHHHHHHHHHHHHTT---HHHHHHHHHHTT--TTTTTTTTTS-HHHHHHHHHHHHHHHHTTS-HHHHHHHHHHHHHHHHHTHHHHHHHT-HHHHHHHHHHHGGGT--HHHHHHHHHHHHHHHHHHT--S-----HHHHHHHHHHH--HHHHHHTHHHHHHHHHHGGGTTT---TTHHHHHHHHHHHHTT-HHHHHHHHHHTGGGHHHHHHHHHHHHHHTT-HHHHHHIIIIIS-HHHHHHHHHHS-THHHHHHHHH-

Mean predicted aligned error: 7.91 Å